Protein AF-0000000086521994 (afdb_homodimer)

Structure (mmCIF, N/CA/C/O backbone):
data_AF-0000000086521994-model_v1
#
loop_
_entity.id
_entity.type
_entity.pdbx_description
1 polymer '33 kDa chaperonin'
#
loop_
_atom_site.group_PDB
_atom_site.id
_atom_site.type_symbol
_atom_site.label_atom_id
_atom_site.label_alt_id
_atom_site.label_comp_id
_atom_site.label_asym_id
_atom_site.label_entity_id
_atom_site.label_seq_id
_atom_site.pdbx_PDB_ins_code
_atom_site.Cartn_x
_atom_site.Cartn_y
_atom_site.Cartn_z
_atom_site.occupancy
_atom_site.B_iso_or_equiv
_atom_site.auth_seq_id
_atom_site.auth_comp_id
_atom_site.auth_asym_id
_atom_site.auth_atom_id
_atom_site.pdbx_PDB_model_num
ATOM 1 N N . MET A 1 1 ? 14.836 -32.469 -9.844 1 55.31 1 MET A N 1
ATOM 2 C CA . MET A 1 1 ? 14.578 -31.062 -9.523 1 55.31 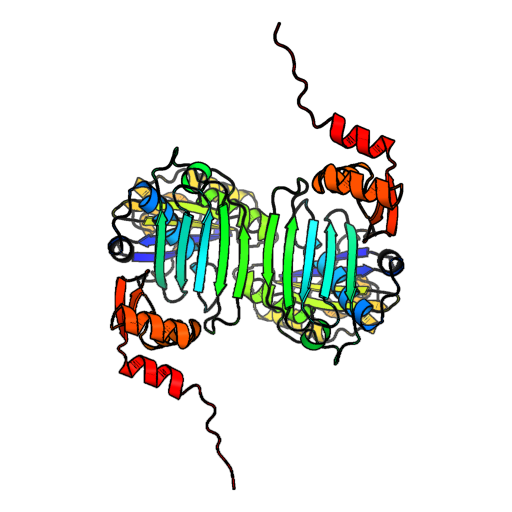1 MET A CA 1
ATOM 3 C C . MET A 1 1 ? 13.992 -30.922 -8.125 1 55.31 1 MET A C 1
ATOM 5 O O . MET A 1 1 ? 13.219 -31.766 -7.68 1 55.31 1 MET A O 1
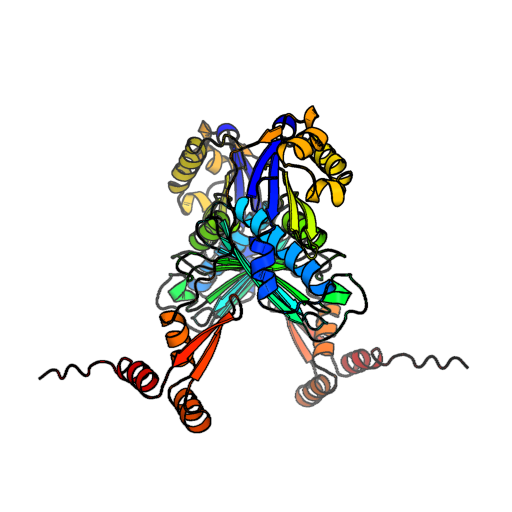ATOM 9 N N . ALA A 1 2 ? 14.734 -30.125 -7.227 1 64.5 2 ALA A N 1
ATOM 10 C CA . ALA A 1 2 ? 14.133 -29.969 -5.906 1 64.5 2 ALA A CA 1
ATOM 11 C C . ALA A 1 2 ? 12.672 -29.562 -6.012 1 64.5 2 ALA A C 1
ATOM 13 O O . ALA A 1 2 ? 12.328 -28.656 -6.789 1 64.5 2 ALA A O 1
ATOM 14 N N . VAL A 1 3 ? 11.805 -30.422 -5.426 1 82.31 3 VAL A N 1
ATOM 15 C CA . VAL A 1 3 ? 10.359 -30.234 -5.527 1 82.31 3 VAL A CA 1
ATOM 16 C C . VAL A 1 3 ? 9.898 -29.188 -4.512 1 82.31 3 VAL A C 1
ATOM 18 O O . VAL A 1 3 ? 10.328 -29.203 -3.359 1 82.31 3 VAL A O 1
ATOM 21 N N . ASP A 1 4 ? 9.133 -28.219 -4.938 1 96 4 ASP A N 1
ATOM 22 C CA . ASP A 1 4 ? 8.5 -27.172 -4.125 1 96 4 ASP A CA 1
ATOM 23 C C . ASP A 1 4 ? 9.539 -26.406 -3.32 1 96 4 ASP A C 1
ATOM 25 O O . ASP A 1 4 ? 9.586 -26.5 -2.094 1 96 4 ASP A O 1
ATOM 29 N N . THR A 1 5 ? 10.32 -25.625 -4.016 1 95.69 5 THR A N 1
ATOM 30 C CA . THR A 1 5 ? 11.484 -24.969 -3.434 1 95.69 5 THR A CA 1
ATOM 31 C C . THR A 1 5 ? 11.547 -23.5 -3.859 1 95.69 5 THR A C 1
ATOM 33 O O . THR A 1 5 ? 11.211 -23.172 -4.996 1 95.69 5 THR A O 1
ATOM 36 N N . LEU A 1 6 ? 11.945 -22.688 -2.955 1 96.81 6 LEU A N 1
ATOM 37 C CA . LEU A 1 6 ? 12.297 -21.281 -3.193 1 96.81 6 LEU A CA 1
ATOM 38 C C . LEU A 1 6 ? 13.805 -21.078 -3.08 1 96.81 6 LEU A C 1
ATOM 40 O O . LEU A 1 6 ? 14.438 -21.594 -2.162 1 96.81 6 LEU A O 1
ATOM 44 N N . ARG A 1 7 ? 14.406 -20.422 -4.051 1 94.88 7 ARG A N 1
ATOM 45 C CA . ARG A 1 7 ? 15.82 -20.062 -4.043 1 94.88 7 ARG A CA 1
ATOM 46 C C . ARG A 1 7 ? 16 -18.547 -4.156 1 94.88 7 ARG A C 1
ATOM 48 O O . ARG A 1 7 ? 15.594 -17.938 -5.148 1 94.88 7 ARG A O 1
ATOM 55 N N . ARG A 1 8 ? 16.609 -18.031 -3.15 1 94.19 8 ARG A N 1
ATOM 56 C CA . ARG A 1 8 ? 17.016 -16.625 -3.234 1 94.19 8 ARG A CA 1
ATOM 57 C C . ARG A 1 8 ? 18.375 -16.5 -3.885 1 94.19 8 ARG A C 1
ATOM 59 O O . ARG A 1 8 ? 19.219 -17.406 -3.795 1 94.19 8 ARG A O 1
ATOM 66 N N . PHE A 1 9 ? 18.594 -15.383 -4.574 1 93.38 9 PHE A N 1
ATOM 67 C CA . PHE A 1 9 ? 19.922 -15.172 -5.16 1 93.38 9 PHE A CA 1
ATOM 68 C C . PHE A 1 9 ? 20.203 -13.68 -5.301 1 93.38 9 PHE A C 1
ATOM 70 O O . PHE A 1 9 ? 19.312 -12.852 -5.125 1 93.38 9 PHE A O 1
ATOM 77 N N . MET A 1 10 ? 21.453 -13.367 -5.504 1 92.75 10 MET A N 1
ATOM 78 C CA . MET A 1 10 ? 21.938 -12 -5.691 1 92.75 10 MET A CA 1
ATOM 79 C C . MET A 1 10 ? 22.797 -11.898 -6.953 1 92.75 10 MET A C 1
ATOM 81 O O . MET A 1 10 ? 23.625 -12.766 -7.23 1 92.75 10 MET A O 1
ATOM 85 N N . LEU A 1 11 ? 22.422 -10.93 -7.762 1 91.75 11 LEU A N 1
ATOM 86 C CA . LEU A 1 11 ? 23.328 -10.547 -8.836 1 91.75 11 LEU A CA 1
ATOM 87 C C . LEU A 1 11 ? 24.281 -9.445 -8.367 1 91.75 11 LEU A C 1
ATOM 89 O O . LEU A 1 11 ? 23.922 -8.266 -8.406 1 91.75 11 LEU A O 1
ATOM 93 N N . GLU A 1 12 ? 25.375 -9.797 -8.008 1 84.62 12 GLU A N 1
ATOM 94 C CA . GLU A 1 12 ? 26.281 -8.93 -7.258 1 84.62 12 GLU A CA 1
ATOM 95 C C . GLU A 1 12 ? 26.703 -7.727 -8.094 1 84.62 12 GLU A C 1
ATOM 97 O O . GLU A 1 12 ? 26.703 -6.594 -7.609 1 84.62 12 GLU A O 1
ATOM 102 N N . ARG A 1 13 ? 27.062 -7.969 -9.266 1 82.38 13 ARG A N 1
ATOM 103 C CA . ARG A 1 13 ? 27.547 -6.891 -10.117 1 82.38 13 ARG A CA 1
ATOM 104 C C . ARG A 1 13 ? 26.422 -5.902 -10.438 1 82.38 13 ARG A C 1
ATOM 106 O O . ARG A 1 13 ? 26.656 -4.691 -10.477 1 82.38 13 ARG A O 1
ATOM 113 N N . ALA A 1 14 ? 25.25 -6.438 -10.57 1 83.06 14 ALA A N 1
ATOM 114 C CA . ALA A 1 14 ? 24.125 -5.605 -11 1 83.06 14 ALA A CA 1
ATOM 115 C C . ALA A 1 14 ? 23.422 -4.984 -9.805 1 83.06 14 ALA A C 1
ATOM 117 O O . ALA A 1 14 ? 22.562 -4.105 -9.961 1 83.06 14 ALA A O 1
ATOM 118 N N . GLN A 1 15 ? 23.719 -5.434 -8.656 1 84.88 15 GLN A N 1
ATOM 119 C CA . GLN A 1 15 ? 23.031 -4.992 -7.445 1 84.88 15 GLN A CA 1
ATOM 120 C C . GLN A 1 15 ? 21.531 -5.246 -7.551 1 84.88 15 GLN A C 1
ATOM 122 O O . GLN A 1 15 ? 20.719 -4.34 -7.336 1 84.88 15 GLN A O 1
ATOM 127 N N . VAL A 1 16 ? 21.266 -6.449 -7.867 1 88.88 16 VAL A N 1
ATOM 128 C CA . VAL A 1 16 ? 19.891 -6.926 -8.031 1 88.88 16 VAL A CA 1
ATOM 129 C C . VAL A 1 16 ? 19.672 -8.156 -7.156 1 88.88 16 VAL A C 1
ATOM 131 O O . VAL A 1 16 ? 20.5 -9.055 -7.109 1 88.88 16 VAL A O 1
ATOM 134 N N . ARG A 1 17 ? 18.578 -8.094 -6.41 1 91.25 17 ARG A N 1
ATOM 135 C CA . ARG A 1 17 ? 18.172 -9.312 -5.719 1 91.25 17 ARG A CA 1
ATOM 136 C C . ARG A 1 17 ? 17.141 -10.086 -6.539 1 91.25 17 ARG A C 1
ATOM 138 O O . ARG A 1 17 ? 16.406 -9.5 -7.34 1 91.25 17 ARG A O 1
ATOM 145 N N . GLY A 1 18 ? 17.156 -11.406 -6.312 1 93.44 18 GLY A N 1
ATOM 146 C CA . GLY A 1 18 ? 16.219 -12.242 -7.051 1 93.44 18 GLY A CA 1
ATOM 147 C C . GLY A 1 18 ? 15.734 -13.438 -6.254 1 93.44 18 GLY A C 1
ATOM 148 O O . GLY A 1 18 ? 16.344 -13.82 -5.254 1 93.44 18 GLY A O 1
ATOM 149 N N . GLU A 1 19 ? 14.57 -13.891 -6.688 1 95.75 19 GLU A N 1
ATOM 150 C CA . GLU A 1 19 ? 13.969 -15.109 -6.156 1 95.75 19 GLU A CA 1
ATOM 151 C C . GLU A 1 19 ? 13.461 -16.016 -7.277 1 95.75 19 GLU A C 1
ATOM 153 O O . GLU A 1 19 ? 12.914 -15.523 -8.273 1 95.75 19 GLU A O 1
ATOM 158 N N . TRP A 1 20 ? 13.75 -17.281 -7.098 1 95.31 20 TRP A N 1
ATOM 159 C CA . TRP A 1 20 ? 13.242 -18.328 -7.969 1 95.31 20 TRP A CA 1
ATOM 160 C C . TRP A 1 20 ? 12.398 -19.328 -7.184 1 95.31 20 TRP A C 1
ATOM 162 O O . TRP A 1 20 ? 12.75 -19.703 -6.066 1 95.31 20 TRP A O 1
ATOM 172 N N . VAL A 1 21 ? 11.227 -19.781 -7.82 1 97.19 21 VAL A N 1
ATOM 173 C CA . VAL A 1 21 ? 10.414 -20.75 -7.109 1 97.19 21 VAL A CA 1
ATOM 174 C C . VAL A 1 21 ? 9.836 -21.766 -8.102 1 97.19 21 VAL A C 1
ATOM 176 O O . VAL A 1 21 ? 9.516 -21.406 -9.242 1 97.19 21 VAL A O 1
ATOM 179 N N . HIS A 1 22 ? 9.766 -22.906 -7.629 1 96 22 HIS A N 1
ATOM 180 C CA . HIS A 1 22 ? 9.117 -24.016 -8.328 1 96 22 HIS A CA 1
ATOM 181 C C . HIS A 1 22 ? 8.219 -24.812 -7.383 1 96 22 HIS A C 1
ATOM 183 O O . HIS A 1 22 ? 8.672 -25.281 -6.336 1 96 22 HIS A O 1
ATOM 189 N N . LEU A 1 23 ? 6.945 -24.938 -7.801 1 96.56 23 LEU A N 1
ATOM 190 C CA . LEU A 1 23 ? 5.98 -25.656 -6.969 1 96.56 23 LEU A CA 1
ATOM 191 C C . LEU A 1 23 ? 5.297 -26.766 -7.762 1 96.56 23 LEU A C 1
ATOM 193 O O . LEU A 1 23 ? 4.691 -26.516 -8.805 1 96.56 23 LEU A O 1
ATOM 197 N N . ASP A 1 24 ? 5.375 -27.953 -7.215 1 95.62 24 ASP A N 1
ATOM 198 C CA . ASP A 1 24 ? 4.715 -29.109 -7.816 1 95.62 24 ASP A CA 1
ATOM 199 C C . ASP A 1 24 ? 3.711 -29.734 -6.848 1 95.62 24 ASP A C 1
ATOM 201 O O . ASP A 1 24 ? 2.5 -29.547 -7 1 95.62 24 ASP A O 1
ATOM 205 N N . THR A 1 25 ? 4.266 -30.391 -5.805 1 95 25 THR A N 1
ATOM 206 C CA . THR A 1 25 ? 3.43 -31.109 -4.852 1 95 25 THR A CA 1
ATOM 207 C C . THR A 1 25 ? 2.432 -30.172 -4.18 1 95 25 THR A C 1
ATOM 209 O O . THR A 1 25 ? 1.241 -30.484 -4.098 1 95 25 THR A O 1
ATOM 212 N N . SER A 1 26 ? 2.896 -29.078 -3.686 1 95.94 26 SER A N 1
ATOM 213 C CA . SER A 1 26 ? 2.014 -28.109 -3.043 1 95.94 26 SER A CA 1
ATOM 214 C C . SER A 1 26 ? 0.947 -27.609 -4.012 1 95.94 26 SER A C 1
ATOM 216 O O . SER A 1 26 ? -0.209 -27.422 -3.625 1 95.94 26 SER A O 1
ATOM 218 N N . TRP A 1 27 ? 1.333 -27.438 -5.223 1 96 27 TRP A N 1
ATOM 219 C CA . TRP A 1 27 ? 0.417 -26.984 -6.266 1 96 27 TRP A CA 1
ATOM 220 C C . TRP A 1 27 ? -0.645 -28.031 -6.555 1 96 27 TRP A C 1
ATOM 222 O O . TRP A 1 27 ? -1.837 -27.734 -6.613 1 96 27 TRP A O 1
ATOM 232 N N . GLN A 1 28 ? -0.241 -29.25 -6.645 1 94.44 28 GLN A N 1
ATOM 233 C CA . GLN A 1 28 ? -1.188 -30.328 -6.883 1 94.44 28 GLN A CA 1
ATOM 234 C C . GLN A 1 28 ? -2.17 -30.469 -5.723 1 94.44 28 GLN A C 1
ATOM 236 O O . GLN A 1 28 ? -3.357 -30.719 -5.938 1 94.44 28 GLN A O 1
ATOM 241 N N . GLU A 1 29 ? -1.624 -30.344 -4.551 1 92.25 29 GLU A N 1
ATOM 242 C CA . GLU A 1 29 ? -2.498 -30.406 -3.385 1 92.25 29 GLU A CA 1
ATOM 243 C C . GLU A 1 29 ? -3.553 -29.297 -3.428 1 92.25 29 GLU A C 1
ATOM 245 O O . GLU A 1 29 ? -4.723 -29.531 -3.127 1 92.25 29 GLU A O 1
ATOM 250 N N . MET A 1 30 ? -3.164 -28.141 -3.799 1 93.06 30 MET A N 1
ATOM 251 C CA . MET A 1 30 ? -4.09 -27.016 -3.891 1 93.06 30 MET A CA 1
ATOM 252 C C . MET A 1 30 ? -5.133 -27.266 -4.98 1 93.06 30 MET A C 1
ATOM 254 O O . MET A 1 30 ? -6.309 -26.953 -4.797 1 93.06 30 MET A O 1
ATOM 258 N N . LEU A 1 31 ? -4.695 -27.844 -6.047 1 93.56 31 LEU A N 1
ATOM 259 C CA . LEU A 1 31 ? -5.594 -28.094 -7.168 1 93.56 31 LEU A CA 1
ATOM 260 C C . LEU A 1 31 ? -6.602 -29.188 -6.82 1 93.56 31 LEU A C 1
ATOM 262 O O . LEU A 1 31 ? -7.66 -29.281 -7.445 1 93.56 31 LEU A O 1
ATOM 266 N N . GLY A 1 32 ? -6.23 -30.031 -5.898 1 89.25 32 GLY A N 1
ATOM 267 C CA . GLY A 1 32 ? -7.113 -31.125 -5.508 1 89.25 32 GLY A CA 1
ATOM 268 C C . GLY A 1 32 ? -8.391 -30.641 -4.848 1 89.25 32 GLY A C 1
ATOM 269 O O . GLY A 1 32 ? -9.352 -31.406 -4.711 1 89.25 32 GLY A O 1
ATOM 270 N N . ARG A 1 33 ? -8.492 -29.469 -4.547 1 83.94 33 ARG A N 1
ATOM 271 C CA . ARG A 1 33 ? -9.625 -28.906 -3.818 1 83.94 33 ARG A CA 1
ATOM 272 C C . ARG A 1 33 ? -10.844 -28.781 -4.723 1 83.94 33 ARG A C 1
ATOM 274 O O . ARG A 1 33 ? -11.984 -28.828 -4.25 1 83.94 33 ARG A O 1
ATOM 281 N N . ALA A 1 34 ? -10.547 -28.531 -5.941 1 87.31 34 ALA A N 1
ATOM 282 C CA . ALA A 1 34 ? -11.633 -28.328 -6.895 1 87.31 34 ALA A CA 1
ATOM 283 C C . ALA A 1 34 ? -11.211 -28.719 -8.305 1 87.31 34 ALA A C 1
ATOM 285 O O . ALA A 1 34 ? -10.023 -28.922 -8.57 1 87.31 34 ALA A O 1
ATOM 286 N N . ASP A 1 35 ? -12.227 -28.875 -9.141 1 92.19 35 ASP A N 1
ATOM 287 C CA . ASP A 1 35 ? -11.961 -29.141 -10.547 1 92.19 35 ASP A CA 1
ATOM 288 C C . ASP A 1 35 ? -11.773 -27.844 -11.328 1 92.19 35 ASP A C 1
ATOM 290 O O . ASP A 1 35 ? -12.625 -27.469 -12.148 1 92.19 35 ASP A O 1
ATOM 294 N N . TYR A 1 36 ? -10.703 -27.25 -11.094 1 95.12 36 TYR A N 1
ATOM 295 C CA . TYR A 1 36 ? -10.414 -25.969 -11.727 1 95.12 36 TYR A CA 1
ATOM 296 C C . TYR A 1 36 ? -10.234 -26.125 -13.227 1 95.12 36 TYR A C 1
ATOM 298 O O . TYR A 1 36 ? -9.461 -26.984 -13.68 1 95.12 36 TYR A O 1
ATOM 306 N N . PRO A 1 37 ? -10.977 -25.328 -13.992 1 95.5 37 PRO A N 1
ATOM 307 C CA . PRO A 1 37 ? -10.656 -25.328 -15.422 1 95.5 37 PRO A CA 1
ATOM 308 C C . PRO A 1 37 ? -9.266 -24.75 -15.711 1 95.5 37 PRO A C 1
ATOM 310 O O . PRO A 1 37 ? -8.656 -24.141 -14.836 1 95.5 37 PRO A O 1
ATOM 313 N N . LEU A 1 38 ? -8.789 -24.922 -16.922 1 94.44 38 LEU A N 1
ATOM 314 C CA . LEU A 1 38 ? -7.414 -24.594 -17.281 1 94.44 38 LEU A CA 1
ATOM 315 C C . LEU A 1 38 ? -7.133 -23.109 -17.078 1 94.44 38 LEU A C 1
ATOM 317 O O . LEU A 1 38 ? -6.078 -22.75 -16.562 1 94.44 38 LEU A O 1
ATOM 321 N N . PHE A 1 39 ? -8.109 -22.281 -17.484 1 94.69 39 PHE A N 1
ATOM 322 C CA . PHE A 1 39 ? -7.859 -20.844 -17.391 1 94.69 39 PHE A CA 1
ATOM 323 C C . PHE A 1 39 ? -7.746 -20.406 -15.938 1 94.69 39 PHE A C 1
ATOM 325 O O . PHE A 1 39 ? -7 -19.484 -15.617 1 94.69 39 PHE A O 1
ATOM 332 N N . VAL A 1 40 ? -8.398 -21.062 -15.016 1 96.44 40 VAL A N 1
ATOM 333 C CA . VAL A 1 40 ? -8.305 -20.75 -13.594 1 96.44 40 VAL A CA 1
ATOM 334 C C . VAL A 1 40 ? -6.973 -21.234 -13.039 1 96.44 40 VAL A C 1
ATOM 336 O O . VAL A 1 40 ? -6.305 -20.531 -12.289 1 96.44 40 VAL A O 1
ATOM 339 N N . LYS A 1 41 ? -6.586 -22.469 -13.445 1 96.5 41 LYS A N 1
ATOM 340 C CA . LYS A 1 41 ? -5.309 -23.016 -13 1 96.5 41 LYS A CA 1
ATOM 341 C C . LYS A 1 41 ? -4.156 -22.078 -13.359 1 96.5 41 LYS A C 1
ATOM 343 O O . LYS A 1 41 ? -3.248 -21.875 -12.555 1 96.5 41 LYS A O 1
ATOM 348 N N . GLN A 1 42 ? -4.25 -21.547 -14.492 1 95.62 42 GLN A N 1
ATOM 349 C CA . GLN A 1 42 ? -3.18 -20.688 -14.977 1 95.62 42 GLN A CA 1
ATOM 350 C C . GLN A 1 42 ? -3.02 -19.453 -14.078 1 95.62 42 GLN A C 1
ATOM 352 O O . GLN A 1 42 ? -1.938 -19.219 -13.531 1 95.62 42 GLN A O 1
ATOM 357 N N . VAL A 1 43 ? -4.094 -18.734 -13.875 1 96.75 43 VAL A N 1
ATOM 358 C CA . VAL A 1 43 ? -3.977 -17.469 -13.141 1 96.75 43 VAL A CA 1
ATOM 359 C C . VAL A 1 43 ? -3.805 -17.75 -11.656 1 96.75 43 VAL A C 1
ATOM 361 O O . VAL A 1 43 ? -3.092 -17.031 -10.953 1 96.75 43 VAL A O 1
ATOM 364 N N . LEU A 1 44 ? -4.43 -18.797 -11.156 1 97.31 44 LEU A N 1
ATOM 365 C CA . LEU A 1 44 ? -4.277 -19.188 -9.758 1 97.31 44 LEU A CA 1
ATOM 366 C C . LEU A 1 44 ? -2.832 -19.562 -9.453 1 97.31 44 LEU A C 1
ATOM 368 O O . LEU A 1 44 ? -2.275 -19.125 -8.445 1 97.31 44 LEU A O 1
ATOM 372 N N . GLY A 1 45 ? -2.268 -20.328 -10.297 1 97.94 45 GLY A N 1
ATOM 373 C CA . GLY A 1 45 ? -0.876 -20.719 -10.117 1 97.94 45 GLY A CA 1
ATOM 374 C C . GLY A 1 45 ? 0.083 -19.547 -10.203 1 97.94 45 GLY A C 1
ATOM 375 O O . GLY A 1 45 ? 1.042 -19.453 -9.438 1 97.94 45 GLY A O 1
ATOM 376 N N . GLU A 1 46 ? -0.152 -18.672 -11.18 1 97.56 46 GLU A N 1
ATOM 377 C CA . GLU A 1 46 ? 0.662 -17.469 -11.281 1 97.56 46 GLU A CA 1
ATOM 378 C C . GLU A 1 46 ? 0.572 -16.641 -10.016 1 97.56 46 GLU A C 1
ATOM 380 O O . GLU A 1 46 ? 1.586 -16.141 -9.516 1 97.56 46 GLU A O 1
ATOM 385 N N . ALA A 1 47 ? -0.604 -16.516 -9.523 1 98.31 47 ALA A N 1
ATOM 386 C CA . ALA A 1 47 ? -0.812 -15.727 -8.305 1 98.31 47 ALA A CA 1
ATOM 387 C C . ALA A 1 47 ? -0.113 -16.359 -7.113 1 98.31 47 ALA A C 1
ATOM 389 O O . ALA A 1 47 ? 0.51 -15.672 -6.305 1 98.31 47 ALA A O 1
ATOM 390 N N . LEU A 1 48 ? -0.262 -17.641 -7.004 1 97.94 48 LEU A N 1
ATOM 391 C CA . LEU A 1 48 ? 0.392 -18.359 -5.926 1 97.94 48 LEU A CA 1
ATOM 392 C C . LEU A 1 48 ? 1.902 -18.156 -5.965 1 97.94 48 LEU A C 1
ATOM 394 O O . LEU A 1 48 ? 2.521 -17.859 -4.941 1 97.94 48 LEU A O 1
ATOM 398 N N . THR A 1 49 ? 2.408 -18.328 -7.121 1 98 49 THR A N 1
ATOM 399 C CA . THR A 1 49 ? 3.842 -18.156 -7.336 1 98 49 THR A CA 1
ATOM 400 C C . THR A 1 49 ? 4.266 -16.734 -6.992 1 98 49 THR A C 1
ATOM 402 O O . THR A 1 49 ? 5.266 -16.516 -6.297 1 98 49 THR A O 1
ATOM 405 N N . ALA A 1 50 ? 3.529 -15.789 -7.461 1 98.06 50 ALA A N 1
ATOM 406 C CA . ALA A 1 50 ? 3.812 -14.391 -7.145 1 98.06 50 ALA A CA 1
ATOM 407 C C . ALA A 1 50 ? 3.814 -14.156 -5.637 1 98.06 50 ALA A C 1
ATOM 409 O O . ALA A 1 50 ? 4.695 -13.477 -5.109 1 98.06 50 ALA A O 1
ATOM 410 N N . ALA A 1 51 ? 2.852 -14.695 -4.945 1 97.44 51 ALA A N 1
ATOM 411 C CA . ALA A 1 51 ? 2.748 -14.523 -3.498 1 97.44 51 ALA A CA 1
ATOM 412 C C . ALA A 1 51 ? 3.99 -15.055 -2.791 1 97.44 51 ALA A C 1
ATOM 414 O O . ALA A 1 51 ? 4.508 -14.422 -1.867 1 97.44 51 ALA A O 1
ATOM 415 N N . VAL A 1 52 ? 4.426 -16.172 -3.229 1 97.19 52 VAL A N 1
ATOM 416 C CA . VAL A 1 52 ? 5.613 -16.781 -2.633 1 97.19 52 VAL A CA 1
ATOM 417 C C . VAL A 1 52 ? 6.828 -15.883 -2.877 1 97.19 52 VAL A C 1
ATOM 419 O O . VAL A 1 52 ? 7.582 -15.578 -1.948 1 97.19 52 VAL A O 1
ATOM 422 N N . LEU A 1 53 ? 7.008 -15.484 -4.129 1 96.88 53 LEU A N 1
ATOM 423 C CA . LEU A 1 53 ? 8.141 -14.641 -4.496 1 96.88 53 LEU A CA 1
ATOM 424 C C . LEU A 1 53 ? 8.133 -13.344 -3.705 1 96.88 53 LEU A C 1
ATOM 426 O O . LEU A 1 53 ? 9.156 -12.938 -3.15 1 96.88 53 LEU A O 1
ATOM 430 N N . LEU A 1 54 ? 7.023 -12.719 -3.637 1 94.81 54 LEU A N 1
ATOM 431 C CA . LEU A 1 54 ? 6.906 -11.438 -2.953 1 94.81 54 LEU A CA 1
ATOM 432 C C . LEU A 1 54 ? 7.102 -11.602 -1.449 1 94.81 54 LEU A C 1
ATOM 434 O O . LEU A 1 54 ? 7.766 -10.781 -0.811 1 94.81 54 LEU A O 1
ATOM 438 N N . SER A 1 55 ? 6.512 -12.633 -0.879 1 94.19 55 SER A N 1
ATOM 439 C CA . SER A 1 55 ? 6.672 -12.906 0.545 1 94.19 55 SER A CA 1
ATOM 440 C C . SER A 1 55 ? 8.141 -13.047 0.92 1 94.19 55 SER A C 1
ATOM 442 O O . SER A 1 55 ? 8.555 -12.625 2.004 1 94.19 55 SER A O 1
ATOM 444 N N . ALA A 1 56 ? 8.875 -13.562 0.046 1 92.06 56 ALA A N 1
ATOM 445 C CA . ALA A 1 56 ? 10.289 -13.812 0.306 1 92.06 56 ALA A CA 1
ATOM 446 C C . ALA A 1 56 ? 11.086 -12.508 0.306 1 92.06 56 ALA A C 1
ATOM 448 O O . ALA A 1 56 ? 12.195 -12.453 0.834 1 92.06 56 ALA A O 1
ATOM 449 N N . THR A 1 57 ? 10.602 -11.492 -0.352 1 88.12 57 THR A N 1
ATOM 450 C CA . THR A 1 57 ? 11.297 -10.211 -0.423 1 88.12 57 THR A CA 1
ATOM 451 C C . THR A 1 57 ? 11.062 -9.391 0.844 1 88.12 57 THR A C 1
ATOM 453 O O . THR A 1 57 ? 11.773 -8.414 1.099 1 88.12 57 THR A O 1
ATOM 456 N N . ILE A 1 58 ? 10.07 -9.742 1.586 1 84.69 58 ILE A N 1
ATOM 457 C CA . ILE A 1 58 ? 9.641 -8.93 2.719 1 84.69 58 ILE A CA 1
ATOM 458 C C . ILE A 1 58 ? 10.117 -9.562 4.02 1 84.69 58 ILE A C 1
ATOM 460 O O . ILE A 1 58 ? 9.961 -10.773 4.227 1 84.69 58 ILE A O 1
ATOM 464 N N . LYS A 1 59 ? 10.773 -8.766 4.812 1 79.94 59 LYS A N 1
ATOM 465 C CA . LYS A 1 59 ? 11.172 -9.234 6.137 1 79.94 59 LYS A CA 1
ATOM 466 C C . LYS A 1 59 ? 10.023 -9.109 7.133 1 79.94 59 LYS A C 1
ATOM 468 O O . LYS A 1 59 ? 9.906 -8.094 7.828 1 79.94 59 LYS A O 1
ATOM 473 N N . HIS A 1 60 ? 9.18 -9.984 7.125 1 77.62 60 HIS A N 1
ATOM 474 C CA . HIS A 1 60 ? 8.016 -9.961 8 1 77.62 60 HIS A CA 1
ATOM 475 C C . HIS A 1 60 ? 7.719 -11.344 8.57 1 77.62 60 HIS A C 1
ATOM 477 O O . HIS A 1 60 ? 8.211 -12.344 8.047 1 77.62 60 HIS A O 1
ATOM 483 N N . SER A 1 61 ? 6.98 -11.305 9.633 1 81.5 61 SER A N 1
ATOM 484 C CA . SER A 1 61 ? 6.652 -12.578 10.273 1 81.5 61 SER A CA 1
ATOM 485 C C . SER A 1 61 ? 5.219 -13 9.969 1 81.5 61 SER A C 1
ATOM 487 O O . SER A 1 61 ? 4.805 -14.109 10.305 1 81.5 61 SER A O 1
ATOM 489 N N . GLY A 1 62 ? 4.535 -12.211 9.297 1 86.81 62 GLY A N 1
ATOM 490 C CA . GLY A 1 62 ? 3.141 -12.484 9 1 86.81 62 GLY A CA 1
ATOM 491 C C . GLY A 1 62 ? 2.928 -13.055 7.605 1 86.81 62 GLY A C 1
ATOM 492 O O . GLY A 1 62 ? 3.855 -13.594 7.004 1 86.81 62 GLY A O 1
ATOM 493 N N . SER A 1 63 ? 1.646 -13.078 7.195 1 92.62 63 SER A N 1
ATOM 494 C CA . SER A 1 63 ? 1.281 -13.633 5.895 1 92.62 63 SER A CA 1
ATOM 495 C C . SER A 1 63 ? 1.147 -12.539 4.844 1 92.62 63 SER A C 1
ATOM 497 O O . SER A 1 63 ? 0.765 -11.406 5.16 1 92.62 63 SER A O 1
ATOM 499 N N . LEU A 1 64 ? 1.529 -12.906 3.666 1 95.62 64 LEU A N 1
ATOM 500 C CA . LEU A 1 64 ? 1.197 -12.102 2.496 1 95.62 64 LEU A CA 1
ATOM 501 C C . LEU A 1 64 ? 0.005 -12.695 1.751 1 95.62 64 LEU A C 1
ATOM 503 O O . LEU A 1 64 ? 0.002 -13.875 1.416 1 95.62 64 LEU A O 1
ATOM 507 N N . ILE A 1 65 ? -0.998 -11.891 1.548 1 96.12 65 ILE A N 1
ATOM 508 C CA . ILE A 1 65 ? -2.209 -12.328 0.863 1 96.12 65 ILE A CA 1
ATOM 509 C C . ILE A 1 65 ? -2.402 -11.516 -0.415 1 96.12 65 ILE A C 1
ATOM 511 O O . ILE A 1 65 ? -2.336 -10.281 -0.391 1 96.12 65 ILE A O 1
ATOM 515 N N . LEU A 1 66 ? -2.533 -12.18 -1.472 1 97.56 66 LEU A N 1
ATOM 516 C CA . LEU A 1 66 ? -2.924 -11.578 -2.74 1 97.56 66 LEU A CA 1
ATOM 517 C C . LEU A 1 66 ? -4.359 -11.953 -3.102 1 97.56 66 LEU A C 1
ATOM 519 O O . LEU A 1 66 ? -4.695 -13.133 -3.18 1 97.56 66 LEU A O 1
ATOM 523 N N . GLN A 1 67 ? -5.18 -10.938 -3.271 1 97.62 67 GLN A N 1
ATOM 524 C CA . GLN A 1 67 ? -6.594 -11.172 -3.553 1 97.62 67 GLN A CA 1
ATOM 525 C C . GLN A 1 67 ? -7.059 -10.359 -4.762 1 97.62 67 GLN A C 1
ATOM 527 O O . GLN A 1 67 ? -6.699 -9.195 -4.906 1 97.62 67 GLN A O 1
ATOM 532 N N . ILE A 1 68 ? -7.746 -11.039 -5.617 1 97.19 68 ILE A N 1
ATOM 533 C CA . ILE A 1 68 ? -8.383 -10.367 -6.742 1 97.19 68 ILE A CA 1
ATOM 534 C C . ILE A 1 68 ? -9.891 -10.609 -6.703 1 97.19 68 ILE A C 1
ATOM 536 O O . ILE A 1 68 ? -10.336 -11.758 -6.613 1 97.19 68 ILE A O 1
ATOM 540 N N . ARG A 1 69 ? -10.609 -9.57 -6.707 1 95.31 69 ARG A N 1
ATOM 541 C CA . ARG A 1 69 ? -12.062 -9.633 -6.816 1 95.31 69 ARG A CA 1
ATOM 542 C C . ARG A 1 69 ? -12.555 -8.906 -8.07 1 95.31 69 ARG A C 1
ATOM 544 O O . ARG A 1 69 ? -12.102 -7.797 -8.367 1 95.31 69 ARG A O 1
ATOM 551 N N . GLY A 1 70 ? -13.469 -9.547 -8.766 1 93.75 70 GLY A N 1
ATOM 552 C CA . GLY A 1 70 ? -13.992 -8.945 -9.984 1 93.75 70 GLY A CA 1
ATOM 553 C C . GLY A 1 70 ? -15.367 -9.461 -10.359 1 93.75 70 GLY A C 1
ATOM 554 O O . GLY A 1 70 ? -15.961 -10.25 -9.633 1 93.75 70 GLY A O 1
ATOM 555 N N . GLU A 1 71 ? -15.836 -8.969 -11.477 1 93.88 71 GLU A N 1
ATOM 556 C CA . GLU A 1 71 ? -17.172 -9.32 -11.945 1 93.88 71 GLU A CA 1
ATOM 557 C C . GLU A 1 71 ? -17.109 -10.242 -13.156 1 93.88 71 GLU A C 1
ATOM 559 O O . GLU A 1 71 ? -18.125 -10.492 -13.805 1 93.88 71 GLU A O 1
ATOM 564 N N . GLY A 1 72 ? -15.992 -10.664 -13.438 1 95.69 72 GLY A N 1
ATOM 565 C CA . GLY A 1 72 ? -15.797 -11.516 -14.602 1 95.69 72 GLY A CA 1
ATOM 566 C C . GLY A 1 72 ? -15.906 -12.992 -14.289 1 95.69 72 GLY A C 1
ATOM 567 O O . GLY A 1 72 ? -16.5 -13.375 -13.273 1 95.69 72 GLY A O 1
ATOM 568 N N . PRO A 1 73 ? -15.414 -13.828 -15.227 1 97.25 73 PRO A N 1
ATOM 569 C CA . PRO A 1 73 ? -15.461 -15.289 -15.086 1 97.25 73 PRO A CA 1
ATOM 570 C C . PRO A 1 73 ? -14.898 -15.773 -13.75 1 97.25 73 PRO A C 1
ATOM 572 O O . PRO A 1 73 ? -15.492 -16.641 -13.109 1 97.25 73 PRO A O 1
ATOM 575 N N . ILE A 1 74 ? -13.766 -15.266 -13.406 1 97.44 74 ILE A N 1
ATOM 576 C CA . ILE A 1 74 ? -13.281 -15.469 -12.055 1 97.44 74 ILE A CA 1
ATOM 577 C C . ILE A 1 74 ? -13.695 -14.297 -11.164 1 97.44 74 ILE A C 1
ATOM 579 O O . ILE A 1 74 ? -13.312 -13.156 -11.422 1 97.44 74 ILE A O 1
ATOM 583 N N . HIS A 1 75 ? -14.445 -14.547 -10.156 1 97.06 75 HIS A N 1
ATOM 584 C CA . HIS A 1 75 ? -14.93 -13.422 -9.367 1 97.06 75 HIS A CA 1
ATOM 585 C C . HIS A 1 75 ? -14.211 -13.336 -8.023 1 97.06 75 HIS A C 1
ATOM 587 O O . HIS A 1 75 ? -14.336 -12.344 -7.309 1 97.06 75 HIS A O 1
ATOM 593 N N . LEU A 1 76 ? -13.484 -14.414 -7.699 1 96.06 76 LEU A N 1
ATOM 594 C CA . LEU A 1 76 ? -12.633 -14.367 -6.516 1 96.06 76 LEU A CA 1
ATOM 595 C C . LEU A 1 76 ? -11.391 -15.227 -6.699 1 96.06 76 LEU A C 1
ATOM 597 O O . LEU A 1 76 ? -11.477 -16.359 -7.168 1 96.06 76 LEU A O 1
ATOM 601 N N . LEU A 1 77 ? -10.281 -14.711 -6.414 1 97.88 77 LEU A N 1
ATOM 602 C CA . LEU A 1 77 ? -9.008 -15.422 -6.301 1 97.88 77 LEU A CA 1
ATOM 603 C C . LEU A 1 77 ? -8.219 -14.93 -5.094 1 97.88 77 LEU A C 1
ATOM 605 O O . LEU A 1 77 ? -8.023 -13.727 -4.918 1 97.88 77 LEU A O 1
ATOM 609 N N . VAL A 1 78 ? -7.863 -15.875 -4.23 1 97.19 78 VAL A N 1
ATOM 610 C CA . VAL A 1 78 ? -7.074 -15.5 -3.062 1 97.19 78 VAL A CA 1
ATOM 611 C C . VAL A 1 78 ? -5.957 -16.516 -2.846 1 97.19 78 VAL A C 1
ATOM 613 O O . VAL A 1 78 ? -6.18 -17.719 -2.951 1 97.19 78 VAL A O 1
ATOM 616 N N . VAL A 1 79 ? -4.781 -16 -2.68 1 97.5 79 VAL A N 1
ATOM 617 C CA . VAL A 1 79 ? -3.643 -16.844 -2.326 1 97.5 79 VAL A CA 1
ATOM 618 C C . VAL A 1 79 ? -2.895 -16.25 -1.144 1 97.5 79 VAL A C 1
ATOM 620 O O . VAL A 1 79 ? -2.916 -15.023 -0.947 1 97.5 79 VAL A O 1
ATOM 623 N N . GLN A 1 80 ? -2.277 -17.109 -0.384 1 96.06 80 GLN A N 1
ATOM 624 C CA . GLN A 1 80 ? -1.535 -16.688 0.804 1 96.06 80 GLN A CA 1
ATOM 625 C C . GLN A 1 80 ? -0.206 -17.438 0.906 1 96.06 80 GLN A C 1
ATOM 627 O O . GLN A 1 80 ? -0.133 -18.625 0.615 1 96.06 80 GLN A O 1
ATOM 632 N N . ALA A 1 81 ? 0.813 -16.766 1.243 1 96.25 81 ALA A N 1
ATOM 633 C CA . ALA A 1 81 ? 2.133 -17.328 1.532 1 96.25 81 ALA A CA 1
ATOM 634 C C . ALA A 1 81 ? 2.678 -16.781 2.852 1 96.25 81 ALA A C 1
ATOM 636 O O . ALA A 1 81 ? 2.486 -15.609 3.176 1 96.25 81 ALA A O 1
ATOM 637 N N . THR A 1 82 ? 3.383 -17.625 3.58 1 93 82 THR A N 1
ATOM 638 C CA . THR A 1 82 ? 3.998 -17.203 4.836 1 93 82 THR A CA 1
ATOM 639 C C . THR A 1 82 ? 5.52 -17.266 4.738 1 93 82 THR A C 1
ATOM 641 O O . THR A 1 82 ? 6.066 -17.984 3.898 1 93 82 THR A O 1
ATOM 644 N N . PRO A 1 83 ? 6.211 -16.531 5.633 1 87.56 83 PRO A N 1
ATOM 645 C CA . PRO A 1 83 ? 7.672 -16.594 5.652 1 87.56 83 PRO A CA 1
ATOM 646 C C . PRO A 1 83 ? 8.203 -17.984 6.016 1 87.56 83 PRO A C 1
ATOM 648 O O . PRO A 1 83 ? 9.367 -18.297 5.746 1 87.56 83 PRO A O 1
ATOM 651 N N . GLN A 1 84 ? 7.367 -18.781 6.621 1 89.38 84 GLN A N 1
ATOM 652 C CA . GLN A 1 84 ? 7.758 -20.125 7 1 89.38 84 GLN A CA 1
ATOM 653 C C . GLN A 1 84 ? 7.633 -21.094 5.82 1 89.38 84 GLN A C 1
ATOM 655 O O . GLN A 1 84 ? 7.965 -22.266 5.934 1 89.38 84 GLN A O 1
ATOM 660 N N . GLY A 1 85 ? 7.133 -20.594 4.699 1 94.06 85 GLY A N 1
ATOM 661 C CA . GLY A 1 85 ? 7.102 -21.391 3.484 1 94.06 85 GLY A CA 1
ATOM 662 C C . GLY A 1 85 ? 5.793 -22.141 3.299 1 94.06 85 GLY A C 1
ATOM 663 O O . GLY A 1 85 ? 5.738 -23.141 2.576 1 94.06 85 GLY A O 1
ATOM 664 N N . THR A 1 86 ? 4.762 -21.688 3.965 1 94.5 86 THR A N 1
ATOM 665 C CA . THR A 1 86 ? 3.465 -22.312 3.762 1 94.5 86 THR A CA 1
ATOM 666 C C . THR A 1 86 ? 2.621 -21.516 2.77 1 94.5 86 THR A C 1
ATOM 668 O O . THR A 1 86 ? 2.664 -20.297 2.76 1 94.5 86 THR A O 1
ATOM 671 N N . VAL A 1 87 ? 1.838 -22.312 1.969 1 96.69 87 VAL A N 1
ATOM 672 C CA . VAL A 1 87 ? 1.016 -21.641 0.965 1 96.69 87 VAL A CA 1
ATOM 673 C C . VAL A 1 87 ? -0.379 -22.266 0.942 1 96.69 87 VAL A C 1
ATOM 675 O O . VAL A 1 87 ? -0.549 -23.438 1.291 1 96.69 87 VAL A O 1
ATOM 678 N N . ARG A 1 88 ? -1.373 -21.484 0.548 1 95.25 88 ARG A N 1
ATOM 679 C CA . ARG A 1 88 ? -2.736 -21.922 0.262 1 95.25 88 ARG A CA 1
ATOM 680 C C . ARG A 1 88 ? -3.441 -20.938 -0.667 1 95.25 88 ARG A C 1
ATOM 682 O O . ARG A 1 88 ? -2.98 -19.812 -0.855 1 95.25 88 ARG A O 1
ATOM 689 N N . GLY A 1 89 ? -4.496 -21.406 -1.311 1 96 89 GLY A N 1
ATOM 690 C CA . GLY A 1 89 ? -5.238 -20.516 -2.197 1 96 89 GLY A CA 1
ATOM 691 C C . GLY A 1 89 ? -6.477 -21.172 -2.787 1 96 89 GLY A C 1
ATOM 692 O O . GLY A 1 89 ? -6.633 -22.391 -2.711 1 96 89 GLY A O 1
ATOM 693 N N . LEU A 1 90 ? -7.301 -20.328 -3.287 1 95.25 90 LEU A N 1
ATOM 694 C CA . LEU A 1 90 ? -8.5 -20.797 -3.967 1 95.25 90 LEU A CA 1
ATOM 695 C C . LEU A 1 90 ? -8.984 -19.766 -4.98 1 95.25 90 LEU A C 1
ATOM 697 O O . LEU A 1 90 ? -8.555 -18.609 -4.953 1 95.25 90 LEU A O 1
ATOM 701 N N . ALA A 1 91 ? -9.797 -20.219 -5.891 1 96.62 91 ALA A N 1
ATOM 702 C CA . ALA A 1 91 ? -10.469 -19.359 -6.859 1 96.62 91 ALA A CA 1
ATOM 703 C C . ALA A 1 91 ? -11.93 -19.781 -7.043 1 96.62 91 ALA A C 1
ATOM 705 O O . ALA A 1 91 ? -12.266 -20.953 -6.914 1 96.62 91 ALA A O 1
ATOM 706 N N . GLN A 1 92 ? -12.727 -18.844 -7.219 1 95.25 92 GLN A N 1
ATOM 707 C CA . GLN A 1 92 ? -14.133 -19.062 -7.555 1 95.25 92 GLN A CA 1
ATOM 708 C C . GLN A 1 92 ? -14.461 -18.5 -8.938 1 95.25 92 GLN A C 1
ATOM 710 O O . GLN A 1 92 ? -14.047 -17.391 -9.273 1 95.25 92 GLN A O 1
ATOM 715 N N . TRP A 1 93 ? -15.164 -19.281 -9.742 1 95.88 93 TRP A N 1
ATOM 716 C CA . TRP A 1 93 ? -15.453 -18.906 -11.125 1 95.88 93 TRP A CA 1
ATOM 717 C C . TRP A 1 93 ? -16.875 -19.297 -11.5 1 95.88 93 TRP A C 1
ATOM 719 O O . TRP A 1 93 ? -17.516 -20.109 -10.812 1 95.88 93 TRP A O 1
ATOM 729 N N . SER A 1 94 ? -17.359 -18.656 -12.578 1 95.12 94 SER A N 1
ATOM 730 C CA . SER A 1 94 ? -18.75 -18.906 -12.922 1 95.12 94 SER A CA 1
ATOM 731 C C . SER A 1 94 ? -18.906 -19.281 -14.383 1 95.12 94 SER A C 1
ATOM 733 O O . SER A 1 94 ? -19.891 -19.938 -14.766 1 95.12 94 SER A O 1
ATOM 735 N N . ARG A 1 95 ? -17.984 -18.828 -15.266 1 95.12 95 ARG A N 1
ATOM 736 C CA . ARG A 1 95 ? -18.094 -19.062 -16.703 1 95.12 95 ARG A CA 1
ATOM 737 C C . ARG A 1 95 ? -16.719 -19.031 -17.375 1 95.12 95 ARG A C 1
ATOM 739 O O . ARG A 1 95 ? -15.727 -18.688 -16.734 1 95.12 95 ARG A O 1
ATOM 746 N N . GLU A 1 96 ? -16.766 -19.422 -18.594 1 94.81 96 GLU A N 1
ATOM 747 C CA . GLU A 1 96 ? -15.531 -19.328 -19.375 1 94.81 96 GLU A CA 1
ATOM 748 C C . GLU A 1 96 ? -15.25 -17.891 -19.797 1 94.81 96 GLU A C 1
ATOM 750 O O . GLU A 1 96 ? -16.172 -17.141 -20.109 1 94.81 96 GLU A O 1
ATOM 755 N N . PRO A 1 97 ? -14 -17.547 -19.812 1 95.88 97 PRO A N 1
ATOM 756 C CA . PRO A 1 97 ? -13.656 -16.188 -20.234 1 95.88 97 PRO A CA 1
ATOM 757 C C . PRO A 1 97 ? -13.695 -16.016 -21.75 1 95.88 97 PRO A C 1
ATOM 759 O O . PRO A 1 97 ? -13.609 -16.984 -22.484 1 95.88 97 PRO A O 1
ATOM 762 N N . SER A 1 98 ? -13.852 -14.703 -22.125 1 91.69 98 SER A N 1
ATOM 763 C CA . SER A 1 98 ? -13.812 -14.367 -23.531 1 91.69 98 SER A CA 1
ATOM 764 C C . SER A 1 98 ? -12.391 -14.438 -24.094 1 91.69 98 SER A C 1
ATOM 766 O O . SER A 1 98 ? -12.195 -14.734 -25.266 1 91.69 98 SER A O 1
ATOM 768 N N . ASP A 1 99 ? -11.453 -14.078 -23.25 1 91.12 99 ASP A N 1
ATOM 769 C CA . ASP A 1 99 ? -10.031 -14.203 -23.547 1 91.12 99 ASP A CA 1
ATOM 770 C C . ASP A 1 99 ? -9.211 -14.367 -22.266 1 91.12 99 ASP A C 1
ATOM 772 O O . ASP A 1 99 ? -9.766 -14.375 -21.172 1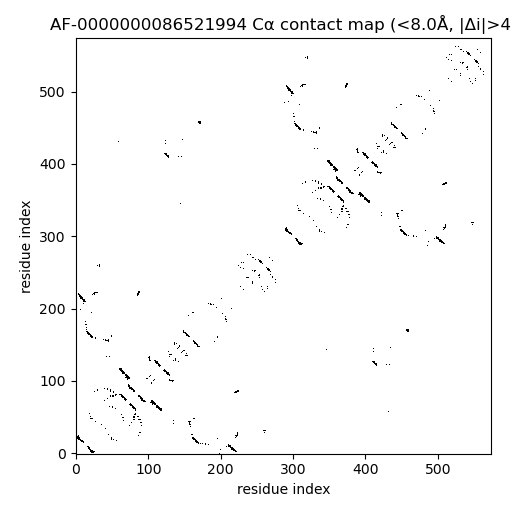 91.12 99 ASP A O 1
ATOM 776 N N . THR A 1 100 ? -7.914 -14.555 -22.562 1 88.69 100 THR A N 1
ATOM 777 C CA . THR A 1 100 ? -7.094 -14.953 -21.438 1 88.69 100 THR A CA 1
ATOM 778 C C . THR A 1 100 ? -6.402 -13.75 -20.797 1 88.69 100 THR A C 1
ATOM 780 O O . THR A 1 100 ? -5.516 -13.898 -19.969 1 88.69 100 THR A O 1
ATOM 783 N N . THR A 1 101 ? -6.773 -12.516 -21.219 1 91.88 101 THR A N 1
ATOM 784 C CA . THR A 1 101 ? -6.23 -11.32 -20.578 1 91.88 101 THR A CA 1
ATOM 785 C C . THR A 1 101 ? -6.812 -11.148 -19.172 1 91.88 101 THR A C 1
ATOM 787 O O . THR A 1 101 ? -7.832 -11.758 -18.844 1 91.88 101 THR A O 1
ATOM 790 N N . LEU A 1 102 ? -6.184 -10.352 -18.375 1 92.69 102 LEU A N 1
ATOM 791 C CA . LEU A 1 102 ? -6.691 -10.117 -17.016 1 92.69 102 LEU A CA 1
ATOM 792 C C . LEU A 1 102 ? -8.117 -9.586 -17.062 1 92.69 102 LEU A C 1
ATOM 794 O O . LEU A 1 102 ? -8.969 -10.023 -16.281 1 92.69 102 LEU A O 1
ATOM 798 N N . SER A 1 103 ? -8.328 -8.656 -18 1 91.56 103 SER A N 1
ATOM 799 C CA . SER A 1 103 ? -9.664 -8.086 -18.125 1 91.56 103 SER A CA 1
ATOM 800 C C . SER A 1 103 ? -10.672 -9.141 -18.578 1 91.56 103 SER A C 1
ATOM 802 O O . SER A 1 103 ? -11.836 -9.109 -18.172 1 91.56 103 SER A O 1
ATOM 804 N N . GLY A 1 104 ? -10.273 -10.016 -19.453 1 94.06 104 GLY A N 1
ATOM 805 C CA . GLY A 1 104 ? -11.141 -11.094 -19.906 1 94.06 104 GLY A CA 1
ATOM 806 C C . GLY A 1 104 ? -11.484 -12.07 -18.812 1 94.06 104 GLY A C 1
ATOM 807 O O . GLY A 1 104 ? -12.609 -12.578 -18.75 1 94.06 104 GLY A O 1
ATOM 808 N N . VAL A 1 105 ? -10.523 -12.25 -17.922 1 95.81 105 VAL A N 1
ATOM 809 C CA . VAL A 1 105 ? -10.672 -13.281 -16.906 1 95.81 105 VAL A CA 1
ATOM 810 C C . VAL A 1 105 ? -11.352 -12.703 -15.672 1 95.81 105 VAL A C 1
ATOM 812 O O . VAL A 1 105 ? -12.164 -13.375 -15.031 1 95.81 105 VAL A O 1
ATOM 815 N N . PHE A 1 106 ? -11.102 -11.422 -15.391 1 96.62 106 PHE A N 1
ATOM 816 C CA . PHE A 1 106 ? -11.578 -10.883 -14.117 1 96.62 106 PHE A CA 1
ATOM 817 C C . PHE A 1 106 ? -12.602 -9.781 -14.344 1 96.62 106 PHE A C 1
ATOM 819 O O . PHE A 1 106 ? -13.297 -9.367 -13.414 1 96.62 106 PHE A O 1
ATOM 826 N N . GLY A 1 107 ? -12.758 -9.266 -15.57 1 93.5 107 GLY A N 1
ATOM 827 C CA . GLY A 1 107 ? -13.609 -8.102 -15.773 1 93.5 107 GLY A CA 1
ATOM 828 C C . GLY A 1 107 ? -13.141 -6.879 -15.008 1 93.5 107 GLY A C 1
ATOM 829 O O . GLY A 1 107 ? -11.938 -6.629 -14.898 1 93.5 107 GLY A O 1
ATOM 830 N N . ASP A 1 108 ? -14.078 -6.039 -14.656 1 91.25 108 ASP A N 1
ATOM 831 C CA . ASP A 1 108 ? -13.758 -4.965 -13.719 1 91.25 108 ASP A CA 1
ATOM 832 C C . ASP A 1 108 ? -13.391 -5.527 -12.344 1 91.25 108 ASP A C 1
ATOM 834 O O . ASP A 1 108 ? -14.211 -6.16 -11.68 1 91.25 108 ASP A O 1
ATOM 838 N N . ALA A 1 109 ? -12.094 -5.344 -12.055 1 92.94 109 ALA A N 1
ATOM 839 C CA . ALA A 1 109 ? -11.594 -6.039 -10.875 1 92.94 109 ALA A CA 1
ATOM 840 C C . ALA A 1 109 ? -10.617 -5.16 -10.094 1 92.94 109 ALA A C 1
ATOM 842 O O . ALA A 1 109 ? -10.156 -4.133 -10.602 1 92.94 109 ALA A O 1
ATOM 843 N N . GLN A 1 110 ? -10.375 -5.562 -8.844 1 93.19 110 GLN A N 1
ATOM 844 C CA . GLN A 1 110 ? -9.383 -4.953 -7.969 1 93.19 110 GLN A CA 1
ATOM 845 C C . GLN A 1 110 ? -8.469 -6.012 -7.359 1 93.19 110 GLN A C 1
ATOM 847 O O . GLN A 1 110 ? -8.93 -7.086 -6.965 1 93.19 110 GLN A O 1
ATOM 852 N N . MET A 1 111 ? -7.266 -5.648 -7.352 1 96.25 111 MET A N 1
ATOM 853 C CA . MET A 1 111 ? -6.293 -6.512 -6.688 1 96.25 111 MET A CA 1
ATOM 854 C C . MET A 1 111 ? -5.812 -5.887 -5.383 1 96.25 111 MET A C 1
ATOM 856 O O . MET A 1 111 ? -5.574 -4.676 -5.32 1 96.25 111 MET A O 1
ATOM 860 N N . ALA A 1 112 ? -5.664 -6.727 -4.398 1 96.25 112 ALA A N 1
ATOM 861 C CA . ALA A 1 112 ? -5.148 -6.285 -3.107 1 96.25 112 ALA A CA 1
ATOM 862 C C . ALA A 1 112 ? -3.967 -7.141 -2.664 1 96.25 112 ALA A C 1
ATOM 864 O O . ALA A 1 112 ? -3.998 -8.367 -2.793 1 96.25 112 ALA A O 1
ATOM 865 N N . ILE A 1 113 ? -2.936 -6.5 -2.223 1 95.19 113 ILE A N 1
ATOM 866 C CA . ILE A 1 113 ? -1.877 -7.172 -1.476 1 95.19 113 ILE A CA 1
ATOM 867 C C . ILE A 1 113 ? -1.974 -6.801 0.003 1 95.19 113 ILE A C 1
ATOM 869 O O . ILE A 1 113 ? -1.939 -5.621 0.357 1 95.19 113 ILE A O 1
ATOM 873 N N . THR A 1 114 ? -2.135 -7.793 0.816 1 94.44 114 THR A N 1
ATOM 874 C CA . THR A 1 114 ? -2.277 -7.57 2.25 1 94.44 114 THR A CA 1
ATOM 875 C C . THR A 1 114 ? -1.138 -8.234 3.018 1 94.44 114 THR A C 1
ATOM 877 O O . THR A 1 114 ? -0.793 -9.391 2.754 1 94.44 114 THR A O 1
ATOM 880 N N . LEU A 1 115 ? -0.479 -7.449 3.816 1 92.56 115 LEU A N 1
ATOM 881 C CA . LEU A 1 115 ? 0.434 -7.992 4.816 1 92.56 115 LEU A CA 1
ATOM 882 C C . LEU A 1 115 ? -0.251 -8.109 6.172 1 92.56 115 LEU A C 1
ATOM 884 O O . LEU A 1 115 ? -0.656 -7.098 6.754 1 92.56 115 LEU A O 1
ATOM 888 N N . GLU A 1 116 ? -0.369 -9.312 6.613 1 90.88 116 GLU A N 1
ATOM 889 C CA . GLU A 1 116 ? -1.085 -9.578 7.859 1 90.88 116 GLU A CA 1
ATOM 890 C C . GLU A 1 116 ? -0.148 -10.141 8.93 1 90.88 116 GLU A C 1
ATOM 892 O O . GLU A 1 116 ? 0.522 -11.148 8.703 1 90.88 116 GLU A O 1
ATOM 897 N N . ALA A 1 117 ? -0.112 -9.406 10.062 1 83.38 117 ALA A N 1
ATOM 898 C CA . ALA A 1 117 ? 0.714 -9.867 11.18 1 83.38 117 ALA A CA 1
ATOM 899 C C . ALA A 1 117 ? 0.21 -11.195 11.719 1 83.38 117 ALA A C 1
ATOM 901 O O . ALA A 1 117 ? -0.938 -11.578 11.477 1 83.38 117 ALA A O 1
ATOM 902 N N . PRO A 1 118 ? 1.067 -11.797 12.477 1 77.12 118 PRO A N 1
ATOM 903 C CA . PRO A 1 118 ? 0.655 -13.094 13.023 1 77.12 118 PRO A CA 1
ATOM 904 C C . PRO A 1 118 ? -0.565 -12.984 13.938 1 77.12 118 PRO A C 1
ATOM 906 O O . PRO A 1 118 ? -1.396 -13.898 13.969 1 77.12 118 PRO A O 1
ATOM 909 N N . ASN A 1 119 ? -0.567 -11.836 14.609 1 72.81 119 ASN A N 1
ATOM 910 C CA . ASN A 1 119 ? -1.697 -11.648 15.508 1 72.81 119 ASN A CA 1
ATOM 911 C C . ASN A 1 119 ? -2.943 -11.188 14.766 1 72.81 119 ASN A C 1
ATOM 913 O O . ASN A 1 119 ? -4 -11 15.367 1 72.81 119 ASN A O 1
ATOM 917 N N . ARG A 1 120 ? -2.924 -11.047 13.562 1 67.69 120 ARG A N 1
ATOM 918 C CA . ARG A 1 120 ? -3.979 -10.75 12.602 1 67.69 120 ARG A CA 1
ATOM 919 C C . ARG A 1 120 ? -4.586 -9.375 12.867 1 67.69 120 ARG A C 1
ATOM 921 O O . ARG A 1 120 ? -5.531 -8.969 12.195 1 67.69 120 ARG A O 1
ATOM 928 N N . ARG A 1 121 ? -4.109 -8.734 13.891 1 67.5 121 ARG A N 1
ATOM 929 C CA . ARG A 1 121 ? -4.695 -7.438 14.211 1 67.5 121 ARG A CA 1
ATOM 930 C C . ARG A 1 121 ? -4.051 -6.324 13.391 1 67.5 121 ARG A C 1
ATOM 932 O O . ARG A 1 121 ? -4.719 -5.355 13.023 1 67.5 121 ARG A O 1
ATOM 939 N N . GLU A 1 122 ? -2.85 -6.52 13.117 1 78.88 122 GLU A N 1
ATOM 940 C CA . GLU A 1 122 ? -2.145 -5.512 12.336 1 78.88 122 GLU A CA 1
ATOM 941 C C . GLU A 1 122 ? -2.088 -5.895 10.859 1 78.88 122 GLU A C 1
ATOM 943 O O . GLU A 1 122 ? -1.438 -6.879 10.492 1 78.88 122 GLU A O 1
ATOM 948 N N . ARG A 1 123 ? -2.832 -5.105 10.102 1 86.88 123 ARG A N 1
ATOM 949 C CA . ARG A 1 123 ? -2.877 -5.402 8.672 1 86.88 123 ARG A CA 1
ATOM 950 C C . ARG A 1 123 ? -2.596 -4.152 7.844 1 86.88 123 ARG A C 1
ATOM 952 O O . ARG A 1 123 ? -3.115 -3.074 8.141 1 86.88 123 ARG A O 1
ATOM 959 N N . TYR A 1 124 ? -1.723 -4.328 6.914 1 89.38 124 TYR A N 1
ATOM 960 C CA . TYR A 1 124 ? -1.443 -3.33 5.887 1 89.38 124 TYR A CA 1
ATOM 961 C C . TYR A 1 124 ? -1.918 -3.807 4.52 1 89.38 124 TYR A C 1
ATOM 963 O O . TYR A 1 124 ? -1.638 -4.938 4.121 1 89.38 124 TYR A O 1
ATOM 971 N N . GLN A 1 125 ? -2.674 -2.955 3.826 1 91.56 125 GLN A N 1
ATOM 972 C CA . GLN A 1 125 ? -3.229 -3.416 2.557 1 91.56 125 GLN A CA 1
ATOM 973 C C . GLN A 1 125 ? -3.014 -2.381 1.456 1 91.56 125 GLN A C 1
ATOM 975 O O . GLN A 1 125 ? -3.234 -1.186 1.669 1 91.56 125 GLN A O 1
ATOM 980 N N . SER A 1 126 ? -2.549 -2.916 0.364 1 93.06 126 SER A N 1
ATOM 981 C CA . SER A 1 126 ? -2.4 -2.1 -0.837 1 93.06 126 SER A CA 1
ATOM 982 C C . SER A 1 126 ? -3.439 -2.473 -1.891 1 93.06 126 SER A C 1
ATOM 984 O O . SER A 1 126 ? -3.557 -3.641 -2.266 1 93.06 126 SER A O 1
ATOM 986 N N . LEU A 1 127 ? -4.168 -1.481 -2.318 1 92.75 127 LEU A N 1
ATOM 987 C CA . LEU A 1 127 ? -5.102 -1.673 -3.422 1 92.75 127 LEU A CA 1
ATOM 988 C C . LEU A 1 127 ? -4.461 -1.287 -4.75 1 92.75 127 LEU A C 1
ATOM 990 O O . LEU A 1 127 ? -3.938 -0.179 -4.895 1 92.75 127 LEU A O 1
ATOM 994 N N . ILE A 1 128 ? -4.547 -2.281 -5.699 1 89.06 128 ILE A N 1
ATOM 995 C CA . ILE A 1 128 ? -3.795 -2.184 -6.945 1 89.06 128 ILE A CA 1
ATOM 996 C C . ILE A 1 128 ? -4.75 -2.285 -8.133 1 89.06 128 ILE A C 1
ATOM 998 O O . ILE A 1 128 ? -5.547 -3.223 -8.219 1 89.06 128 ILE A O 1
ATOM 1002 N N . PRO A 1 129 ? -4.621 -1.277 -9.023 1 86.12 129 PRO A N 1
ATOM 1003 C CA . PRO A 1 129 ? -5.379 -1.46 -10.266 1 86.12 129 PRO A CA 1
ATOM 1004 C C . PRO A 1 129 ? -4.91 -2.672 -11.07 1 86.12 129 PRO A C 1
ATOM 1006 O O . PRO A 1 129 ? -3.713 -2.955 -11.133 1 86.12 129 PRO A O 1
ATOM 1009 N N . LEU A 1 130 ? -5.891 -3.412 -11.531 1 88.5 130 LEU A N 1
ATOM 1010 C CA . LEU A 1 130 ? -5.539 -4.52 -12.414 1 88.5 130 LEU A CA 1
ATOM 1011 C C . LEU A 1 130 ? -5.266 -4.02 -13.828 1 88.5 130 LEU A C 1
ATOM 1013 O O . LEU A 1 130 ? -6.133 -4.105 -14.703 1 88.5 130 LEU A O 1
ATOM 1017 N N . GLU A 1 131 ? -4.062 -3.502 -14 1 81.56 131 GLU A N 1
ATOM 1018 C CA . GLU A 1 131 ? -3.656 -2.955 -15.289 1 81.56 131 GLU A CA 1
ATOM 1019 C C . GLU A 1 131 ? -2.713 -3.906 -16.016 1 81.56 131 GLU A C 1
ATOM 1021 O O . GLU A 1 131 ? -1.916 -4.605 -15.391 1 81.56 131 GLU A O 1
ATOM 1026 N N . GLY A 1 132 ? -2.859 -3.875 -17.391 1 82.75 132 GLY A N 1
ATOM 1027 C CA . GLY A 1 132 ? -2.031 -4.746 -18.203 1 82.75 132 GLY A CA 1
ATOM 1028 C C . GLY A 1 132 ? -2.73 -6.031 -18.609 1 82.75 132 GLY A C 1
ATOM 1029 O O . GLY A 1 132 ? -3.893 -6.246 -18.266 1 82.75 132 GLY A O 1
ATOM 1030 N N . ASP A 1 133 ? -1.874 -6.859 -19.234 1 89.31 133 ASP A N 1
ATOM 1031 C CA . ASP A 1 133 ? -2.443 -8.086 -19.781 1 89.31 133 ASP A CA 1
ATOM 1032 C C . ASP A 1 133 ? -2.217 -9.266 -18.844 1 89.31 133 ASP A C 1
ATOM 1034 O O . ASP A 1 133 ? -2.951 -10.258 -18.875 1 89.31 133 ASP A O 1
ATOM 1038 N N . THR A 1 134 ? -1.187 -9.133 -18.031 1 92.62 134 THR A N 1
ATOM 1039 C CA . THR A 1 134 ? -0.837 -10.266 -17.188 1 92.62 134 THR A CA 1
ATOM 1040 C C . THR A 1 134 ? -0.684 -9.836 -15.742 1 92.62 134 THR A C 1
ATOM 1042 O O . THR A 1 134 ? -0.506 -8.648 -15.453 1 92.62 134 THR A O 1
ATOM 1045 N N . LEU A 1 135 ? -0.767 -10.82 -14.922 1 94.88 135 LEU A N 1
ATOM 1046 C CA . LEU A 1 135 ? -0.566 -10.57 -13.5 1 94.88 135 LEU A CA 1
ATOM 1047 C C . LEU A 1 135 ? 0.827 -10.008 -13.234 1 94.88 135 LEU A C 1
ATOM 1049 O O . LEU A 1 135 ? 0.989 -9.094 -12.414 1 94.88 135 LEU A O 1
ATOM 1053 N N . ALA A 1 136 ? 1.822 -10.531 -13.906 1 94.75 136 ALA A N 1
ATOM 1054 C CA . ALA A 1 136 ? 3.195 -10.047 -13.773 1 94.75 136 ALA A CA 1
ATOM 1055 C C . ALA A 1 136 ? 3.287 -8.562 -14.086 1 94.75 136 ALA A C 1
ATOM 1057 O O . ALA A 1 136 ? 3.883 -7.793 -13.32 1 94.75 136 ALA A O 1
ATOM 1058 N N . GLN A 1 137 ? 2.664 -8.164 -15.156 1 92.62 137 GLN A N 1
ATOM 1059 C CA . GLN A 1 137 ? 2.709 -6.762 -15.57 1 92.62 137 GLN A CA 1
ATOM 1060 C C . GLN A 1 137 ? 2.043 -5.863 -14.539 1 92.62 137 GLN A C 1
ATOM 1062 O O . GLN A 1 137 ? 2.543 -4.777 -14.234 1 92.62 137 GLN A O 1
ATOM 1067 N N . ALA A 1 138 ? 0.938 -6.293 -14.062 1 93.31 138 ALA A N 1
ATOM 1068 C CA . ALA A 1 138 ? 0.229 -5.508 -13.055 1 93.31 138 ALA A CA 1
ATOM 1069 C C . ALA A 1 138 ? 1.08 -5.332 -11.805 1 93.31 138 ALA A C 1
ATOM 1071 O O . ALA A 1 138 ? 1.182 -4.227 -11.266 1 93.31 138 ALA A O 1
ATOM 1072 N N . LEU A 1 139 ? 1.692 -6.391 -11.352 1 95.44 139 LEU A N 1
ATOM 1073 C CA . LEU A 1 139 ? 2.514 -6.352 -10.148 1 95.44 139 LEU A CA 1
ATOM 1074 C C . LEU A 1 139 ? 3.779 -5.535 -10.375 1 95.44 139 LEU A C 1
ATOM 1076 O O . LEU A 1 139 ? 4.207 -4.785 -9.492 1 95.44 139 LEU A O 1
ATOM 1080 N N . GLU A 1 140 ? 4.402 -5.676 -11.555 1 94.06 140 GLU A N 1
ATOM 1081 C CA . GLU A 1 140 ? 5.578 -4.875 -11.891 1 94.06 140 GLU A CA 1
ATOM 1082 C C . GLU A 1 140 ? 5.266 -3.383 -11.828 1 94.06 140 GLU A C 1
ATOM 1084 O O . GLU A 1 140 ? 6.047 -2.6 -11.281 1 94.06 140 GLU A O 1
ATOM 1089 N N . ALA A 1 141 ? 4.156 -3.041 -12.344 1 89.88 141 ALA A N 1
ATOM 1090 C CA . ALA A 1 141 ? 3.75 -1.637 -12.336 1 89.88 141 ALA A CA 1
ATOM 1091 C C . ALA A 1 141 ? 3.574 -1.124 -10.914 1 89.88 141 ALA A C 1
ATOM 1093 O O . ALA A 1 141 ? 4 -0.012 -10.586 1 89.88 141 ALA A O 1
ATOM 1094 N N . TYR A 1 142 ? 2.982 -1.91 -10.102 1 89.75 142 TYR A N 1
ATOM 1095 C CA . TYR A 1 142 ? 2.779 -1.545 -8.703 1 89.75 142 TYR A CA 1
ATOM 1096 C C . TYR A 1 142 ? 4.109 -1.278 -8.008 1 89.75 142 TYR A C 1
ATOM 1098 O O . TYR A 1 142 ? 4.301 -0.223 -7.402 1 89.75 142 TYR A O 1
ATOM 1106 N N . PHE A 1 143 ? 5.055 -2.156 -8.102 1 89.94 143 PHE A N 1
ATOM 1107 C CA . PHE A 1 143 ? 6.32 -2.021 -7.391 1 89.94 143 PHE A CA 1
ATOM 1108 C C . PHE A 1 143 ? 7.148 -0.878 -7.965 1 89.94 143 PHE A C 1
ATOM 1110 O O . PHE A 1 143 ? 7.836 -0.169 -7.23 1 89.94 143 PHE A O 1
ATOM 1117 N N . THR A 1 144 ? 7.031 -0.748 -9.219 1 85.62 144 THR A N 1
ATOM 1118 C CA . THR A 1 144 ? 7.773 0.34 -9.844 1 85.62 144 THR A CA 1
ATOM 1119 C C . THR A 1 144 ? 7.188 1.692 -9.453 1 85.62 144 THR A C 1
ATOM 1121 O O . THR A 1 144 ? 7.926 2.611 -9.086 1 85.62 144 THR A O 1
ATOM 1124 N N . ARG A 1 145 ? 5.93 1.819 -9.414 1 82.31 145 ARG A N 1
ATOM 1125 C CA . ARG A 1 145 ? 5.293 3.121 -9.242 1 82.31 145 ARG A CA 1
ATOM 1126 C C . ARG A 1 145 ? 4.996 3.393 -7.77 1 82.31 145 ARG A C 1
ATOM 1128 O O . ARG A 1 145 ? 5.27 4.484 -7.266 1 82.31 145 ARG A O 1
ATOM 1135 N N . SER A 1 146 ? 4.434 2.471 -7.098 1 81.56 146 SER A N 1
ATOM 1136 C CA . SER A 1 146 ? 3.959 2.68 -5.73 1 81.56 146 SER A CA 1
ATOM 1137 C C . SER A 1 146 ? 5.086 2.494 -4.719 1 81.56 146 SER A C 1
ATOM 1139 O O . SER A 1 146 ? 5.172 3.236 -3.74 1 81.56 146 SER A O 1
ATOM 1141 N N . GLU A 1 147 ? 5.953 1.544 -4.984 1 79.12 147 GLU A N 1
ATOM 1142 C CA . GLU A 1 147 ? 7.02 1.245 -4.031 1 79.12 147 GLU A CA 1
ATOM 1143 C C . GLU A 1 147 ? 8.352 1.836 -4.488 1 79.12 147 GLU A C 1
ATOM 1145 O O . GLU A 1 147 ? 9.328 1.826 -3.74 1 79.12 147 GLU A O 1
ATOM 1150 N N . GLN A 1 148 ? 8.406 2.371 -5.695 1 79.31 148 GLN A N 1
ATOM 1151 C CA . GLN A 1 148 ? 9.617 2.926 -6.293 1 79.31 148 GLN A CA 1
ATOM 1152 C C . GLN A 1 148 ? 10.75 1.901 -6.301 1 79.31 148 GLN A C 1
ATOM 1154 O O . GLN A 1 148 ? 11.898 2.238 -6.02 1 79.31 148 GLN A O 1
ATOM 1159 N N . LEU A 1 149 ? 10.383 0.719 -6.527 1 84.19 149 LEU A N 1
ATOM 1160 C CA . LEU A 1 149 ? 11.305 -0.406 -6.598 1 84.19 149 LEU A CA 1
ATOM 1161 C C . LEU A 1 149 ? 11.188 -1.124 -7.938 1 84.19 149 LEU A C 1
ATOM 1163 O O . LEU A 1 149 ? 10.352 -2.018 -8.094 1 84.19 149 LEU A O 1
ATOM 1167 N N . PRO A 1 150 ? 12.039 -0.77 -8.898 1 88.44 150 PRO A N 1
ATOM 1168 C CA . PRO A 1 150 ? 11.969 -1.51 -10.156 1 88.44 150 PRO A CA 1
ATOM 1169 C C . PRO A 1 150 ? 12 -3.023 -9.961 1 88.44 150 PRO A C 1
ATOM 1171 O O . PRO A 1 150 ? 12.914 -3.547 -9.312 1 88.44 150 PRO A O 1
ATOM 1174 N N . THR A 1 151 ? 10.984 -3.68 -10.477 1 92.12 151 THR A N 1
ATOM 1175 C CA . THR A 1 151 ? 10.773 -5.109 -10.266 1 92.12 151 THR A CA 1
ATOM 1176 C C . THR A 1 151 ? 10.336 -5.781 -11.562 1 92.12 151 THR A C 1
ATOM 1178 O O . THR A 1 151 ? 9.547 -5.223 -12.328 1 92.12 151 THR A O 1
ATOM 1181 N N . ARG A 1 152 ? 10.922 -6.914 -11.836 1 94.06 152 ARG A N 1
ATOM 1182 C CA . ARG A 1 152 ? 10.492 -7.777 -12.938 1 94.06 152 ARG A CA 1
ATOM 1183 C C . ARG A 1 152 ? 10.008 -9.125 -12.414 1 94.06 152 ARG A C 1
ATOM 1185 O O . ARG A 1 152 ? 10.602 -9.688 -11.492 1 94.06 152 ARG A O 1
ATOM 1192 N N . LEU A 1 153 ? 8.93 -9.57 -13.07 1 95.69 153 LEU A N 1
ATOM 1193 C CA . LEU A 1 153 ? 8.367 -10.859 -12.703 1 95.69 153 LEU A CA 1
ATOM 1194 C C . LEU A 1 153 ? 8.172 -11.742 -13.93 1 95.69 153 LEU A C 1
ATOM 1196 O O . LEU A 1 153 ? 7.75 -11.258 -14.984 1 95.69 153 LEU A O 1
ATOM 1200 N N . TRP A 1 154 ? 8.516 -12.938 -13.828 1 95.19 154 TRP A N 1
ATOM 1201 C CA . TRP A 1 154 ? 8.18 -14 -14.766 1 95.19 154 TRP A CA 1
ATOM 1202 C C . TRP A 1 154 ? 7.391 -15.109 -14.078 1 95.19 154 TRP A C 1
ATOM 1204 O O . TRP A 1 154 ? 7.902 -15.766 -13.164 1 95.19 154 TRP A O 1
ATOM 1214 N N . LEU A 1 155 ? 6.145 -15.281 -14.492 1 96.62 155 LEU A N 1
ATOM 1215 C CA . LEU A 1 155 ? 5.242 -16.219 -13.844 1 96.62 155 LEU A CA 1
ATOM 1216 C C . LEU A 1 155 ? 4.645 -17.188 -14.859 1 96.62 155 LEU A C 1
ATOM 1218 O O . LEU A 1 155 ? 4.301 -16.797 -15.969 1 96.62 155 LEU A O 1
ATOM 1222 N N . THR A 1 156 ? 4.527 -18.406 -14.422 1 94.81 156 THR A N 1
ATOM 1223 C CA . THR A 1 156 ? 3.867 -19.391 -15.266 1 94.81 156 THR A CA 1
ATOM 1224 C C . THR A 1 156 ? 3.213 -20.484 -14.422 1 94.81 156 THR A C 1
ATOM 1226 O O . THR A 1 156 ? 3.637 -20.734 -13.289 1 94.81 156 THR A O 1
ATOM 1229 N N . ALA A 1 157 ? 2.193 -21 -15 1 95.75 157 ALA A N 1
ATOM 1230 C CA . ALA A 1 157 ? 1.514 -22.109 -14.344 1 95.75 157 ALA A CA 1
ATOM 1231 C C . ALA A 1 157 ? 0.827 -23.016 -15.359 1 95.75 157 ALA A C 1
ATOM 1233 O O . ALA A 1 157 ? 0.309 -22.531 -16.375 1 95.75 157 ALA A O 1
ATOM 1234 N N . ASN A 1 158 ? 0.894 -24.281 -15.109 1 92.81 158 ASN A N 1
ATOM 1235 C CA . ASN A 1 158 ? 0.095 -25.281 -15.812 1 92.81 158 ASN A CA 1
ATOM 1236 C C . ASN A 1 158 ? -0.542 -26.266 -14.844 1 92.81 158 ASN A C 1
ATOM 1238 O O . ASN A 1 158 ? -0.63 -26 -13.641 1 92.81 158 ASN A O 1
ATOM 1242 N N . ALA A 1 159 ? -1.068 -27.344 -15.344 1 93.25 159 ALA A N 1
ATOM 1243 C CA . ALA A 1 159 ? -1.812 -28.297 -14.516 1 93.25 159 ALA A CA 1
ATOM 1244 C C . ALA A 1 159 ? -0.883 -29.031 -13.555 1 93.25 159 ALA A C 1
ATOM 1246 O O . ALA A 1 159 ? -1.333 -29.594 -12.555 1 93.25 159 ALA A O 1
ATOM 1247 N N . HIS A 1 160 ? 0.362 -28.984 -13.828 1 93 160 HIS A N 1
ATOM 1248 C CA . HIS A 1 160 ? 1.26 -29.828 -13.055 1 93 160 HIS A CA 1
ATOM 1249 C C . HIS A 1 160 ? 2.203 -29 -12.188 1 93 160 HIS A C 1
ATOM 1251 O O . HIS A 1 160 ? 2.568 -29.406 -11.086 1 93 160 HIS A O 1
ATOM 1257 N N . THR A 1 161 ? 2.594 -27.891 -12.766 1 94.19 161 THR A N 1
ATOM 1258 C CA . THR A 1 161 ? 3.648 -27.109 -12.125 1 94.19 161 THR A CA 1
ATOM 1259 C C . THR A 1 161 ? 3.357 -25.609 -12.227 1 94.19 161 THR A C 1
ATOM 1261 O O . THR A 1 161 ? 2.77 -25.156 -13.203 1 94.19 161 THR A O 1
ATOM 1264 N N . THR A 1 162 ? 3.689 -24.859 -11.195 1 96.12 162 THR A N 1
ATOM 1265 C CA . THR A 1 162 ? 3.799 -23.406 -11.289 1 96.12 162 THR A CA 1
ATOM 1266 C C . THR A 1 162 ? 5.191 -22.938 -10.859 1 96.12 162 THR A C 1
ATOM 1268 O O . THR A 1 162 ? 5.809 -23.531 -9.977 1 96.12 162 THR A O 1
ATOM 1271 N N . ALA A 1 163 ? 5.703 -21.953 -11.539 1 96.44 163 ALA A N 1
ATOM 1272 C CA . ALA A 1 163 ? 7.066 -21.469 -11.328 1 96.44 163 ALA A CA 1
ATOM 1273 C C . ALA A 1 163 ? 7.172 -19.969 -11.625 1 96.44 163 ALA A C 1
ATOM 1275 O O . ALA A 1 163 ? 6.324 -19.406 -12.328 1 96.44 163 ALA A O 1
ATOM 1276 N N . GLY A 1 164 ? 8.18 -19.375 -11.07 1 97.38 164 GLY A N 1
ATOM 1277 C CA . GLY A 1 164 ? 8.359 -17.953 -11.305 1 97.38 164 GLY A CA 1
ATOM 1278 C C . GLY A 1 164 ? 9.742 -17.453 -10.914 1 97.38 164 GLY A C 1
ATOM 1279 O O . GLY A 1 164 ? 10.508 -18.172 -10.266 1 97.38 164 GLY A O 1
ATOM 1280 N N . LEU A 1 165 ? 10.031 -16.281 -11.398 1 96.75 165 LEU A N 1
ATOM 1281 C CA . LEU A 1 165 ? 11.273 -15.57 -11.133 1 96.75 165 LEU A CA 1
ATOM 1282 C C . LEU A 1 165 ? 11.016 -14.086 -10.906 1 96.75 165 LEU A C 1
ATOM 1284 O O . LEU A 1 165 ? 10.227 -13.477 -11.633 1 96.75 165 LEU A O 1
ATOM 1288 N N . LEU A 1 166 ? 11.586 -13.562 -9.82 1 96.88 166 LEU A N 1
ATOM 1289 C CA . LEU A 1 166 ? 11.492 -12.141 -9.5 1 96.88 166 LEU A CA 1
ATOM 1290 C C . LEU A 1 166 ? 12.875 -11.5 -9.438 1 96.88 166 LEU A C 1
ATOM 1292 O O . LEU A 1 166 ? 13.812 -12.086 -8.883 1 96.88 166 LEU A O 1
ATOM 1296 N N . LEU A 1 167 ? 13.055 -10.383 -10.148 1 94.44 167 LEU A N 1
ATOM 1297 C CA . LEU A 1 167 ? 14.211 -9.508 -10.008 1 94.44 167 LEU A CA 1
ATOM 1298 C C . LEU A 1 167 ? 13.805 -8.156 -9.43 1 94.44 167 LEU A C 1
ATOM 1300 O O . LEU A 1 167 ? 12.789 -7.586 -9.828 1 94.44 167 LEU A O 1
ATOM 1304 N N . GLN A 1 168 ? 14.586 -7.711 -8.516 1 91.19 168 GLN A N 1
ATOM 1305 C CA . GLN A 1 168 ? 14.32 -6.402 -7.93 1 91.19 168 GLN A CA 1
ATOM 1306 C C . GLN A 1 168 ? 15.609 -5.625 -7.699 1 91.19 168 GLN A C 1
ATOM 1308 O O . GLN A 1 168 ? 16.562 -6.156 -7.133 1 91.19 168 GLN A O 1
ATOM 1313 N N . ARG A 1 169 ? 15.547 -4.441 -8.211 1 86.94 169 ARG A N 1
ATOM 1314 C CA . ARG A 1 169 ? 16.703 -3.568 -8.047 1 86.94 169 ARG A CA 1
ATOM 1315 C C . ARG A 1 169 ? 16.875 -3.146 -6.59 1 86.94 169 ARG A C 1
ATOM 1317 O O . ARG A 1 169 ? 15.906 -2.771 -5.934 1 86.94 169 ARG A O 1
ATOM 1324 N N . LEU A 1 170 ? 18.141 -3.293 -6.121 1 78.31 170 LEU A N 1
ATOM 1325 C CA . LEU A 1 170 ? 18.406 -2.812 -4.77 1 78.31 170 LEU A CA 1
ATOM 1326 C C . LEU A 1 170 ? 18.516 -1.291 -4.746 1 78.31 170 LEU A C 1
ATOM 1328 O O . LEU A 1 170 ? 19.016 -0.686 -5.695 1 78.31 170 LEU A O 1
ATOM 1332 N N . PRO A 1 171 ? 17.906 -0.699 -3.732 1 64.62 171 PRO A N 1
ATOM 1333 C CA . PRO A 1 171 ? 18.031 0.756 -3.631 1 64.62 171 PRO A CA 1
ATOM 1334 C C . PRO A 1 171 ? 19.484 1.207 -3.504 1 64.62 171 PRO A C 1
ATOM 1336 O O . PRO A 1 171 ? 20.25 0.649 -2.705 1 64.62 171 PRO A O 1
ATOM 1339 N N . HIS A 1 172 ? 20.109 1.7 -4.625 1 59.56 172 HIS A N 1
ATOM 1340 C CA . HIS A 1 172 ? 21.484 2.197 -4.516 1 59.56 172 HIS A CA 1
ATOM 1341 C C . HIS A 1 172 ? 21.609 3.605 -5.086 1 59.56 172 HIS A C 1
ATOM 1343 O O . HIS A 1 172 ? 20.875 3.971 -6.012 1 59.56 172 HIS A O 1
ATOM 1349 N N . GLU A 1 173 ? 22.188 4.5 -4.215 1 52.94 173 GLU A N 1
ATOM 1350 C CA . GLU A 1 173 ? 22.422 5.879 -4.633 1 52.94 173 GLU A CA 1
ATOM 1351 C C . GLU A 1 173 ? 22.875 5.941 -6.09 1 52.94 173 GLU A C 1
ATOM 1353 O O . GLU A 1 173 ? 22.469 6.832 -6.836 1 52.94 173 GLU A O 1
ATOM 1358 N N . ASN A 1 174 ? 23.891 5.203 -6.371 1 52.31 174 ASN A N 1
ATOM 1359 C CA . ASN A 1 174 ? 24.531 5.301 -7.68 1 52.31 174 ASN A CA 1
ATOM 1360 C C . ASN A 1 174 ? 24.062 4.191 -8.617 1 52.31 174 ASN A C 1
ATOM 1362 O O . ASN A 1 174 ? 24.844 3.684 -9.422 1 52.31 174 ASN A O 1
ATOM 1366 N N . ALA A 1 175 ? 22.812 3.916 -8.273 1 53.28 175 ALA A N 1
ATOM 1367 C CA . ALA A 1 175 ? 22.406 2.748 -9.055 1 53.28 175 ALA A CA 1
ATOM 1368 C C . ALA A 1 175 ? 22.547 3.014 -10.547 1 53.28 175 ALA A C 1
ATOM 1370 O O . ALA A 1 175 ? 22.078 4.039 -11.055 1 53.28 175 ALA A O 1
ATOM 1371 N N . ASP A 1 176 ? 23.5 2.391 -11.102 1 61.12 176 ASP A N 1
ATOM 1372 C CA . ASP A 1 176 ? 23.703 2.389 -12.555 1 61.12 176 ASP A CA 1
ATOM 1373 C C . ASP A 1 176 ? 22.516 1.742 -13.266 1 61.12 176 ASP A C 1
ATOM 1375 O O . ASP A 1 176 ? 22.328 0.527 -13.188 1 61.12 176 ASP A O 1
ATOM 1379 N N . ASP A 1 177 ? 21.703 2.475 -13.789 1 77.81 177 ASP A N 1
ATOM 1380 C CA . ASP A 1 177 ? 20.531 2.084 -14.562 1 77.81 177 ASP A CA 1
ATOM 1381 C C . ASP A 1 177 ? 20.891 1.063 -15.641 1 77.81 177 ASP A C 1
ATOM 1383 O O . ASP A 1 177 ? 20.078 0.227 -16.016 1 77.81 177 ASP A O 1
ATOM 1387 N N . GLU A 1 178 ? 22.156 0.999 -15.828 1 81.44 178 GLU A N 1
ATOM 1388 C CA . GLU A 1 178 ? 22.547 0.124 -16.922 1 81.44 178 GLU A CA 1
ATOM 1389 C C . GLU A 1 178 ? 22.547 -1.341 -16.5 1 81.44 178 GLU A C 1
ATOM 1391 O O . GLU A 1 178 ? 22.141 -2.215 -17.266 1 81.44 178 GLU A O 1
ATOM 1396 N N . ASN A 1 179 ? 23.016 -1.606 -15.305 1 83.81 179 ASN A N 1
ATOM 1397 C CA . ASN A 1 179 ? 23.047 -2.979 -14.812 1 83.81 179 ASN A CA 1
ATOM 1398 C C . ASN A 1 179 ? 21.641 -3.547 -14.641 1 83.81 179 ASN A C 1
ATOM 1400 O O . ASN A 1 179 ? 21.391 -4.703 -14.992 1 83.81 179 ASN A O 1
ATOM 1404 N N . TRP A 1 180 ? 20.766 -2.775 -14.188 1 87.94 180 TRP A N 1
ATOM 1405 C CA . TRP A 1 180 ? 19.375 -3.189 -14.055 1 87.94 180 TRP A CA 1
ATOM 1406 C C . TRP A 1 180 ? 18.75 -3.492 -15.414 1 87.94 180 TRP A C 1
ATOM 1408 O O . TRP A 1 180 ? 18.078 -4.512 -15.586 1 87.94 180 TRP A O 1
ATOM 1418 N N . GLN A 1 181 ? 19.047 -2.631 -16.328 1 89 181 GLN A N 1
ATOM 1419 C CA . GLN A 1 181 ? 18.5 -2.811 -17.672 1 89 181 GLN A CA 1
ATOM 1420 C C . GLN A 1 181 ? 19.016 -4.102 -18.297 1 89 181 GLN A C 1
ATOM 1422 O O . GLN A 1 181 ? 18.25 -4.832 -18.938 1 89 181 GLN A O 1
ATOM 1427 N N . ARG A 1 182 ? 20.25 -4.312 -18.109 1 90.56 182 ARG A N 1
ATOM 1428 C CA . ARG A 1 182 ? 20.828 -5.531 -18.656 1 90.56 182 ARG A CA 1
ATOM 1429 C C . ARG A 1 182 ? 20.188 -6.773 -18.047 1 90.56 182 ARG A C 1
ATOM 1431 O O . ARG A 1 182 ? 19.781 -7.688 -18.766 1 90.56 182 ARG A O 1
ATOM 1438 N N . ALA A 1 183 ? 20.109 -6.852 -16.734 1 92.06 183 ALA A N 1
ATOM 1439 C CA . ALA A 1 183 ? 19.469 -7.984 -16.062 1 92.06 183 ALA A CA 1
ATOM 1440 C C . ALA A 1 183 ? 18.031 -8.172 -16.547 1 92.06 183 ALA A C 1
ATOM 1442 O O . ALA A 1 183 ? 17.594 -9.305 -16.766 1 92.06 183 ALA A O 1
ATOM 1443 N N . SER A 1 184 ? 17.391 -7.035 -16.703 1 92.06 184 SER A N 1
ATOM 1444 C CA . SER A 1 184 ? 16 -7.07 -17.172 1 92.06 184 SER A CA 1
ATOM 1445 C C . SER A 1 184 ? 15.914 -7.633 -18.578 1 92.06 184 SER A C 1
ATOM 1447 O O . SER A 1 184 ? 15.023 -8.422 -18.891 1 92.06 184 SER A O 1
ATOM 1449 N N . LEU A 1 185 ? 16.828 -7.227 -19.438 1 91.19 185 LEU A N 1
ATOM 1450 C CA . LEU A 1 185 ? 16.844 -7.707 -20.812 1 91.19 185 LEU A CA 1
ATOM 1451 C C . LEU A 1 185 ? 17.125 -9.203 -20.859 1 91.19 185 LEU A C 1
ATOM 1453 O O . LEU A 1 185 ? 16.531 -9.93 -21.656 1 91.19 185 LEU A O 1
ATOM 1457 N N . LEU A 1 186 ? 18.062 -9.656 -20.062 1 92.25 186 LEU A N 1
ATOM 1458 C CA . LEU A 1 186 ? 18.359 -11.086 -20 1 92.25 186 LEU A CA 1
ATOM 1459 C C . LEU A 1 186 ? 17.125 -11.883 -19.562 1 92.25 186 LEU A C 1
ATOM 1461 O O . LEU A 1 186 ? 16.8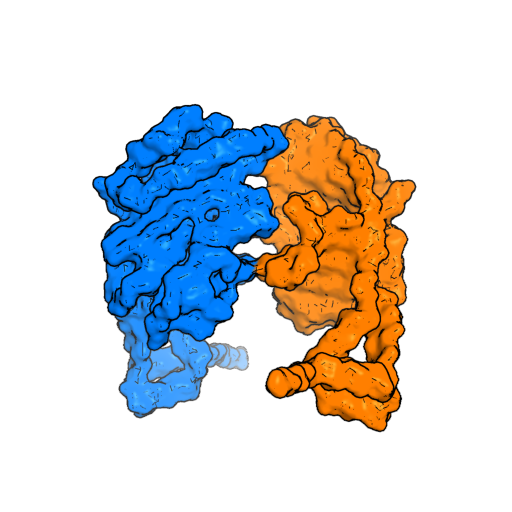59 -12.953 -20.109 1 92.25 186 LEU A O 1
ATOM 1465 N N . LEU A 1 187 ? 16.422 -11.367 -18.625 1 93.12 187 LEU A N 1
ATOM 1466 C CA . LEU A 1 187 ? 15.211 -12.047 -18.141 1 93.12 187 LEU A CA 1
ATOM 1467 C C . LEU A 1 187 ? 14.188 -12.188 -19.266 1 93.12 187 LEU A C 1
ATOM 1469 O O . LEU A 1 187 ? 13.453 -13.18 -19.312 1 93.12 187 LEU A O 1
ATOM 1473 N N . ASN A 1 188 ? 14.172 -11.219 -20.156 1 92.25 188 ASN A N 1
ATOM 1474 C CA . ASN A 1 188 ? 13.234 -11.25 -21.281 1 92.25 188 ASN A CA 1
ATOM 1475 C C . ASN A 1 188 ? 13.5 -12.438 -22.188 1 92.25 188 ASN A C 1
ATOM 1477 O O . ASN A 1 188 ? 12.648 -12.797 -23.016 1 92.25 188 ASN A O 1
ATOM 1481 N N . THR A 1 189 ? 14.641 -13.031 -22.078 1 92.81 189 THR A N 1
ATOM 1482 C CA . THR A 1 189 ? 14.984 -14.164 -22.938 1 92.81 189 THR A CA 1
ATOM 1483 C C . THR A 1 189 ? 14.516 -15.477 -22.312 1 92.81 189 THR A C 1
ATOM 1485 O O . THR A 1 189 ? 14.555 -16.516 -22.969 1 92.81 189 THR A O 1
ATOM 1488 N N . LEU A 1 190 ? 14.102 -15.43 -21.125 1 94.88 190 LEU A N 1
ATOM 1489 C CA . LEU A 1 190 ? 13.641 -16.625 -20.422 1 94.88 190 LEU A CA 1
ATOM 1490 C C . LEU A 1 190 ? 12.375 -17.188 -21.062 1 94.88 190 LEU A C 1
ATOM 1492 O O . LEU A 1 190 ? 11.453 -16.422 -21.391 1 94.88 190 LEU A O 1
ATOM 1496 N N . THR A 1 191 ? 12.398 -18.484 -21.25 1 92.94 191 THR A N 1
ATOM 1497 C CA . THR A 1 191 ? 11.203 -19.141 -21.781 1 92.94 191 THR A CA 1
ATOM 1498 C C . THR A 1 191 ? 10.461 -19.875 -20.672 1 92.94 191 THR A C 1
ATOM 1500 O O . THR A 1 191 ? 11.039 -20.203 -19.625 1 92.94 191 THR A O 1
ATOM 1503 N N . THR A 1 192 ? 9.25 -20.172 -21 1 93 192 THR A N 1
ATOM 1504 C CA . THR A 1 192 ? 8.422 -20.922 -20.062 1 93 192 THR A CA 1
ATOM 1505 C C . THR A 1 192 ? 9.023 -22.297 -19.781 1 93 192 THR A C 1
ATOM 1507 O O . THR A 1 192 ? 9.109 -22.719 -18.625 1 93 192 THR A O 1
ATOM 1510 N N . ASP A 1 193 ? 9.438 -22.938 -20.812 1 93 193 ASP A N 1
ATOM 1511 C CA . ASP A 1 193 ? 9.992 -24.281 -20.688 1 93 193 ASP A CA 1
ATOM 1512 C C . ASP A 1 193 ? 11.25 -24.266 -19.812 1 93 193 ASP A C 1
ATOM 1514 O O . ASP A 1 193 ? 11.445 -25.172 -18.984 1 93 193 ASP A O 1
ATOM 1518 N N . GLU A 1 194 ? 12.07 -23.312 -20.047 1 92.19 194 GLU A N 1
ATOM 1519 C CA . GLU A 1 194 ? 13.281 -23.203 -19.234 1 92.19 194 GLU A CA 1
ATOM 1520 C C . GLU A 1 194 ? 12.938 -23.016 -17.75 1 92.19 194 GLU A C 1
ATOM 1522 O O . GLU A 1 194 ? 13.555 -23.641 -16.891 1 92.19 194 GLU A O 1
ATOM 1527 N N . LEU A 1 195 ? 11.984 -22.172 -17.484 1 93.38 195 LEU A N 1
ATOM 1528 C CA . LEU A 1 195 ? 11.602 -21.875 -16.109 1 93.38 195 LEU A CA 1
ATOM 1529 C C . LEU A 1 195 ? 11.016 -23.109 -15.43 1 93.38 195 LEU A C 1
ATOM 1531 O O . LEU A 1 195 ? 11.266 -23.344 -14.25 1 93.38 195 LEU A O 1
ATOM 1535 N N . VAL A 1 196 ? 10.305 -23.922 -16.203 1 91.81 196 VAL A N 1
ATOM 1536 C CA . VAL A 1 196 ? 9.609 -25.078 -15.633 1 91.81 196 VAL A CA 1
ATOM 1537 C C . VAL A 1 196 ? 10.57 -26.25 -15.531 1 91.81 196 VAL A C 1
ATOM 1539 O O . VAL A 1 196 ? 10.539 -27 -14.555 1 91.81 196 VAL A O 1
ATOM 1542 N N . ASP A 1 197 ? 11.5 -26.359 -16.422 1 91.75 197 ASP A N 1
ATOM 1543 C CA . ASP A 1 197 ? 12.219 -27.625 -16.578 1 91.75 197 ASP A CA 1
ATOM 1544 C C . ASP A 1 197 ? 13.609 -27.531 -15.961 1 91.75 197 ASP A C 1
ATOM 1546 O O . ASP A 1 197 ? 14.18 -28.547 -15.555 1 91.75 197 ASP A O 1
ATOM 1550 N N . LEU A 1 198 ? 14.164 -26.359 -15.922 1 91.19 198 LEU A N 1
ATOM 1551 C CA . LEU A 1 198 ? 15.555 -26.25 -15.477 1 91.19 198 LEU A CA 1
ATOM 1552 C C . LEU A 1 198 ? 15.617 -26.047 -13.969 1 91.19 198 LEU A C 1
ATOM 1554 O O . LEU A 1 198 ? 14.742 -25.406 -13.383 1 91.19 198 LEU A O 1
ATOM 1558 N N . GLU A 1 199 ? 16.703 -26.547 -13.398 1 92.25 199 GLU A N 1
ATOM 1559 C CA . GLU A 1 199 ? 17 -26.25 -12 1 92.25 199 GLU A CA 1
ATOM 1560 C C . GLU A 1 199 ? 17.438 -24.797 -11.82 1 92.25 199 GLU A C 1
ATOM 1562 O O . GLU A 1 199 ? 17.969 -24.188 -12.758 1 92.25 199 GLU A O 1
ATOM 1567 N N . ALA A 1 200 ? 17.25 -24.359 -10.602 1 93 200 ALA A N 1
ATOM 1568 C CA . ALA A 1 200 ? 17.531 -22.953 -10.312 1 93 200 ALA A CA 1
ATOM 1569 C C . ALA A 1 200 ? 18.969 -22.594 -10.68 1 93 200 ALA A C 1
ATOM 1571 O O . ALA A 1 200 ? 19.219 -21.594 -11.359 1 93 200 ALA A O 1
ATOM 1572 N N . GLU A 1 201 ? 19.906 -23.375 -10.219 1 93 201 GLU A N 1
ATOM 1573 C CA . GLU A 1 201 ? 21.328 -23.094 -10.43 1 93 201 GLU A CA 1
ATOM 1574 C C . GLU A 1 201 ? 21.641 -23 -11.922 1 93 201 GLU A C 1
ATOM 1576 O O . GLU A 1 201 ? 22.312 -22.062 -12.359 1 93 201 GLU A O 1
ATOM 1581 N N . THR A 1 202 ? 21.188 -23.969 -12.656 1 94.19 202 THR A N 1
ATOM 1582 C CA . THR A 1 202 ? 21.422 -24.016 -14.094 1 94.19 202 THR A CA 1
ATOM 1583 C C . THR A 1 202 ? 20.781 -22.812 -14.789 1 94.19 202 THR A C 1
ATOM 1585 O O . THR A 1 202 ? 21.438 -22.141 -15.602 1 94.19 202 THR A O 1
ATOM 1588 N N . LEU A 1 203 ? 19.547 -22.531 -14.5 1 94.44 203 LEU A N 1
ATOM 1589 C CA . LEU A 1 203 ? 18.812 -21.453 -15.125 1 94.44 203 LEU A CA 1
ATOM 1590 C C . LEU A 1 203 ? 19.469 -20.109 -14.852 1 94.44 203 LEU A C 1
ATOM 1592 O O . LEU A 1 203 ? 19.688 -19.312 -15.773 1 94.44 203 LEU A O 1
ATOM 1596 N N . LEU A 1 204 ? 19.828 -19.844 -13.609 1 94.88 204 LEU A N 1
ATOM 1597 C CA . LEU A 1 204 ? 20.375 -18.562 -13.203 1 94.88 204 LEU A CA 1
ATOM 1598 C C . LEU A 1 204 ? 21.75 -18.328 -13.797 1 94.88 204 LEU A C 1
ATOM 1600 O O . LEU A 1 204 ? 22.094 -17.203 -14.172 1 94.88 204 LEU A O 1
ATOM 1604 N N . TYR A 1 205 ? 22.5 -19.391 -13.883 1 93.31 205 TYR A N 1
ATOM 1605 C CA . TYR A 1 205 ? 23.812 -19.281 -14.508 1 93.31 205 TYR A CA 1
ATOM 1606 C C . TYR A 1 205 ? 23.672 -18.969 -15.992 1 93.31 205 TYR A C 1
ATOM 1608 O O . TYR A 1 205 ? 24.406 -18.125 -16.531 1 93.31 205 TYR A O 1
ATOM 1616 N N . ARG A 1 206 ? 22.781 -19.641 -16.641 1 94.19 206 ARG A N 1
ATOM 1617 C CA . ARG A 1 206 ? 22.547 -19.422 -18.062 1 94.19 206 ARG A CA 1
ATOM 1618 C C . ARG A 1 206 ? 22.125 -17.984 -18.344 1 94.19 206 ARG A C 1
ATOM 1620 O O . ARG A 1 206 ? 22.594 -17.359 -19.297 1 94.19 206 ARG A O 1
ATOM 1627 N N . LEU A 1 207 ? 21.281 -17.453 -17.469 1 93.69 207 LEU A N 1
ATOM 1628 C CA . LEU A 1 207 ? 20.719 -16.125 -17.688 1 93.69 207 LEU A CA 1
ATOM 1629 C C . LEU A 1 207 ? 21.703 -15.031 -17.281 1 93.69 207 LEU A C 1
ATOM 1631 O O . LEU A 1 207 ? 21.797 -14 -17.938 1 93.69 207 LEU A O 1
ATOM 1635 N N . PHE A 1 208 ? 22.453 -15.336 -16.156 1 95.06 208 PHE A N 1
ATOM 1636 C CA . PHE A 1 208 ? 23.078 -14.195 -15.508 1 95.06 208 PHE A CA 1
ATOM 1637 C C . PHE A 1 208 ? 24.562 -14.469 -15.227 1 95.06 208 PHE A C 1
ATOM 1639 O O . PHE A 1 208 ? 25.125 -13.922 -14.281 1 95.06 208 PHE A O 1
ATOM 1646 N N . HIS A 1 209 ? 25.234 -15.297 -15.906 1 91.81 209 HIS A N 1
ATOM 1647 C CA . HIS A 1 209 ? 26.594 -15.695 -15.586 1 91.81 209 HIS A CA 1
ATOM 1648 C C . HIS A 1 209 ? 27.516 -14.484 -15.516 1 91.81 209 HIS A C 1
ATOM 1650 O O . HIS A 1 209 ? 28.406 -14.422 -14.656 1 91.81 209 HIS A O 1
ATOM 1656 N N . GLU A 1 210 ? 27.281 -13.469 -16.312 1 89.81 210 GLU A N 1
ATOM 1657 C CA . GLU A 1 210 ? 28.125 -12.281 -16.344 1 89.81 210 GLU A CA 1
ATOM 1658 C C . GLU A 1 210 ? 27.875 -11.383 -15.141 1 89.81 210 GLU A C 1
ATOM 1660 O O . GLU A 1 210 ? 28.672 -10.492 -14.844 1 89.81 210 GLU A O 1
ATOM 1665 N N . GLU A 1 211 ? 26.812 -11.664 -14.461 1 89.88 211 GLU A N 1
ATOM 1666 C CA . GLU A 1 211 ? 26.453 -10.812 -13.328 1 89.88 211 GLU A CA 1
ATOM 1667 C C . GLU A 1 211 ? 26.875 -11.445 -12.008 1 89.88 211 GLU A C 1
ATOM 1669 O O . GLU A 1 211 ? 26.547 -10.93 -10.938 1 89.88 211 GLU A O 1
ATOM 1674 N N . GLU A 1 212 ? 27.531 -12.594 -12.055 1 89.62 212 GLU A N 1
ATOM 1675 C CA . GLU A 1 212 ? 28.047 -13.289 -10.891 1 89.62 212 GLU A CA 1
ATOM 1676 C C . GLU A 1 212 ? 26.938 -13.625 -9.898 1 89.62 212 GLU A C 1
ATOM 1678 O O . GLU A 1 212 ? 26.953 -13.148 -8.758 1 89.62 212 GLU A O 1
ATOM 1683 N N . PRO A 1 213 ? 26.062 -14.477 -10.297 1 93.38 213 PRO A N 1
ATOM 1684 C CA . PRO A 1 213 ? 24.953 -14.844 -9.406 1 93.38 213 PRO A CA 1
ATOM 1685 C C . PRO A 1 213 ? 25.406 -15.648 -8.195 1 93.38 213 PRO A C 1
ATOM 1687 O O . PRO A 1 213 ? 26.219 -16.562 -8.328 1 93.38 213 PRO A O 1
ATOM 1690 N N . ARG A 1 214 ? 25.016 -15.172 -7.023 1 94.31 214 ARG A N 1
ATOM 1691 C CA . ARG A 1 214 ? 25.188 -15.914 -5.781 1 94.31 214 ARG A CA 1
ATOM 1692 C C . ARG A 1 214 ? 23.875 -16.531 -5.316 1 94.31 214 ARG A C 1
ATOM 1694 O O . ARG A 1 214 ? 22.938 -15.797 -4.965 1 94.31 214 ARG A O 1
ATOM 1701 N N . LEU A 1 215 ? 23.812 -17.812 -5.344 1 94.25 215 LEU A N 1
ATOM 1702 C CA . LEU A 1 215 ? 22.609 -18.547 -4.965 1 94.25 215 LEU A CA 1
ATOM 1703 C C . LEU A 1 215 ? 22.656 -18.953 -3.496 1 94.25 215 LEU A C 1
ATOM 1705 O O . LEU A 1 215 ? 23.688 -19.453 -3.021 1 94.25 215 LEU A O 1
ATOM 1709 N N . PHE A 1 216 ? 21.578 -18.703 -2.723 1 94 216 PHE A N 1
ATOM 1710 C CA . PHE A 1 216 ? 21.484 -19.062 -1.313 1 94 216 PHE A CA 1
ATOM 1711 C C . PHE A 1 216 ? 20.844 -20.438 -1.146 1 94 216 PHE A C 1
ATOM 1713 O O . PHE A 1 216 ? 20.453 -21.062 -2.131 1 94 216 PHE A O 1
ATOM 1720 N N . ASP A 1 217 ? 20.734 -20.844 0.119 1 92.94 217 ASP A N 1
ATOM 1721 C CA . ASP A 1 217 ? 20.188 -22.172 0.409 1 92.94 217 ASP A CA 1
ATOM 1722 C C . ASP A 1 217 ? 18.703 -22.25 0.059 1 92.94 217 ASP A C 1
ATOM 1724 O O . ASP A 1 217 ? 17.984 -21.25 0.175 1 92.94 217 ASP A O 1
ATOM 1728 N N . PRO A 1 218 ? 18.344 -23.422 -0.412 1 93.88 218 PRO A N 1
ATOM 1729 C CA . PRO A 1 218 ? 16.938 -23.609 -0.743 1 93.88 218 PRO A CA 1
ATOM 1730 C C . PRO A 1 218 ? 16.031 -23.531 0.484 1 93.88 218 PRO A C 1
ATOM 1732 O O . PRO A 1 218 ? 16.438 -23.953 1.576 1 93.88 218 PRO A O 1
ATOM 1735 N N . SER A 1 219 ? 14.852 -23.016 0.296 1 94.56 219 SER A N 1
ATOM 1736 C CA . SER A 1 219 ? 13.789 -23 1.297 1 94.56 219 SER A CA 1
ATOM 1737 C C . SER A 1 219 ? 12.586 -23.828 0.835 1 94.56 219 SER A C 1
ATOM 1739 O O . SER A 1 219 ? 12.016 -23.547 -0.222 1 94.56 219 SER A O 1
ATOM 1741 N N . PRO A 1 220 ? 12.203 -24.812 1.642 1 94.81 220 PRO A N 1
ATOM 1742 C CA . PRO A 1 220 ? 11.055 -25.609 1.231 1 94.81 220 PRO A CA 1
ATOM 1743 C C . PRO A 1 220 ? 9.742 -24.828 1.289 1 94.81 220 PRO A C 1
ATOM 1745 O O . PRO A 1 220 ? 9.562 -23.984 2.162 1 94.81 220 PRO A O 1
ATOM 1748 N N . ILE A 1 221 ? 8.898 -25.094 0.359 1 96.06 221 ILE A N 1
ATOM 1749 C CA . ILE A 1 221 ? 7.535 -24.562 0.311 1 96.06 221 ILE A CA 1
ATOM 1750 C C . ILE A 1 221 ? 6.539 -25.719 0.385 1 96.06 221 ILE A C 1
ATOM 1752 O O . ILE A 1 221 ? 6.727 -26.75 -0.263 1 96.06 221 ILE A O 1
ATOM 1756 N N . HIS A 1 222 ? 5.547 -25.562 1.177 1 94.88 222 HIS A N 1
ATOM 1757 C CA . HIS A 1 222 ? 4.555 -26.641 1.24 1 94.88 222 HIS A CA 1
ATOM 1758 C C . HIS A 1 222 ? 3.154 -26.078 1.464 1 94.88 222 HIS A C 1
ATOM 1760 O O . HIS A 1 222 ? 3 -24.984 2.035 1 94.88 222 HIS A O 1
ATOM 1766 N N . PHE A 1 223 ? 2.219 -26.812 1.038 1 93.62 223 PHE A N 1
ATOM 1767 C CA . PHE A 1 223 ? 0.824 -26.469 1.295 1 93.62 223 PHE A CA 1
ATOM 1768 C C . PHE A 1 223 ? 0.485 -26.656 2.77 1 93.62 223 PHE A C 1
ATOM 1770 O O . PHE A 1 223 ? 0.89 -27.641 3.387 1 93.62 223 PHE A O 1
ATOM 1777 N N . HIS A 1 224 ? -0.189 -25.609 3.318 1 91.75 224 HIS A N 1
ATOM 1778 C CA . HIS A 1 224 ? -0.651 -25.719 4.695 1 91.75 224 HIS A CA 1
ATOM 1779 C C . HIS A 1 224 ? -1.92 -24.906 4.926 1 91.75 224 HIS A C 1
ATOM 1781 O O . HIS A 1 224 ? -2.006 -23.75 4.5 1 91.75 224 HIS A O 1
ATOM 1787 N N . CYS A 1 225 ? -2.951 -25.531 5.492 1 89.31 225 CYS A N 1
ATOM 1788 C CA . CYS A 1 225 ? -4.164 -24.844 5.93 1 89.31 225 CYS A CA 1
ATOM 1789 C C . CYS A 1 225 ? -4.254 -24.812 7.449 1 89.31 225 CYS A C 1
ATOM 1791 O O . CYS A 1 225 ? -4.066 -25.844 8.109 1 89.31 225 CYS A O 1
ATOM 1793 N N . ASP A 1 226 ? -4.582 -23.656 8.023 1 84.94 226 ASP A N 1
ATOM 1794 C CA . ASP A 1 226 ? -4.625 -23.547 9.477 1 84.94 226 ASP A CA 1
ATOM 1795 C C . ASP A 1 226 ? -6.062 -23.609 9.992 1 84.94 226 ASP A C 1
ATOM 1797 O O . ASP A 1 226 ? -6.355 -23.125 11.086 1 84.94 226 ASP A O 1
ATOM 1801 N N . CYS A 1 227 ? -6.902 -24.172 9.234 1 87.06 227 CYS A N 1
ATOM 1802 C CA . CYS A 1 227 ? -8.273 -24.344 9.703 1 87.06 227 CYS A CA 1
ATOM 1803 C C . CYS A 1 227 ? -8.328 -25.281 10.906 1 87.06 227 CYS A C 1
ATOM 1805 O O . CYS A 1 227 ? -7.496 -26.172 11.039 1 87.06 227 CYS A O 1
ATOM 1807 N N . SER A 1 228 ? -9.234 -24.922 11.836 1 89.44 228 SER A N 1
ATOM 1808 C CA . SER A 1 228 ? -9.406 -25.719 13.039 1 89.44 228 SER A CA 1
ATOM 1809 C C . SER A 1 228 ? -10.852 -25.688 13.523 1 89.44 228 SER A C 1
ATOM 1811 O O . SER A 1 228 ? -11.633 -24.828 13.102 1 89.44 228 SER A O 1
ATOM 1813 N N . LEU A 1 229 ? -11.125 -26.672 14.383 1 89.94 229 LEU A N 1
ATOM 1814 C CA . LEU A 1 229 ? -12.453 -26.672 14.984 1 89.94 229 LEU A CA 1
ATOM 1815 C C . LEU A 1 229 ? -12.711 -25.375 15.75 1 89.94 229 LEU A C 1
ATOM 1817 O O . LEU A 1 229 ? -13.805 -24.828 15.688 1 89.94 229 LEU A O 1
ATOM 1821 N N . GLU A 1 230 ? -11.68 -24.891 16.375 1 88.38 230 GLU A N 1
ATOM 1822 C CA . GLU A 1 230 ? -11.797 -23.641 17.141 1 88.38 230 GLU A CA 1
ATOM 1823 C C . GLU A 1 230 ? -12.195 -22.484 16.234 1 88.38 230 GLU A C 1
ATOM 1825 O O . GLU A 1 230 ? -13.062 -21.672 16.594 1 88.38 230 GLU A O 1
ATOM 1830 N N . ARG A 1 231 ? -11.539 -22.422 15.07 1 86.69 231 ARG A N 1
ATOM 1831 C CA . ARG A 1 231 ? -11.836 -21.359 14.133 1 86.69 231 ARG A CA 1
ATOM 1832 C C . ARG A 1 231 ? -13.25 -21.484 13.57 1 86.69 231 ARG A C 1
ATOM 1834 O O . ARG A 1 231 ? -13.945 -20.484 13.375 1 86.69 231 ARG A O 1
ATOM 1841 N N . VAL A 1 232 ? -13.648 -22.656 13.352 1 86.31 232 VAL A N 1
ATOM 1842 C CA . VAL A 1 232 ? -14.992 -22.938 12.852 1 86.31 232 VAL A CA 1
ATOM 1843 C C . VAL A 1 232 ? -16.031 -22.531 13.906 1 86.31 232 VAL A C 1
ATOM 1845 O O . VAL A 1 232 ? -17.062 -21.938 13.586 1 86.31 232 VAL A O 1
ATOM 1848 N N . GLU A 1 233 ? -15.734 -22.844 15.125 1 89.81 233 GLU A N 1
ATOM 1849 C CA . GLU A 1 233 ? -16.625 -22.484 16.219 1 89.81 233 GLU A CA 1
ATOM 1850 C C . GLU A 1 233 ? -16.797 -20.969 16.312 1 89.81 233 GLU A C 1
ATOM 1852 O O . GLU A 1 233 ? -17.906 -20.469 16.5 1 89.81 233 GLU A O 1
ATOM 1857 N N . LYS A 1 234 ? -15.75 -20.297 16.141 1 88.5 234 LYS A N 1
ATOM 1858 C CA . LYS A 1 234 ? -15.812 -18.844 16.172 1 88.5 234 LYS A CA 1
ATOM 1859 C C . LYS A 1 234 ? -16.656 -18.297 15.039 1 88.5 234 LYS A C 1
ATOM 1861 O O . LYS A 1 234 ? -17.406 -17.328 15.219 1 88.5 234 LYS A O 1
ATOM 1866 N N . LEU A 1 235 ? -16.516 -18.922 13.953 1 86.81 235 LEU A N 1
ATOM 1867 C CA . LEU A 1 235 ? -17.328 -18.547 12.805 1 86.81 235 LEU A CA 1
ATOM 1868 C C . LEU A 1 235 ? -18.812 -18.75 13.094 1 86.81 235 LEU A C 1
ATOM 1870 O O . LEU A 1 235 ? -19.625 -17.875 12.836 1 86.81 235 LEU A O 1
ATOM 1874 N N . VAL A 1 236 ? -19.156 -19.844 13.672 1 89.19 236 VAL A N 1
ATOM 1875 C CA . VAL A 1 236 ? -20.547 -20.156 13.992 1 89.19 236 VAL A CA 1
ATOM 1876 C C . VAL A 1 236 ? -21.078 -19.188 15.047 1 89.19 236 VAL A C 1
ATOM 1878 O O . VAL A 1 236 ? -22.219 -18.734 14.969 1 89.19 236 VAL A O 1
ATOM 1881 N N . GLN A 1 237 ? -20.203 -18.797 15.93 1 90.69 237 GLN A N 1
ATOM 1882 C CA . GLN A 1 237 ? -20.578 -17.812 16.938 1 90.69 237 GLN A CA 1
ATOM 1883 C C . GLN A 1 237 ? -20.906 -16.469 16.312 1 90.69 237 GLN A C 1
ATOM 1885 O O . GLN A 1 237 ? -21.859 -15.789 16.734 1 90.69 237 GLN A O 1
ATOM 1890 N N . SER A 1 238 ? -20.141 -16.219 15.32 1 88.06 238 SER A N 1
ATOM 1891 C CA . SER A 1 238 ? -20.344 -14.93 14.68 1 88.06 238 SER A CA 1
ATOM 1892 C C . SER A 1 238 ? -21.672 -14.875 13.938 1 88.06 238 SER A C 1
ATOM 1894 O O . SER A 1 238 ? -22.219 -13.797 13.703 1 88.06 238 SER A O 1
ATOM 1896 N N . LEU A 1 239 ? -22.25 -15.93 13.609 1 87 239 LEU A N 1
ATOM 1897 C CA . LEU A 1 239 ? -23.547 -15.992 12.938 1 87 239 LEU A CA 1
ATOM 1898 C C . LEU A 1 239 ? -24.672 -15.617 13.883 1 87 239 LEU A C 1
ATOM 1900 O O . LEU A 1 239 ? -25.734 -15.164 13.445 1 87 239 LEU A O 1
ATOM 1904 N N . GLY A 1 240 ? -24.422 -15.781 15.117 1 89.88 240 GLY A N 1
ATOM 1905 C CA . GLY A 1 240 ? -25.469 -15.586 16.109 1 89.88 240 GLY A CA 1
ATOM 1906 C C . GLY A 1 240 ? -26.203 -16.859 16.469 1 89.88 240 GLY A C 1
ATOM 1907 O O . GLY A 1 240 ? -26.328 -17.766 15.633 1 89.88 240 GLY A O 1
ATOM 1908 N N . GLN A 1 241 ? -26.734 -16.859 17.672 1 90.5 241 GLN A N 1
ATOM 1909 C CA . GLN A 1 241 ? -27.375 -18.062 18.203 1 90.5 241 GLN A CA 1
ATOM 1910 C C . GLN A 1 241 ? -28.641 -18.406 17.422 1 90.5 241 GLN A C 1
ATOM 1912 O O . GLN A 1 241 ? -28.891 -19.578 17.125 1 90.5 241 GLN A O 1
ATOM 1917 N N . ASP A 1 242 ? -29.359 -17.438 17.078 1 92.88 242 ASP A N 1
ATOM 1918 C CA . ASP A 1 242 ? -30.609 -17.656 16.375 1 92.88 242 ASP A CA 1
ATOM 1919 C C . ASP A 1 242 ? -30.359 -18.312 15.016 1 92.88 242 ASP A C 1
ATOM 1921 O O . ASP A 1 242 ? -31.047 -19.281 14.656 1 92.88 242 ASP A O 1
ATOM 1925 N N . GLU A 1 243 ? -29.422 -17.781 14.383 1 91.94 243 GLU A N 1
ATOM 1926 C CA . GLU A 1 243 ? -29.094 -18.312 13.062 1 91.94 243 GLU A CA 1
ATOM 1927 C C . GLU A 1 243 ? -28.562 -19.75 13.164 1 91.94 243 GLU A C 1
ATOM 1929 O O . GLU A 1 243 ? -28.969 -20.625 12.391 1 91.94 243 GLU A O 1
ATOM 1934 N N . ALA A 1 244 ? -27.828 -20 14.125 1 92.31 244 ALA A N 1
ATOM 1935 C CA . ALA A 1 244 ? -27.25 -21.328 14.32 1 92.31 244 ALA A CA 1
ATOM 1936 C C . ALA A 1 244 ? -28.328 -22.359 14.656 1 92.31 244 ALA A C 1
ATOM 1938 O O . ALA A 1 244 ? -28.328 -23.469 14.117 1 92.31 244 ALA A O 1
ATOM 1939 N N . THR A 1 245 ? -29.219 -21.922 15.484 1 91.06 245 THR A N 1
ATOM 1940 C CA . THR A 1 245 ? -30.312 -22.812 15.891 1 91.06 245 THR A CA 1
ATOM 1941 C C . THR A 1 245 ? -31.219 -23.125 14.711 1 91.06 245 THR A C 1
ATOM 1943 O O . THR A 1 245 ? -31.672 -24.266 14.562 1 91.06 245 THR A O 1
ATOM 1946 N N . THR A 1 246 ? -31.422 -22.125 13.953 1 93.44 246 THR A N 1
ATOM 1947 C CA . THR A 1 246 ? -32.25 -22.312 12.766 1 93.44 246 THR A CA 1
ATOM 1948 C C . THR A 1 246 ? -31.609 -23.359 11.836 1 93.44 246 THR A C 1
ATOM 1950 O O . THR A 1 246 ? -32.312 -24.25 11.336 1 93.44 246 THR A O 1
ATOM 1953 N N . ILE A 1 247 ? -30.328 -23.281 11.641 1 90.81 247 ILE A N 1
ATOM 1954 C CA . ILE A 1 247 ? -29.625 -24.219 10.789 1 90.81 247 ILE A CA 1
ATOM 1955 C C . ILE A 1 247 ? -29.734 -25.625 11.375 1 90.81 247 ILE A C 1
ATOM 1957 O O . ILE A 1 247 ? -29.969 -26.594 10.648 1 90.81 247 ILE A O 1
ATOM 1961 N N . LEU A 1 248 ? -29.703 -25.734 12.648 1 91.94 248 LEU A N 1
ATOM 1962 C CA . LEU A 1 248 ? -29.766 -27.016 13.336 1 91.94 248 LEU A CA 1
ATOM 1963 C C . LEU A 1 248 ? -31.156 -27.641 13.203 1 91.94 248 LEU A C 1
ATOM 1965 O O . LEU A 1 248 ? -31.281 -28.844 13.023 1 91.94 248 LEU A O 1
ATOM 1969 N N . GLU A 1 249 ? -32.094 -26.812 13.367 1 92.56 249 GLU A N 1
ATOM 1970 C CA . GLU A 1 249 ? -33.469 -27.297 13.258 1 92.56 249 GLU A CA 1
ATOM 1971 C C . GLU A 1 249 ? -33.75 -27.812 11.852 1 92.56 249 GLU A C 1
ATOM 1973 O O . GLU A 1 249 ? -34.438 -28.828 11.688 1 92.56 249 GLU A O 1
ATOM 1978 N N . GLU A 1 250 ? -33.188 -27.141 10.945 1 92.56 250 GLU A N 1
ATOM 1979 C CA . GLU A 1 250 ? -33.5 -27.453 9.547 1 92.56 250 GLU A CA 1
ATOM 1980 C C . GLU A 1 250 ? -32.625 -28.609 9.047 1 92.56 250 GLU A C 1
ATOM 1982 O O . GLU A 1 250 ? -33.094 -29.453 8.289 1 92.56 250 GLU A O 1
ATOM 1987 N N . GLN A 1 251 ? -31.422 -28.688 9.5 1 92.06 251 GLN A N 1
ATOM 1988 C CA . GLN A 1 251 ? -30.469 -29.609 8.875 1 92.06 251 GLN A CA 1
ATOM 1989 C C . GLN A 1 251 ? -29.953 -30.625 9.883 1 92.06 251 GLN A C 1
ATOM 1991 O O . GLN A 1 251 ? -29.281 -31.594 9.508 1 92.06 251 GLN A O 1
ATOM 1996 N N . GLY A 1 252 ? -30.297 -30.375 11.164 1 92.19 252 GLY A N 1
ATOM 1997 C CA . GLY A 1 252 ? -29.891 -31.297 12.203 1 92.19 252 GLY A CA 1
ATOM 1998 C C . GLY A 1 252 ? -28.453 -31.094 12.672 1 92.19 252 GLY A C 1
ATOM 1999 O O . GLY A 1 252 ? -28.078 -31.578 13.742 1 92.19 252 GLY A O 1
ATOM 2000 N N . LYS A 1 253 ? -27.625 -30.547 11.742 1 92.94 253 LYS A N 1
ATOM 2001 C CA . LYS A 1 253 ? -26.219 -30.266 12.047 1 92.94 253 LYS A CA 1
ATOM 2002 C C . LYS A 1 253 ? -25.719 -29.062 11.25 1 92.94 253 LYS A C 1
ATOM 2004 O O . LYS A 1 253 ? -26.359 -28.625 10.289 1 92.94 253 LYS A O 1
ATOM 2009 N N . ILE A 1 254 ? -24.672 -28.484 11.805 1 91.94 254 ILE A N 1
ATOM 2010 C CA . ILE A 1 254 ? -23.969 -27.469 11.047 1 91.94 254 ILE A CA 1
ATOM 2011 C C . ILE A 1 254 ? -22.703 -28.062 10.438 1 91.94 254 ILE A C 1
ATOM 2013 O O . ILE A 1 254 ? -21.812 -28.531 11.164 1 91.94 254 ILE A O 1
ATOM 2017 N N . GLN A 1 255 ? -22.641 -28.125 9.18 1 92 255 GLN A N 1
ATOM 2018 C CA . GLN A 1 255 ? -21.469 -28.641 8.484 1 92 255 GLN A CA 1
ATOM 2019 C C . GLN A 1 255 ? -20.766 -27.516 7.711 1 92 255 GLN A C 1
ATOM 2021 O O . GLN A 1 255 ? -21.391 -26.812 6.922 1 92 255 GLN A O 1
ATOM 2026 N N . ILE A 1 256 ? -19.516 -27.391 8.023 1 89.12 256 ILE A N 1
ATOM 2027 C CA . ILE A 1 256 ? -18.719 -26.359 7.367 1 89.12 256 ILE A CA 1
ATOM 2028 C C . ILE A 1 256 ? -17.516 -27.016 6.684 1 89.12 256 ILE A C 1
ATOM 2030 O O . ILE A 1 256 ? -16.781 -27.797 7.301 1 89.12 256 ILE A O 1
ATOM 2034 N N . THR A 1 257 ? -17.281 -26.812 5.418 1 89.44 257 THR A N 1
ATOM 2035 C CA . THR A 1 257 ? -16.156 -27.312 4.656 1 89.44 257 THR A CA 1
ATOM 2036 C C . THR A 1 257 ? -15.172 -26.188 4.336 1 89.44 257 THR A C 1
ATOM 2038 O O . THR A 1 257 ? -15.57 -25.156 3.793 1 89.44 257 THR A O 1
ATOM 2041 N N . CYS A 1 258 ? -13.953 -26.375 4.707 1 88.31 258 CYS A N 1
ATOM 2042 C CA . CYS A 1 258 ? -12.938 -25.375 4.438 1 88.31 258 CYS A CA 1
ATOM 2043 C C . CYS A 1 258 ? -12.719 -25.203 2.939 1 88.31 258 CYS A C 1
ATOM 2045 O O . CYS A 1 258 ? -12.453 -26.172 2.234 1 88.31 258 CYS A O 1
ATOM 2047 N N . GLU A 1 259 ? -12.703 -24.031 2.514 1 82.44 259 GLU A N 1
ATOM 2048 C CA . GLU A 1 259 ? -12.594 -23.781 1.08 1 82.44 259 GLU A CA 1
ATOM 2049 C C . GLU A 1 259 ? -11.148 -23.891 0.611 1 82.44 259 GLU A C 1
ATOM 2051 O O . GLU A 1 259 ? -10.883 -23.969 -0.59 1 82.44 259 GLU A O 1
ATOM 2056 N N . PHE A 1 260 ? -10.242 -24 1.56 1 83.69 260 PHE A N 1
ATOM 2057 C CA . PHE A 1 260 ? -8.836 -24.078 1.19 1 83.69 260 PHE A CA 1
ATOM 2058 C C . PHE A 1 260 ? -8.383 -25.531 1.088 1 83.69 260 PHE A C 1
ATOM 2060 O O . PHE A 1 260 ? -7.648 -25.891 0.168 1 83.69 260 PHE A O 1
ATOM 2067 N N . CYS A 1 261 ? -8.82 -26.344 2.109 1 87.69 261 CYS A N 1
ATOM 2068 C CA . CYS A 1 261 ? -8.242 -27.672 2.184 1 87.69 261 CYS A CA 1
ATOM 2069 C C . CYS A 1 261 ? -9.328 -28.734 2.078 1 87.69 261 CYS A C 1
ATOM 2071 O O . CYS A 1 261 ? -9.031 -29.938 2.039 1 87.69 261 CYS A O 1
ATOM 2073 N N . ASN A 1 262 ? -10.523 -28.359 2.102 1 86.94 262 ASN A N 1
ATOM 2074 C CA . ASN A 1 262 ? -11.688 -29.219 1.935 1 86.94 262 ASN A CA 1
ATOM 2075 C C . ASN A 1 262 ? -11.945 -30.062 3.176 1 86.94 262 ASN A C 1
ATOM 2077 O O . ASN A 1 262 ? -12.742 -31 3.141 1 86.94 262 ASN A O 1
ATOM 2081 N N . ALA A 1 263 ? -11.25 -29.719 4.277 1 85.38 263 ALA A N 1
ATOM 2082 C CA . ALA A 1 263 ? -11.602 -30.375 5.535 1 85.38 263 ALA A CA 1
ATOM 2083 C C . ALA A 1 263 ? -13.031 -30.047 5.945 1 85.38 263 ALA A C 1
ATOM 2085 O O . ALA A 1 263 ? -13.477 -28.906 5.777 1 85.38 263 ALA A O 1
ATOM 2086 N N . SER A 1 264 ? -13.773 -31.016 6.449 1 91.88 264 SER A N 1
ATOM 2087 C CA . SER A 1 264 ? -15.148 -30.812 6.883 1 91.88 264 SER A CA 1
ATOM 2088 C C . SER A 1 264 ? -15.273 -30.891 8.398 1 91.88 264 SER A C 1
ATOM 2090 O O . SER A 1 264 ? -14.711 -31.781 9.031 1 91.88 264 SER A O 1
ATOM 2092 N N . TYR A 1 265 ? -15.922 -29.891 8.906 1 90.19 265 TYR A N 1
ATOM 2093 C CA . TYR A 1 265 ? -16.203 -29.812 10.336 1 90.19 265 TYR A CA 1
ATOM 2094 C C . TYR A 1 265 ? -17.703 -29.891 10.594 1 90.19 265 TYR A C 1
ATOM 2096 O O . TYR A 1 265 ? -18.5 -29.281 9.867 1 90.19 265 TYR A O 1
ATOM 2104 N N . THR A 1 266 ? -18.047 -30.672 11.578 1 93.94 266 THR A N 1
ATOM 2105 C CA . THR A 1 266 ? -19.453 -30.828 11.914 1 93.94 266 THR A CA 1
ATOM 2106 C C . THR A 1 266 ? -19.703 -30.469 13.375 1 93.94 266 THR A C 1
ATOM 2108 O O . THR A 1 266 ? -18.953 -30.875 14.266 1 93.94 266 THR A O 1
ATOM 2111 N N . LEU A 1 267 ? -20.75 -29.656 13.562 1 91.81 267 LEU A N 1
ATOM 2112 C CA . LEU A 1 267 ? -21.234 -29.328 14.898 1 91.81 267 LEU A CA 1
ATOM 2113 C C . LEU A 1 267 ? -22.672 -29.781 15.078 1 91.81 267 LEU A C 1
ATOM 2115 O O . LEU A 1 267 ? -23.547 -29.438 14.281 1 91.81 267 LEU A O 1
ATOM 2119 N N . ASP A 1 268 ? -22.797 -30.516 16.188 1 92.94 268 ASP A N 1
ATOM 2120 C CA . ASP A 1 268 ? -24.156 -30.953 16.484 1 92.94 268 ASP A CA 1
ATOM 2121 C C . ASP A 1 268 ? -24.828 -30.016 17.484 1 92.94 268 ASP A C 1
ATOM 2123 O O . ASP A 1 268 ? -24.281 -28.969 17.828 1 92.94 268 ASP A O 1
ATOM 2127 N N . ALA A 1 269 ? -26.094 -30.406 17.781 1 91.44 269 ALA A N 1
ATOM 2128 C CA . ALA A 1 269 ? -26.891 -29.562 18.656 1 91.44 269 ALA A CA 1
ATOM 2129 C C . ALA A 1 269 ? -26.172 -29.328 19.984 1 91.44 269 ALA A C 1
ATOM 2131 O O . ALA A 1 269 ? -26.234 -28.219 20.547 1 91.44 269 ALA A O 1
ATOM 2132 N N . ILE A 1 270 ? -25.516 -30.281 20.453 1 91.62 270 ILE A N 1
ATOM 2133 C CA . ILE A 1 270 ? -24.828 -30.188 21.734 1 91.62 270 ILE A CA 1
ATOM 2134 C C . ILE A 1 270 ? -23.656 -29.219 21.609 1 91.62 270 ILE A C 1
ATOM 2136 O O . ILE A 1 270 ? -23.453 -28.375 22.484 1 91.62 270 ILE A O 1
ATOM 2140 N N . ASP A 1 271 ? -22.922 -29.344 20.578 1 91.94 271 ASP A N 1
ATOM 2141 C CA . ASP A 1 271 ? -21.781 -28.469 20.328 1 91.94 271 ASP A CA 1
ATOM 2142 C C . ASP A 1 271 ? -22.219 -27 20.297 1 91.94 271 ASP A C 1
ATOM 2144 O O . ASP A 1 271 ? -21.578 -26.141 20.922 1 91.94 271 ASP A O 1
ATOM 2148 N N . VAL A 1 272 ? -23.297 -26.781 19.625 1 91.56 272 VAL A N 1
ATOM 2149 C CA . VAL A 1 272 ? -23.781 -25.422 19.406 1 91.56 272 VAL A CA 1
ATOM 2150 C C . VAL A 1 272 ? -24.297 -24.844 20.734 1 91.56 272 VAL A C 1
ATOM 2152 O O . VAL A 1 272 ? -24.062 -23.672 21.031 1 91.56 272 VAL A O 1
ATOM 2155 N N . GLU A 1 273 ? -24.969 -25.625 21.422 1 88.44 273 GLU A N 1
ATOM 2156 C CA . GLU A 1 273 ? -25.438 -25.172 22.734 1 88.44 273 GLU A CA 1
ATOM 2157 C C . GLU A 1 273 ? -24.266 -24.766 23.625 1 88.44 273 GLU A C 1
ATOM 2159 O O . GLU A 1 273 ? -24.344 -23.75 24.328 1 88.44 273 GLU A O 1
ATOM 2164 N N . GLN A 1 274 ? -23.25 -25.484 23.578 1 90.5 274 GLN A N 1
ATOM 2165 C CA . GLN A 1 274 ? -22.078 -25.219 24.406 1 90.5 274 GLN A CA 1
ATOM 2166 C C . GLN A 1 274 ? -21.406 -23.906 23.969 1 90.5 274 GLN A C 1
ATOM 2168 O O . GLN A 1 274 ? -20.875 -23.172 24.812 1 90.5 274 GLN A O 1
ATOM 2173 N N . LEU A 1 275 ? -21.375 -23.641 22.672 1 89.56 275 LEU A N 1
ATOM 2174 C CA . LEU A 1 275 ? -20.75 -22.453 22.125 1 89.56 275 LEU A CA 1
ATOM 2175 C C . LEU A 1 275 ? -21.391 -21.188 22.672 1 89.56 275 LEU A C 1
ATOM 2177 O O . LEU A 1 275 ? -20.703 -20.203 22.922 1 89.56 275 LEU A O 1
ATOM 2181 N N . TYR A 1 276 ? -22.688 -21.266 22.828 1 86.25 276 TYR A N 1
ATOM 2182 C CA . TYR A 1 276 ? -23.391 -20.047 23.219 1 86.25 276 TYR A CA 1
ATOM 2183 C C . TYR A 1 276 ? -23.641 -20.016 24.734 1 86.25 276 TYR A C 1
ATOM 2185 O O . TYR A 1 276 ? -24.031 -18.984 25.281 1 86.25 276 TYR A O 1
ATOM 2193 N N . ARG A 1 277 ? -23.531 -20.984 25.469 1 77.94 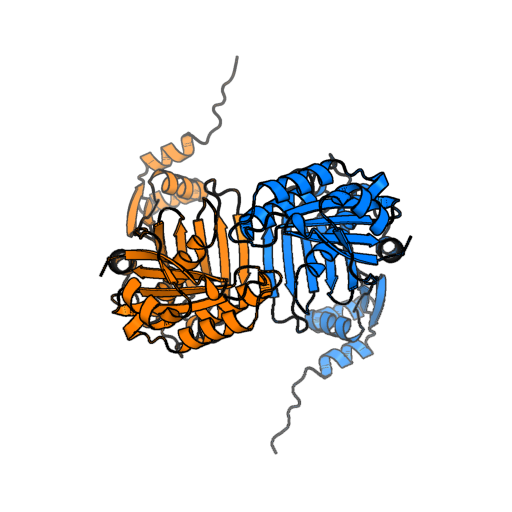277 ARG A N 1
ATOM 2194 C CA . ARG A 1 277 ? -23.578 -20.953 26.938 1 77.94 277 ARG A CA 1
ATOM 2195 C C . ARG A 1 277 ? -22.344 -20.25 27.5 1 77.94 277 ARG A C 1
ATOM 2197 O O . ARG A 1 277 ? -22.453 -19.516 28.5 1 77.94 277 ARG A O 1
ATOM 2204 N N . GLU A 1 278 ? -21.234 -20.484 26.969 1 62.62 278 GLU A N 1
ATOM 2205 C CA . GLU A 1 278 ? -19.969 -19.922 27.453 1 62.62 278 GLU A CA 1
ATOM 2206 C C . GLU A 1 278 ? -19.891 -18.422 27.188 1 62.62 278 GLU A C 1
ATOM 2208 O O . GLU A 1 278 ? -19.141 -17.719 27.859 1 62.62 278 GLU A O 1
ATOM 2213 N N . THR A 1 279 ? -20.578 -17.938 26.266 1 55.91 279 THR A N 1
ATOM 2214 C CA . THR A 1 279 ? -20.516 -16.5 26 1 55.91 279 THR A CA 1
ATOM 2215 C C . THR A 1 279 ? -21.328 -15.727 27.047 1 55.91 279 THR A C 1
ATOM 2217 O O . THR A 1 279 ? -21.375 -14.492 27 1 55.91 279 THR A O 1
ATOM 2220 N N . VAL A 1 280 ? -22.266 -16.281 28 1 45.69 280 VAL A N 1
ATOM 2221 C CA . VAL A 1 280 ? -22.938 -15.523 29.047 1 45.69 280 VAL A CA 1
ATOM 2222 C C . VAL A 1 280 ? -21.922 -15.125 30.125 1 45.69 280 VAL A C 1
ATOM 2224 O O . VAL A 1 280 ? -21.203 -15.977 30.656 1 45.69 280 VAL A O 1
ATOM 2227 N N . PRO A 1 281 ? -21.547 -13.852 30.312 1 45.16 281 PRO A N 1
ATOM 2228 C CA . PRO A 1 281 ? -20.734 -13.422 31.453 1 45.16 281 PRO A CA 1
ATOM 2229 C C . PRO A 1 281 ? -21.172 -14.094 32.75 1 45.16 281 PRO A C 1
ATOM 2231 O O . PRO A 1 281 ? -22.359 -14.336 32.969 1 45.16 281 PRO A O 1
ATOM 2234 N N . GLY A 1 282 ? -20.406 -15.016 33.312 1 38.56 282 GLY A N 1
ATOM 2235 C CA . GLY A 1 282 ? -20.672 -15.453 34.656 1 38.56 282 GLY A CA 1
ATOM 2236 C C . GLY A 1 282 ? -21.156 -14.328 35.562 1 38.56 282 GLY A C 1
ATOM 2237 O O . GLY A 1 282 ? -20.547 -13.266 35.625 1 38.56 282 GLY A O 1
ATOM 2238 N N . SER A 1 283 ? -22.484 -14.188 35.719 1 36.59 283 SER A N 1
ATOM 2239 C CA . SER A 1 283 ? -23.078 -13.438 36.844 1 36.59 283 SER A CA 1
ATOM 2240 C C . SER A 1 283 ? -22.375 -13.758 38.156 1 36.59 283 SER A C 1
ATOM 2242 O O . SER A 1 283 ? -22.547 -14.852 38.688 1 36.59 283 SER A O 1
ATOM 2244 N N . ASP A 1 284 ? -21.062 -13.609 38.281 1 34.78 284 ASP A N 1
ATOM 2245 C CA . ASP A 1 284 ? -20.625 -13.562 39.688 1 34.78 284 ASP A CA 1
ATOM 2246 C C . ASP A 1 284 ? -21.516 -12.641 40.5 1 34.78 284 ASP A C 1
ATOM 2248 O O . ASP A 1 284 ? -21.609 -11.445 40.219 1 34.78 284 ASP A O 1
ATOM 2252 N N . SER A 1 285 ? -22.609 -13.188 41.062 1 29.27 285 SER A N 1
ATOM 2253 C CA . SER A 1 285 ? -23.375 -12.711 42.188 1 29.27 285 SER A CA 1
ATOM 2254 C C . SER A 1 285 ? -22.484 -12.25 43.344 1 29.27 285 SER A C 1
ATOM 2256 O O . SER A 1 285 ? -21.703 -13.039 43.875 1 29.27 285 SER A O 1
ATOM 2258 N N . VAL A 1 286 ? -21.984 -11.07 43.25 1 31.09 286 VAL A N 1
ATOM 2259 C CA . VAL A 1 286 ? -21.609 -10.406 44.5 1 31.09 286 VAL A CA 1
ATOM 2260 C C . VAL A 1 286 ? -22.734 -10.57 45.531 1 31.09 286 VAL A C 1
ATOM 2262 O O . VAL A 1 286 ? -23.859 -10.094 45.312 1 31.09 286 VAL A O 1
ATOM 2265 N N . HIS A 1 287 ? -22.781 -11.766 46.219 1 23.56 287 HIS A N 1
ATOM 2266 C CA . HIS A 1 287 ? -23.188 -11.672 47.594 1 23.56 287 HIS A CA 1
ATOM 2267 C C . HIS A 1 287 ? -22.203 -10.828 48.406 1 23.56 287 HIS A C 1
ATOM 2269 O O . HIS A 1 287 ? -21 -10.844 48.125 1 23.56 287 HIS A O 1
ATOM 2275 N N . MET B 1 1 ? 14.07 33.219 7.488 1 55.34 1 MET B N 1
ATOM 2276 C CA . MET B 1 1 ? 13.852 31.781 7.227 1 55.34 1 MET B CA 1
ATOM 2277 C C . MET B 1 1 ? 13.07 31.578 5.934 1 55.34 1 MET B C 1
ATOM 2279 O O . MET B 1 1 ? 12.188 32.375 5.605 1 55.34 1 MET B O 1
ATOM 2283 N N . ALA B 1 2 ? 13.711 30.828 4.949 1 65.19 2 ALA B N 1
ATOM 2284 C CA . ALA B 1 2 ? 12.938 30.609 3.73 1 65.19 2 ALA B CA 1
ATOM 2285 C C . ALA B 1 2 ? 11.531 30.094 4.059 1 65.19 2 ALA B C 1
ATOM 2287 O O . ALA B 1 2 ? 11.375 29.188 4.875 1 65.19 2 ALA B O 1
ATOM 2288 N N . VAL B 1 3 ? 10.547 30.906 3.607 1 82.38 3 VAL B N 1
ATOM 2289 C CA . VAL B 1 3 ? 9.148 30.625 3.926 1 82.38 3 VAL B CA 1
ATOM 2290 C C . VAL B 1 3 ? 8.602 29.562 2.98 1 82.38 3 VAL B C 1
ATOM 2292 O O . VAL B 1 3 ? 8.836 29.609 1.771 1 82.38 3 VAL B O 1
ATOM 2295 N N . ASP B 1 4 ? 7.973 28.531 3.508 1 95.94 4 ASP B N 1
ATOM 2296 C CA . ASP B 1 4 ? 7.289 27.469 2.779 1 95.94 4 ASP B CA 1
ATOM 2297 C C . ASP B 1 4 ? 8.242 26.766 1.825 1 95.94 4 ASP B C 1
ATOM 2299 O O . ASP B 1 4 ? 8.094 26.859 0.604 1 95.94 4 ASP B O 1
ATOM 2303 N N . THR B 1 5 ? 9.172 26.047 2.4 1 95.75 5 THR B N 1
ATOM 2304 C CA . THR B 1 5 ? 10.273 25.469 1.645 1 95.75 5 THR B CA 1
ATOM 2305 C C . THR B 1 5 ? 10.5 24.016 2.049 1 95.75 5 THR B C 1
ATOM 2307 O O . THR B 1 5 ? 10.367 23.656 3.223 1 95.75 5 THR B O 1
ATOM 2310 N N . LEU B 1 6 ? 10.805 23.219 1.099 1 96.81 6 LEU B N 1
ATOM 2311 C CA . LEU B 1 6 ? 11.273 21.844 1.273 1 96.81 6 LEU B CA 1
ATOM 2312 C C . LEU B 1 6 ? 12.758 21.734 0.93 1 96.81 6 LEU B C 1
ATOM 2314 O O . LEU B 1 6 ? 13.211 22.297 -0.071 1 96.81 6 LEU B O 1
ATOM 2318 N N . ARG B 1 7 ? 13.547 21.109 1.8 1 94.88 7 ARG B N 1
ATOM 2319 C CA . ARG B 1 7 ? 14.961 20.844 1.573 1 94.88 7 ARG B CA 1
ATOM 2320 C C . ARG B 1 7 ? 15.258 19.359 1.647 1 94.88 7 ARG B C 1
ATOM 2322 O O . ARG B 1 7 ? 15.039 18.719 2.684 1 94.88 7 ARG B O 1
ATOM 2329 N N . ARG B 1 8 ? 15.734 18.875 0.565 1 94.38 8 ARG B N 1
ATOM 2330 C CA . ARG B 1 8 ? 16.234 17.5 0.578 1 94.38 8 ARG B CA 1
ATOM 2331 C C . ARG B 1 8 ? 17.703 17.453 1.01 1 94.38 8 ARG B C 1
ATOM 2333 O O . ARG B 1 8 ? 18.438 18.422 0.808 1 94.38 8 ARG B O 1
ATOM 2340 N N . PHE B 1 9 ? 18.078 16.375 1.655 1 93.5 9 PHE B N 1
ATOM 2341 C CA . PHE B 1 9 ? 19.484 16.25 2.031 1 93.5 9 PHE B CA 1
ATOM 2342 C C . PHE B 1 9 ? 19.891 14.781 2.113 1 93.5 9 PHE B C 1
ATOM 2344 O O . PHE B 1 9 ? 19.031 13.891 2.07 1 93.5 9 PHE B O 1
ATOM 2351 N N . MET B 1 10 ? 21.172 14.555 2.123 1 92.81 10 MET B N 1
ATOM 2352 C CA . MET B 1 10 ? 21.766 13.227 2.221 1 92.81 10 MET B CA 1
ATOM 2353 C C . MET B 1 10 ? 22.797 13.172 3.34 1 92.81 10 MET B C 1
ATOM 2355 O O . MET B 1 10 ? 23.609 14.094 3.488 1 92.81 10 MET B O 1
ATOM 2359 N N . LEU B 1 11 ? 22.625 12.188 4.188 1 91.81 11 LEU B N 1
ATOM 2360 C CA . LEU B 1 11 ? 23.703 11.859 5.105 1 91.81 11 LEU B CA 1
ATOM 2361 C C . LEU B 1 11 ? 24.641 10.82 4.496 1 91.81 11 LEU B C 1
ATOM 2363 O O . LEU B 1 11 ? 24.391 9.625 4.582 1 91.81 11 LEU B O 1
ATOM 2367 N N . GLU B 1 12 ? 25.656 11.25 3.973 1 84.5 12 GLU B N 1
ATOM 2368 C CA . GLU B 1 12 ? 26.484 10.445 3.092 1 84.5 12 GLU B CA 1
ATOM 2369 C C . GLU B 1 12 ? 27.125 9.281 3.848 1 84.5 12 GLU B C 1
ATOM 2371 O O . GLU B 1 12 ? 27.109 8.148 3.365 1 84.5 12 GLU B O 1
ATOM 2376 N N . ARG B 1 13 ? 27.609 9.547 4.945 1 82.5 13 ARG B N 1
ATOM 2377 C CA . ARG B 1 13 ? 28.297 8.508 5.711 1 82.5 13 ARG B CA 1
ATOM 2378 C C . ARG B 1 13 ? 27.312 7.445 6.195 1 82.5 13 ARG B C 1
ATOM 2380 O O . ARG B 1 13 ? 27.625 6.254 6.199 1 82.5 13 ARG B O 1
ATOM 2387 N N . ALA B 1 14 ? 26.141 7.895 6.516 1 83.12 14 ALA B N 1
ATOM 2388 C CA . ALA B 1 14 ? 25.156 6.996 7.105 1 83.12 14 ALA B CA 1
ATOM 2389 C C . ALA B 1 14 ? 24.312 6.324 6.027 1 83.12 14 ALA B C 1
ATOM 2391 O O . ALA B 1 14 ? 23.547 5.395 6.312 1 83.12 14 ALA B O 1
ATOM 2392 N N . GLN B 1 15 ? 24.406 6.773 4.844 1 84.62 15 GLN B N 1
ATOM 2393 C CA . GLN B 1 15 ? 23.562 6.277 3.76 1 84.62 15 GLN B CA 1
ATOM 2394 C C . GLN B 1 15 ? 22.078 6.438 4.09 1 84.62 15 GLN B C 1
ATOM 2396 O O . GLN B 1 15 ? 21.312 5.477 4.012 1 84.62 15 GLN B O 1
ATOM 2401 N N . VAL B 1 16 ? 21.797 7.625 4.445 1 88.88 16 VAL B N 1
ATOM 2402 C CA . VAL B 1 16 ? 20.438 8.016 4.824 1 88.88 16 VAL B CA 1
ATOM 2403 C C . VAL B 1 16 ? 20 9.227 3.998 1 88.88 16 VAL B C 1
ATOM 2405 O O . VAL B 1 16 ? 20.766 10.172 3.818 1 88.88 16 VAL B O 1
ATOM 2408 N N . ARG B 1 17 ? 18.812 9.102 3.434 1 91.12 17 ARG B N 1
ATOM 2409 C CA . ARG B 1 17 ? 18.234 10.281 2.82 1 91.12 17 ARG B CA 1
ATOM 2410 C C . ARG B 1 17 ? 17.297 11 3.791 1 91.12 17 ARG B C 1
ATOM 2412 O O . ARG B 1 17 ? 16.734 10.367 4.695 1 91.12 17 ARG B O 1
ATOM 2419 N N . GLY B 1 18 ? 17.188 12.312 3.574 1 93.44 18 GLY B N 1
ATOM 2420 C CA . GLY B 1 18 ? 16.312 13.086 4.449 1 93.44 18 GLY B CA 1
ATOM 2421 C C . GLY B 1 18 ? 15.641 14.25 3.742 1 93.44 18 GLY B C 1
ATOM 2422 O O . GLY B 1 18 ? 16.078 14.656 2.662 1 93.44 18 GLY B O 1
ATOM 2423 N N . GLU B 1 19 ? 14.539 14.625 4.355 1 95.75 19 GLU B N 1
ATOM 2424 C CA . GLU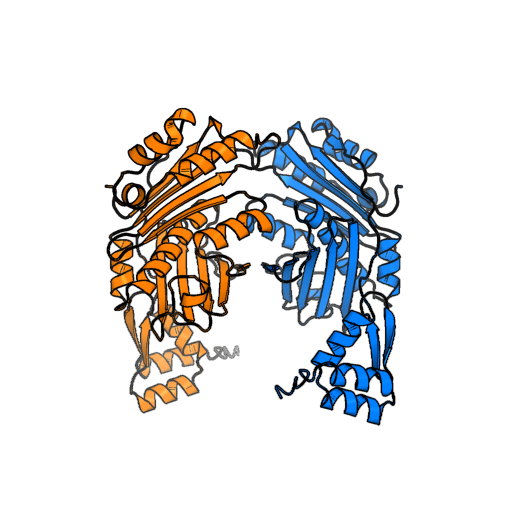 B 1 19 ? 13.781 15.805 3.924 1 95.75 19 GLU B CA 1
ATOM 2425 C C . GLU B 1 19 ? 13.398 16.672 5.113 1 95.75 19 GLU B C 1
ATOM 2427 O O . GLU B 1 19 ? 13.047 16.156 6.18 1 95.75 19 GLU B O 1
ATOM 2432 N N . TRP B 1 20 ? 13.562 17.953 4.891 1 95.5 20 TRP B N 1
ATOM 2433 C CA . TRP B 1 20 ? 13.133 18.984 5.836 1 95.5 20 TRP B CA 1
ATOM 2434 C C . TRP B 1 20 ? 12.109 19.922 5.191 1 95.5 20 TRP B C 1
ATOM 2436 O O . TRP B 1 20 ? 12.266 20.312 4.031 1 95.5 20 TRP B O 1
ATOM 2446 N N . VAL B 1 21 ? 11.023 20.281 6 1 97.19 21 VAL B N 1
ATOM 2447 C CA . VAL B 1 21 ? 10.047 21.203 5.426 1 97.19 21 VAL B CA 1
ATOM 2448 C C . VAL B 1 21 ? 9.562 22.188 6.5 1 97.19 21 VAL B C 1
ATOM 2450 O O . VAL B 1 21 ? 9.453 21.812 7.672 1 97.19 21 VAL B O 1
ATOM 2453 N N . HIS B 1 22 ? 9.344 23.328 6.039 1 96.06 22 HIS B N 1
ATOM 2454 C CA . HIS B 1 22 ? 8.742 24.391 6.832 1 96.06 22 HIS B CA 1
ATOM 2455 C C . HIS B 1 22 ? 7.66 25.125 6.043 1 96.06 22 HIS B C 1
ATOM 2457 O O . HIS B 1 22 ? 7.914 25.609 4.938 1 96.06 22 HIS B O 1
ATOM 2463 N N . LEU B 1 23 ? 6.457 25.172 6.648 1 96.62 23 LEU B N 1
ATOM 2464 C CA . LEU B 1 23 ? 5.336 25.828 5.977 1 96.62 23 LEU B CA 1
ATOM 2465 C C . LEU B 1 23 ? 4.711 26.891 6.867 1 96.62 23 LEU B C 1
ATOM 2467 O O . LEU B 1 23 ? 4.285 26.594 7.988 1 96.62 23 LEU B O 1
ATOM 2471 N N . ASP B 1 24 ? 4.629 28.078 6.332 1 95.62 24 ASP B N 1
ATOM 2472 C CA . ASP B 1 24 ? 3.994 29.188 7.035 1 95.62 24 ASP B CA 1
ATOM 2473 C C . ASP B 1 24 ? 2.818 29.75 6.234 1 95.62 24 ASP B C 1
ATOM 2475 O O . ASP B 1 24 ? 1.658 29.484 6.57 1 95.62 24 ASP B O 1
ATOM 2479 N N . THR B 1 25 ? 3.16 30.422 5.109 1 95 25 THR B N 1
ATOM 2480 C CA . THR B 1 25 ? 2.146 31.094 4.301 1 95 25 THR B CA 1
ATOM 2481 C C . THR B 1 25 ? 1.119 30.078 3.785 1 95 25 THR B C 1
ATOM 2483 O O . THR B 1 25 ? -0.088 30.312 3.885 1 95 25 THR B O 1
ATOM 2486 N N . SER B 1 26 ? 1.58 29 3.219 1 95.88 26 SER B N 1
ATOM 2487 C CA . SER B 1 26 ? 0.674 27.984 2.715 1 95.88 26 SER B CA 1
ATOM 2488 C C . SER B 1 26 ? -0.196 27.422 3.83 1 95.88 26 SER B C 1
ATOM 2490 O O . SER B 1 26 ? -1.382 27.141 3.625 1 95.88 26 SER B O 1
ATOM 2492 N N . TRP B 1 27 ? 0.378 27.281 4.961 1 96 27 TRP B N 1
ATOM 2493 C CA . TRP B 1 27 ? -0.335 26.766 6.129 1 96 27 TRP B CA 1
ATOM 2494 C C . TRP B 1 27 ? -1.404 27.766 6.586 1 96 27 TRP B C 1
ATOM 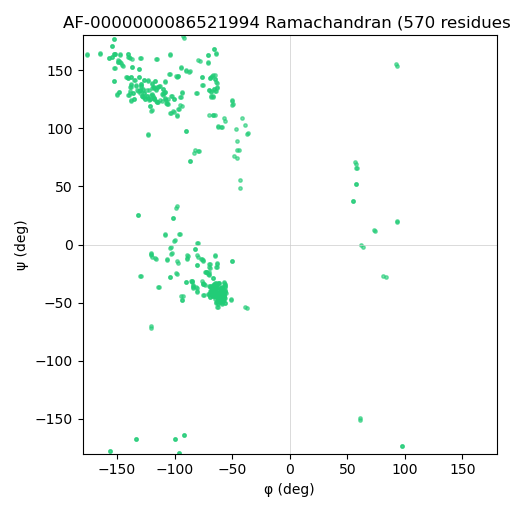2496 O O . TRP B 1 27 ? -2.553 27.375 6.824 1 96 27 TRP B O 1
ATOM 2506 N N . GLN B 1 28 ? -1.071 29 6.629 1 94.44 28 GLN B N 1
ATOM 2507 C CA . GLN B 1 28 ? -2.037 30.031 7.016 1 94.44 28 GLN B CA 1
ATOM 2508 C C . GLN B 1 28 ? -3.191 30.094 6.02 1 94.44 28 GLN B C 1
ATOM 2510 O O . GLN B 1 28 ? -4.348 30.281 6.414 1 94.44 28 GLN B O 1
ATOM 2515 N N . GLU B 1 29 ? -2.822 30 4.773 1 92.25 29 GLU B N 1
ATOM 2516 C CA . GLU B 1 29 ? -3.867 30 3.752 1 92.25 29 GLU B CA 1
ATOM 2517 C C . GLU B 1 29 ? -4.828 28.828 3.949 1 92.25 29 GLU B C 1
ATOM 2519 O O . GLU B 1 29 ? -6.047 29 3.832 1 92.25 29 GLU B O 1
ATOM 2524 N N . MET B 1 30 ? -4.312 27.703 4.254 1 93 30 MET B N 1
ATOM 2525 C CA . MET B 1 30 ? -5.141 26.516 4.477 1 93 30 MET B CA 1
ATOM 2526 C C . MET B 1 30 ? -6.016 26.703 5.715 1 93 30 MET B C 1
ATOM 2528 O O . MET B 1 30 ? -7.184 26.312 5.719 1 93 30 MET B O 1
ATOM 2532 N N . LEU B 1 31 ? -5.461 27.312 6.719 1 93.56 31 LEU B N 1
ATOM 2533 C CA . LEU B 1 31 ? -6.191 27.516 7.969 1 93.56 31 LEU B CA 1
ATOM 2534 C C . LEU B 1 31 ? -7.305 28.531 7.785 1 93.56 31 LEU B C 1
ATOM 2536 O O . LEU B 1 31 ? -8.266 28.562 8.562 1 93.56 31 LEU B O 1
ATOM 2540 N N . GLY B 1 32 ? -7.129 29.406 6.82 1 89.25 32 GLY B N 1
ATOM 2541 C CA . GLY B 1 32 ? -8.125 30.438 6.582 1 89.25 32 GLY B CA 1
ATOM 2542 C C . GLY B 1 32 ? -9.461 29.891 6.121 1 89.25 32 GLY B C 1
ATOM 2543 O O . GLY B 1 32 ? -10.469 30.594 6.133 1 89.25 32 GLY B O 1
ATOM 2544 N N . ARG B 1 33 ? -9.531 28.703 5.828 1 83.81 33 ARG B N 1
ATOM 2545 C CA . ARG B 1 33 ? -10.727 28.078 5.27 1 83.81 33 ARG B CA 1
ATOM 2546 C C . ARG B 1 33 ? -11.789 27.859 6.344 1 83.81 33 ARG B C 1
ATOM 2548 O O . ARG B 1 33 ? -12.984 27.828 6.043 1 83.81 33 ARG B O 1
ATOM 2555 N N . ALA B 1 34 ? -11.289 27.641 7.496 1 87.19 34 ALA B N 1
ATOM 2556 C CA . ALA B 1 34 ? -12.203 27.375 8.602 1 87.19 34 ALA B CA 1
ATOM 2557 C C . ALA B 1 34 ? -11.602 27.797 9.938 1 87.19 34 ALA B C 1
ATOM 2559 O O . ALA B 1 34 ? -10.398 28.094 10.016 1 87.19 34 ALA B O 1
ATOM 2560 N N . ASP B 1 35 ? -12.5 27.891 10.914 1 92.19 35 ASP B N 1
ATOM 2561 C CA . ASP B 1 35 ? -12.039 28.188 12.273 1 92.19 35 ASP B CA 1
ATOM 2562 C C . ASP B 1 35 ? -11.656 26.906 13.008 1 92.19 35 ASP B C 1
ATOM 2564 O O . ASP B 1 35 ? -12.336 26.484 13.945 1 92.19 35 ASP B O 1
ATOM 2568 N N . TYR B 1 36 ? -10.594 26.375 12.602 1 95.19 36 TYR B N 1
ATOM 2569 C CA . TYR B 1 36 ? -10.125 25.125 13.18 1 95.19 36 TYR B CA 1
ATOM 2570 C C . TYR B 1 36 ? -9.727 25.312 14.641 1 95.19 36 TYR B C 1
ATOM 2572 O O . TYR B 1 36 ? -8.953 26.203 14.969 1 95.19 36 TYR B O 1
ATOM 2580 N N . PRO B 1 37 ? -10.297 24.453 15.5 1 95.5 37 PRO B N 1
ATOM 2581 C CA . PRO B 1 37 ? -9.758 24.469 16.859 1 95.5 37 PRO B CA 1
ATOM 2582 C C . PRO B 1 37 ? -8.305 24 16.938 1 95.5 37 PRO B C 1
ATOM 2584 O O . PRO B 1 37 ? -7.793 23.422 15.969 1 95.5 37 PRO B O 1
ATOM 2587 N N . LEU B 1 38 ? -7.664 24.203 18.062 1 94.38 38 LEU B N 1
ATOM 2588 C CA . LEU B 1 38 ? -6.23 23.969 18.203 1 94.38 38 LEU B CA 1
ATOM 2589 C C . LEU B 1 38 ? -5.891 22.5 17.953 1 94.38 38 LEU B C 1
ATOM 2591 O O . LEU B 1 38 ? -4.902 22.203 17.281 1 94.38 38 LEU B O 1
ATOM 2595 N N . PHE B 1 39 ? -6.734 21.609 18.5 1 94.75 39 PHE B N 1
ATOM 2596 C CA . PHE B 1 39 ? -6.414 20.188 18.375 1 94.75 39 PHE B CA 1
ATOM 2597 C C . PHE B 1 39 ? -6.5 19.75 16.906 1 94.75 39 PHE B C 1
ATOM 2599 O O . PHE B 1 39 ? -5.754 18.875 16.484 1 94.75 39 PHE B O 1
ATOM 2606 N N . VAL B 1 40 ? -7.312 20.359 16.094 1 96.44 40 VAL B N 1
ATOM 2607 C CA . VAL B 1 40 ? -7.422 20.047 14.68 1 96.44 40 VAL B CA 1
ATOM 2608 C C . VAL B 1 40 ? -6.219 20.625 13.93 1 96.44 40 VAL B C 1
ATOM 2610 O O . VAL B 1 40 ? -5.629 19.953 13.086 1 96.44 40 VAL B O 1
ATOM 2613 N N . LYS B 1 41 ? -5.863 21.875 14.281 1 96.5 41 LYS B N 1
ATOM 2614 C CA . LYS B 1 41 ? -4.707 22.5 13.648 1 96.5 41 LYS B CA 1
ATOM 2615 C C . LYS B 1 41 ? -3.453 21.641 13.828 1 96.5 41 LYS B C 1
ATOM 2617 O O . LYS B 1 41 ? -2.668 21.484 12.891 1 96.5 41 LYS B O 1
ATOM 2622 N N . GLN B 1 42 ? -3.342 21.094 14.961 1 95.5 42 GLN B N 1
ATOM 2623 C CA . GLN B 1 42 ? -2.156 20.312 15.266 1 95.5 42 GLN B CA 1
ATOM 2624 C C . GLN B 1 42 ? -2.057 19.094 14.352 1 95.5 42 GLN B C 1
ATOM 2626 O O . GLN B 1 42 ? -1.055 18.906 13.656 1 95.5 42 GLN B O 1
ATOM 2631 N N . VAL B 1 43 ? -3.1 18.297 14.305 1 96.75 43 VAL B N 1
ATOM 2632 C CA . VAL B 1 43 ? -3.018 17.047 13.562 1 96.75 43 VAL B CA 1
ATOM 2633 C C . VAL B 1 43 ? -3.092 17.328 12.062 1 96.75 43 VAL B C 1
ATOM 2635 O O . VAL B 1 43 ? -2.449 16.641 11.258 1 96.75 43 VAL B O 1
ATOM 2638 N N . LEU B 1 44 ? -3.848 18.328 11.672 1 97.25 44 LEU B N 1
ATOM 2639 C CA . LEU B 1 44 ? -3.934 18.734 10.273 1 97.25 44 LEU B CA 1
ATOM 2640 C C . LEU B 1 44 ? -2.576 19.188 9.75 1 97.25 44 LEU B C 1
ATOM 2642 O O . LEU B 1 44 ? -2.152 18.781 8.664 1 97.25 44 LEU B O 1
ATOM 2646 N N . GLY B 1 45 ? -1.944 20 10.508 1 97.88 45 GLY B N 1
ATOM 2647 C CA . GLY B 1 45 ? -0.623 20.469 10.117 1 97.88 45 GLY B CA 1
ATOM 2648 C C . GLY B 1 45 ? 0.41 19.359 10.055 1 97.88 45 GLY B C 1
ATOM 2649 O O . GLY B 1 45 ? 1.242 19.328 9.148 1 97.88 45 GLY B O 1
ATOM 2650 N N . GLU B 1 46 ? 0.384 18.484 11.047 1 97.56 46 GLU B N 1
ATOM 2651 C CA . GLU B 1 46 ? 1.28 17.328 11.023 1 97.56 46 GLU B CA 1
ATOM 2652 C C . GLU B 1 46 ? 1.05 16.484 9.773 1 97.56 46 GLU B C 1
ATOM 2654 O O . GLU B 1 46 ? 2.006 16.047 9.133 1 97.56 46 GLU B O 1
ATOM 2659 N N . ALA B 1 47 ? -0.174 16.281 9.469 1 98.31 47 ALA B N 1
ATOM 2660 C CA . ALA B 1 47 ? -0.515 15.477 8.297 1 98.31 47 ALA B CA 1
ATOM 2661 C C . ALA B 1 47 ? -0.047 16.156 7.016 1 98.31 47 ALA B C 1
ATOM 2663 O O . ALA B 1 47 ? 0.49 15.5 6.121 1 98.31 47 ALA B O 1
ATOM 2664 N N . LEU B 1 48 ? -0.295 17.406 6.93 1 97.88 48 LEU B N 1
ATOM 2665 C CA . LEU B 1 48 ? 0.139 18.172 5.766 1 97.88 48 LEU B CA 1
ATOM 2666 C C . LEU B 1 48 ? 1.648 18.062 5.574 1 97.88 48 LEU B C 1
ATOM 2668 O O . LEU B 1 48 ? 2.123 17.797 4.469 1 97.88 48 LEU B O 1
ATOM 2672 N N . THR B 1 49 ? 2.311 18.266 6.652 1 98 49 THR B N 1
ATOM 2673 C CA . THR B 1 49 ? 3.768 18.188 6.645 1 98 49 THR B CA 1
ATOM 2674 C C . THR B 1 49 ? 4.223 16.781 6.23 1 98 49 THR B C 1
ATOM 2676 O O . THR B 1 49 ? 5.117 16.641 5.391 1 98 49 THR B O 1
ATOM 2679 N N . ALA B 1 50 ? 3.627 15.805 6.797 1 98.06 50 ALA B N 1
ATOM 2680 C CA . ALA B 1 50 ? 3.947 14.43 6.434 1 98.06 50 ALA B CA 1
ATOM 2681 C C . ALA B 1 50 ? 3.734 14.188 4.941 1 98.06 50 ALA B C 1
ATOM 2683 O O . ALA B 1 50 ? 4.566 13.562 4.281 1 98.06 50 ALA B O 1
ATOM 2684 N N . ALA B 1 51 ? 2.645 14.664 4.406 1 97.44 51 ALA B N 1
ATOM 2685 C CA . ALA B 1 51 ? 2.334 14.477 2.992 1 97.44 51 ALA B CA 1
ATOM 2686 C C . ALA B 1 51 ? 3.414 15.086 2.105 1 97.44 51 ALA B C 1
ATOM 2688 O O . ALA B 1 51 ? 3.828 14.484 1.112 1 97.44 51 ALA B O 1
ATOM 2689 N N . VAL B 1 52 ? 3.838 16.234 2.475 1 97.19 52 VAL B N 1
ATOM 2690 C CA . VAL B 1 52 ? 4.879 16.906 1.708 1 97.19 52 VAL B CA 1
ATOM 2691 C C . VAL B 1 52 ? 6.172 16.094 1.759 1 97.19 52 VAL B C 1
ATOM 2693 O O . VAL B 1 52 ? 6.793 15.836 0.725 1 97.19 52 VAL B O 1
ATOM 2696 N N . LEU B 1 53 ? 6.562 15.711 2.971 1 96.88 53 LEU B N 1
ATOM 2697 C CA . LEU B 1 53 ? 7.793 14.953 3.156 1 96.88 53 LEU B CA 1
ATOM 2698 C C . LEU B 1 53 ? 7.75 13.641 2.371 1 96.88 53 LEU B C 1
ATOM 2700 O O . LEU B 1 53 ? 8.703 13.312 1.663 1 96.88 53 LEU B O 1
ATOM 2704 N N . LEU B 1 54 ? 6.695 12.945 2.469 1 94.75 54 LEU B N 1
ATOM 2705 C CA . LEU B 1 54 ? 6.559 11.656 1.808 1 94.75 54 LEU B CA 1
ATOM 2706 C C . LEU B 1 54 ? 6.508 11.82 0.292 1 94.75 54 LEU B C 1
ATOM 2708 O O . LEU B 1 54 ? 7.117 11.039 -0.443 1 94.75 54 LEU B O 1
ATOM 2712 N N . SER B 1 55 ? 5.773 12.82 -0.173 1 94.19 55 SER B N 1
ATOM 2713 C CA . SER B 1 55 ? 5.695 13.094 -1.604 1 94.19 55 SER B CA 1
ATOM 2714 C C . SER B 1 55 ? 7.078 13.32 -2.199 1 94.19 55 SER B C 1
ATOM 2716 O O . SER B 1 55 ? 7.344 12.93 -3.336 1 94.19 55 SER B O 1
ATOM 2718 N N . ALA B 1 56 ? 7.902 13.891 -1.452 1 92 56 ALA B N 1
ATOM 2719 C CA . ALA B 1 56 ? 9.242 14.234 -1.924 1 92 56 ALA B CA 1
ATOM 2720 C C . ALA B 1 56 ? 10.109 12.984 -2.051 1 92 56 ALA B C 1
ATOM 2722 O O . ALA B 1 56 ? 11.141 13 -2.736 1 92 56 ALA B O 1
ATOM 2723 N N . THR B 1 57 ? 9.797 11.938 -1.336 1 88.06 57 THR B N 1
ATOM 2724 C CA . THR B 1 57 ? 10.578 10.703 -1.379 1 88.06 57 THR B CA 1
ATOM 2725 C C . THR B 1 57 ? 10.203 9.867 -2.6 1 88.06 57 THR B C 1
ATOM 2727 O O . THR B 1 57 ? 10.93 8.938 -2.965 1 88.06 57 THR B O 1
ATOM 2730 N N . ILE B 1 58 ? 9.086 10.148 -3.176 1 84.62 58 ILE B N 1
ATOM 2731 C CA . ILE B 1 58 ? 8.539 9.305 -4.23 1 84.62 58 ILE B CA 1
ATOM 2732 C C . ILE B 1 58 ? 8.781 9.953 -5.59 1 84.62 58 ILE B C 1
ATOM 2734 O O . ILE B 1 58 ? 8.523 11.148 -5.77 1 84.62 58 ILE B O 1
ATOM 2738 N N . LYS B 1 59 ? 9.352 9.188 -6.473 1 79.75 59 LYS B N 1
ATOM 2739 C CA . LYS B 1 59 ? 9.523 9.672 -7.84 1 79.75 59 LYS B CA 1
ATOM 2740 C C . LYS B 1 59 ? 8.258 9.469 -8.664 1 79.75 59 LYS B C 1
ATOM 2742 O O . LYS B 1 59 ? 8.109 8.461 -9.352 1 79.75 59 LYS B O 1
ATOM 2747 N N . HIS B 1 60 ? 7.352 10.273 -8.5 1 77.62 60 HIS B N 1
ATOM 2748 C CA . HIS B 1 60 ? 6.07 10.172 -9.188 1 77.62 60 HIS B CA 1
ATOM 2749 C C . HIS B 1 60 ? 5.602 11.531 -9.68 1 77.62 60 HIS B C 1
ATOM 2751 O O . HIS B 1 60 ? 6.086 12.57 -9.211 1 77.62 60 HIS B O 1
ATOM 2757 N N . SER B 1 61 ? 4.715 11.453 -10.633 1 81.31 61 SER B N 1
ATOM 2758 C CA . SER B 1 61 ? 4.219 12.703 -11.203 1 81.31 61 SER B CA 1
ATOM 2759 C C . SER B 1 61 ? 2.822 13.031 -10.68 1 81.31 61 SER B C 1
ATOM 2761 O O . SER B 1 61 ? 2.295 14.109 -10.945 1 81.31 61 SER B O 1
ATOM 2763 N N . GLY B 1 62 ? 2.307 12.203 -9.914 1 87.06 62 GLY B N 1
ATOM 2764 C CA . GLY B 1 62 ? 0.956 12.398 -9.406 1 87.06 62 GLY B CA 1
ATOM 2765 C C . GLY B 1 62 ? 0.918 12.961 -8 1 87.06 62 GLY B C 1
ATOM 2766 O O . GLY B 1 62 ? 1.885 13.578 -7.547 1 87.06 62 GLY B O 1
ATOM 2767 N N . SER B 1 63 ? -0.284 12.898 -7.406 1 92.62 63 SER B N 1
ATOM 2768 C CA . SER B 1 63 ? -0.482 13.438 -6.062 1 92.62 63 SER B CA 1
ATOM 2769 C C . SER B 1 63 ? -0.383 12.344 -5.008 1 92.62 63 SER B C 1
ATOM 2771 O O . SER B 1 63 ? -0.728 11.188 -5.266 1 92.62 63 SER B O 1
ATOM 2773 N N . LEU B 1 64 ? 0.145 12.742 -3.908 1 95.62 64 LEU B N 1
ATOM 2774 C CA . LEU B 1 64 ? 0.047 11.922 -2.703 1 95.62 64 LEU B CA 1
ATOM 2775 C C . LEU B 1 64 ? -1.052 12.445 -1.781 1 95.62 64 LEU B C 1
ATOM 2777 O O . LEU B 1 64 ? -1.074 13.633 -1.442 1 95.62 64 LEU B O 1
ATOM 2781 N N . ILE B 1 65 ? -1.965 11.586 -1.433 1 96.19 65 ILE B N 1
ATOM 2782 C CA . ILE B 1 65 ? -3.082 11.953 -0.568 1 96.19 65 ILE B CA 1
ATOM 2783 C C . ILE B 1 65 ? -3.027 11.141 0.721 1 96.19 65 ILE B C 1
ATOM 2785 O O . ILE B 1 65 ? -2.889 9.914 0.682 1 96.19 65 ILE B O 1
ATOM 2789 N N . LEU B 1 66 ? -3.029 11.789 1.784 1 97.56 66 LEU B N 1
ATOM 2790 C CA . LEU B 1 66 ? -3.184 11.172 3.096 1 97.56 66 LEU B CA 1
ATOM 2791 C C . LEU B 1 66 ? -4.566 11.461 3.672 1 97.56 66 LEU B C 1
ATOM 2793 O O . LEU B 1 66 ? -4.961 12.617 3.805 1 97.56 66 LEU B O 1
ATOM 2797 N N . GLN B 1 67 ? -5.297 10.391 3.965 1 97.62 67 GLN B N 1
ATOM 2798 C CA . GLN B 1 67 ? -6.66 10.539 4.457 1 97.62 67 GLN B CA 1
ATOM 2799 C C . GLN B 1 67 ? -6.883 9.711 5.719 1 97.62 67 GLN B C 1
ATOM 2801 O O . GLN B 1 67 ? -6.43 8.57 5.805 1 97.62 67 GLN B O 1
ATOM 2806 N N . ILE B 1 68 ? -7.469 10.352 6.672 1 97.19 68 ILE B N 1
ATOM 2807 C CA . ILE B 1 68 ? -7.887 9.641 7.879 1 97.19 68 ILE B CA 1
ATOM 2808 C C . ILE B 1 68 ? -9.398 9.789 8.07 1 97.19 68 ILE B C 1
ATOM 2810 O O . ILE B 1 68 ? -9.922 10.906 8.047 1 97.19 68 ILE B O 1
ATOM 2814 N N . ARG B 1 69 ? -10.047 8.703 8.188 1 95.31 69 ARG B N 1
ATOM 2815 C CA . ARG B 1 69 ? -11.469 8.672 8.516 1 95.31 69 ARG B CA 1
ATOM 2816 C C . ARG B 1 69 ? -11.711 7.926 9.828 1 95.31 69 ARG B C 1
ATOM 2818 O O . ARG B 1 69 ? -11.148 6.852 10.047 1 95.31 69 ARG B O 1
ATOM 2825 N N . GLY B 1 70 ? -12.539 8.523 10.648 1 93.81 70 GLY B N 1
ATOM 2826 C CA . GLY B 1 70 ? -12.828 7.895 11.93 1 93.81 70 GLY B CA 1
ATOM 2827 C C . GLY B 1 70 ? -14.164 8.328 12.523 1 93.81 70 GLY B C 1
ATOM 2828 O O . GLY B 1 70 ? -14.914 9.078 11.891 1 93.81 70 GLY B O 1
ATOM 2829 N N . GLU B 1 71 ? -14.43 7.824 13.695 1 93.88 71 GLU B N 1
ATOM 2830 C CA . GLU B 1 71 ? -15.695 8.094 14.367 1 93.88 71 GLU B CA 1
ATOM 2831 C C . GLU B 1 71 ? -15.508 9.023 15.562 1 93.88 71 GLU B C 1
ATOM 2833 O O . GLU B 1 71 ? -16.422 9.219 16.359 1 93.88 71 GLU B O 1
ATOM 2838 N N . GLY B 1 72 ? -14.398 9.516 15.664 1 95.62 72 GLY B N 1
ATOM 2839 C CA . GLY B 1 72 ? -14.086 10.383 16.797 1 95.62 72 GLY B CA 1
ATOM 2840 C C . GLY B 1 72 ? -14.336 11.852 16.5 1 95.62 72 GLY B C 1
ATOM 2841 O O . GLY B 1 72 ? -15.094 12.188 15.594 1 95.62 72 GLY B O 1
ATOM 2842 N N . PRO B 1 73 ? -13.758 12.727 17.359 1 97.25 73 PRO B N 1
ATOM 2843 C CA . PRO B 1 73 ? -13.914 14.172 17.234 1 97.25 73 PRO B CA 1
ATOM 2844 C C . PRO B 1 73 ? -13.602 14.688 15.828 1 97.25 73 PRO B C 1
ATOM 2846 O O . PRO B 1 73 ? -14.336 15.516 15.289 1 97.25 73 PRO B O 1
ATOM 2849 N N . ILE B 1 74 ? -12.508 14.219 15.312 1 97.44 74 ILE B N 1
ATOM 2850 C CA . ILE B 1 74 ? -12.242 14.453 13.891 1 97.44 74 ILE B CA 1
ATOM 2851 C C . ILE B 1 74 ? -12.711 13.258 13.078 1 97.44 74 ILE B C 1
ATOM 2853 O O . ILE B 1 74 ? -12.219 12.141 13.258 1 97.44 74 ILE B O 1
ATOM 2857 N N . HIS B 1 75 ? -13.609 13.461 12.188 1 97.06 75 HIS B N 1
ATOM 2858 C CA . HIS B 1 75 ? -14.141 12.305 11.477 1 97.06 75 HIS B CA 1
ATOM 2859 C C . HIS B 1 75 ? -13.617 12.258 10.039 1 97.06 75 HIS B C 1
ATOM 2861 O O . HIS B 1 75 ? -13.789 11.25 9.344 1 97.06 75 HIS B O 1
ATOM 2867 N N . LEU B 1 76 ? -13.023 13.375 9.625 1 96.06 76 LEU B N 1
ATOM 2868 C CA . LEU B 1 76 ? -12.359 13.367 8.32 1 96.06 76 LEU B CA 1
ATOM 2869 C C . LEU B 1 76 ? -11.156 14.312 8.32 1 96.06 76 LEU B C 1
ATOM 2871 O O . LEU B 1 76 ? -11.25 15.438 8.805 1 96.06 76 LEU B O 1
ATOM 2875 N N . LEU B 1 77 ? -10.078 13.859 7.867 1 97.88 77 LEU B N 1
ATOM 2876 C CA . LEU B 1 77 ? -8.883 14.648 7.566 1 97.88 77 LEU B CA 1
ATOM 2877 C C . LEU B 1 77 ? -8.258 14.203 6.25 1 97.88 77 LEU B C 1
ATOM 2879 O O . LEU B 1 77 ? -8.016 13.008 6.043 1 97.88 77 LEU B O 1
ATOM 2883 N N . VAL B 1 78 ? -8.109 15.156 5.348 1 97.25 78 VAL B N 1
ATOM 2884 C CA . VAL B 1 78 ? -7.48 14.828 4.07 1 97.25 78 VAL B CA 1
ATOM 2885 C C . VAL B 1 78 ? -6.473 15.914 3.691 1 97.25 78 VAL B C 1
ATOM 2887 O O . VAL B 1 78 ? -6.754 17.109 3.834 1 97.25 78 VAL B O 1
ATOM 2890 N N . VAL B 1 79 ? -5.305 15.477 3.34 1 97.56 79 VAL B N 1
ATOM 2891 C CA . VAL B 1 79 ? -4.293 16.391 2.822 1 97.56 79 VAL B CA 1
ATOM 2892 C C . VAL B 1 79 ? -3.695 15.828 1.536 1 97.56 79 VAL B C 1
ATOM 2894 O O . VAL B 1 79 ? -3.67 14.609 1.339 1 97.56 79 VAL B O 1
ATOM 2897 N N . GLN B 1 80 ? -3.258 16.719 0.698 1 96 80 GLN B N 1
ATOM 2898 C CA . GLN B 1 80 ? -2.682 16.344 -0.589 1 96 80 GLN B CA 1
ATOM 2899 C C . GLN B 1 80 ? -1.436 17.172 -0.893 1 96 80 GLN B C 1
ATOM 2901 O O . GLN B 1 80 ? -1.397 18.375 -0.616 1 96 80 GLN B O 1
ATOM 2906 N N . ALA B 1 81 ? -0.437 16.562 -1.387 1 96.25 81 ALA B N 1
ATOM 2907 C CA . ALA B 1 81 ? 0.783 17.203 -1.874 1 96.25 81 ALA B CA 1
ATOM 2908 C C . ALA B 1 81 ? 1.155 16.688 -3.262 1 96.25 81 ALA B C 1
ATOM 2910 O O . ALA B 1 81 ? 0.983 15.5 -3.559 1 96.25 81 ALA B O 1
ATOM 2911 N N . THR B 1 82 ? 1.691 17.578 -4.086 1 93 82 THR B N 1
ATOM 2912 C CA . THR B 1 82 ? 2.135 17.188 -5.422 1 93 82 THR B CA 1
ATOM 2913 C C . THR B 1 82 ? 3.645 17.359 -5.559 1 93 82 THR B C 1
ATOM 2915 O O . THR B 1 82 ? 4.262 18.109 -4.812 1 93 82 THR B O 1
ATOM 2918 N N . PRO B 1 83 ? 4.242 16.656 -6.555 1 87.5 83 PRO B N 1
ATOM 2919 C CA . PRO B 1 83 ? 5.676 16.812 -6.801 1 87.5 83 PRO B CA 1
ATOM 2920 C C . PRO B 1 83 ? 6.047 18.234 -7.238 1 87.5 83 PRO B C 1
ATOM 2922 O O . PRO B 1 83 ? 7.215 18.625 -7.145 1 87.5 83 PRO B O 1
ATOM 2925 N N . GLN B 1 84 ? 5.074 18.969 -7.703 1 89.31 84 GLN B N 1
ATOM 2926 C CA . GLN B 1 84 ? 5.309 20.344 -8.133 1 89.31 84 GLN B CA 1
ATOM 2927 C C . GLN B 1 84 ? 5.305 21.297 -6.941 1 89.31 84 GLN B C 1
ATOM 2929 O O . GLN B 1 84 ? 5.535 22.5 -7.102 1 89.31 84 GLN B O 1
ATOM 2934 N N . GLY B 1 85 ? 5.023 20.766 -5.762 1 94 85 GLY B N 1
ATOM 2935 C CA . GLY B 1 85 ? 5.125 21.578 -4.559 1 94 85 GLY B CA 1
ATOM 2936 C C . GLY B 1 85 ? 3.814 22.234 -4.168 1 94 85 GLY B C 1
ATOM 2937 O O . GLY B 1 85 ? 3.805 23.219 -3.432 1 94 85 GLY B O 1
ATOM 2938 N N . THR B 1 86 ? 2.723 21.703 -4.668 1 94.44 86 THR B N 1
ATOM 2939 C CA . THR B 1 86 ? 1.433 22.266 -4.266 1 94.44 86 THR B CA 1
ATOM 2940 C C . THR B 1 86 ? 0.809 21.422 -3.156 1 94.44 86 THR B C 1
ATOM 2942 O O . THR B 1 86 ? 0.935 20.188 -3.154 1 94.44 86 THR B O 1
ATOM 2945 N N . VAL B 1 87 ? 0.11 22.156 -2.242 1 96.69 87 VAL B N 1
ATOM 2946 C CA . VAL B 1 87 ? -0.504 21.438 -1.126 1 96.69 87 VAL B CA 1
ATOM 2947 C C . VAL B 1 87 ? -1.915 21.969 -0.888 1 96.69 87 VAL B C 1
ATOM 2949 O O . VAL B 1 87 ? -2.211 23.125 -1.203 1 96.69 87 VAL B O 1
ATOM 2952 N N . ARG B 1 88 ? -2.783 21.125 -0.348 1 95.25 88 ARG B N 1
ATOM 2953 C CA . ARG B 1 88 ? -4.109 21.484 0.143 1 95.25 88 ARG B CA 1
ATOM 2954 C C . ARG B 1 88 ? -4.602 20.469 1.169 1 95.25 88 ARG B C 1
ATOM 2956 O O . ARG B 1 88 ? -4.047 19.375 1.282 1 95.25 88 ARG B O 1
ATOM 2963 N N . GLY B 1 89 ? -5.574 20.859 1.975 1 96.06 89 GLY B N 1
ATOM 2964 C CA . GLY B 1 89 ? -6.113 19.953 2.967 1 96.06 89 GLY B CA 1
ATOM 2965 C C . GLY B 1 89 ? -7.289 20.531 3.732 1 96.06 89 GLY B C 1
ATOM 2966 O O . GLY B 1 89 ? -7.543 21.734 3.68 1 96.06 89 GLY B O 1
ATOM 2967 N N . LEU B 1 90 ? -7.969 19.641 4.348 1 95.25 90 LEU B N 1
ATOM 2968 C CA . LEU B 1 90 ? -9.086 20.031 5.203 1 95.25 90 LEU B CA 1
ATOM 2969 C C . LEU B 1 90 ? -9.344 18.984 6.273 1 95.25 90 LEU B C 1
ATOM 2971 O O . LEU B 1 90 ? -8.852 17.859 6.176 1 95.25 90 LEU B O 1
ATOM 2975 N N . ALA B 1 91 ? -10.039 19.391 7.301 1 96.62 91 ALA B N 1
ATOM 2976 C CA . ALA B 1 91 ? -10.5 18.484 8.359 1 96.62 91 ALA B CA 1
ATOM 2977 C C . ALA B 1 91 ? -11.938 18.812 8.766 1 96.62 91 ALA B C 1
ATOM 2979 O O . ALA B 1 91 ? -12.359 19.969 8.688 1 96.62 91 ALA B O 1
ATOM 2980 N N . GLN B 1 92 ? -12.641 17.844 9.055 1 95.25 92 GLN B N 1
ATOM 2981 C CA . GLN B 1 92 ? -13.992 17.969 9.602 1 95.25 92 GLN B CA 1
ATOM 2982 C C . GLN B 1 92 ? -14.07 17.391 11.008 1 95.25 92 GLN B C 1
ATOM 2984 O O . GLN B 1 92 ? -13.547 16.312 11.273 1 95.25 92 GLN B O 1
ATOM 2989 N N . TRP B 1 93 ? -14.688 18.141 11.922 1 95.88 93 TRP B N 1
ATOM 2990 C CA . TRP B 1 93 ? -14.742 17.766 13.328 1 95.88 93 TRP B CA 1
ATOM 2991 C C . TRP B 1 93 ? -16.109 18.062 13.922 1 95.88 93 TRP B C 1
ATOM 2993 O O . TRP B 1 93 ? -16.891 18.828 13.344 1 95.88 93 TRP B O 1
ATOM 3003 N N . SER B 1 94 ? -16.375 17.406 15.062 1 95.12 94 SER B N 1
ATOM 3004 C CA . SER B 1 94 ? -17.719 17.562 15.609 1 95.12 94 SER B CA 1
ATOM 3005 C C . SER B 1 94 ? -17.672 17.938 17.078 1 95.12 94 SER B C 1
ATOM 3007 O O . SER B 1 94 ? -18.625 18.531 17.609 1 95.12 94 SER B O 1
ATOM 3009 N N . ARG B 1 95 ? -16.594 17.547 17.797 1 95.12 95 ARG B N 1
ATOM 3010 C CA . ARG B 1 95 ? -16.5 17.781 19.234 1 95.12 95 ARG B CA 1
ATOM 3011 C C . ARG B 1 95 ? -15.039 17.844 19.688 1 95.12 95 ARG B C 1
ATOM 3013 O O . ARG B 1 95 ? -14.133 17.562 18.906 1 95.12 95 ARG B O 1
ATOM 3020 N N . GLU B 1 96 ? -14.914 18.234 20.906 1 94.75 96 GLU B N 1
ATOM 3021 C CA . GLU B 1 96 ? -13.578 18.234 21.5 1 94.75 96 GLU B CA 1
ATOM 3022 C C . GLU B 1 96 ? -13.148 16.812 21.859 1 94.75 96 GLU B C 1
ATOM 3024 O O . GLU B 1 96 ? -13.961 16 22.312 1 94.75 96 GLU B O 1
ATOM 3029 N N . PRO B 1 97 ? -11.891 16.547 21.703 1 95.81 97 PRO B N 1
ATOM 3030 C CA . PRO B 1 97 ? -11.414 15.211 22.047 1 95.81 97 PRO B CA 1
ATOM 3031 C C . PRO B 1 97 ? -11.211 15.031 23.562 1 95.81 97 PRO B C 1
ATOM 3033 O O . PRO B 1 97 ? -11.078 16.016 24.281 1 95.81 97 PRO B O 1
ATOM 3036 N N . SER B 1 98 ? -11.219 13.703 23.922 1 91.56 98 SER B N 1
ATOM 3037 C CA . SER B 1 98 ? -10.945 13.375 25.328 1 91.56 98 SER B CA 1
ATOM 3038 C C . SER B 1 98 ? -9.469 13.539 25.656 1 91.56 98 SER B C 1
ATOM 3040 O O . SER B 1 98 ? -9.109 13.852 26.797 1 91.56 98 SER B O 1
ATOM 3042 N N . ASP B 1 99 ? -8.641 13.242 24.672 1 91 99 ASP B N 1
ATOM 3043 C CA . ASP B 1 99 ? -7.195 13.453 24.766 1 91 99 ASP B CA 1
ATOM 3044 C C . ASP B 1 99 ? -6.594 13.672 23.375 1 91 99 ASP B C 1
ATOM 3046 O O . ASP B 1 99 ? -7.309 13.633 22.359 1 91 99 ASP B O 1
ATOM 3050 N N . THR B 1 100 ? -5.281 13.93 23.469 1 88.31 100 THR B N 1
ATOM 3051 C CA . THR B 1 100 ? -4.668 14.383 22.234 1 88.31 100 THR B CA 1
ATOM 3052 C C . THR B 1 100 ? -4.004 13.211 21.5 1 88.31 100 THR B C 1
ATOM 3054 O O . THR B 1 100 ? -3.262 13.422 20.531 1 88.31 100 THR B O 1
ATOM 3057 N N . THR B 1 101 ? -4.234 11.969 21.969 1 91.69 101 THR B N 1
ATOM 3058 C CA . THR B 1 101 ? -3.725 10.805 21.25 1 91.69 101 THR B CA 1
ATOM 3059 C C . THR B 1 101 ? -4.496 10.594 19.953 1 91.69 101 THR B C 1
ATOM 3061 O O . THR B 1 101 ? -5.59 11.141 19.766 1 91.69 101 THR B O 1
ATOM 3064 N N . LEU B 1 102 ? -3.953 9.828 19.047 1 92.62 102 LEU B N 1
ATOM 3065 C CA . LEU B 1 102 ? -4.645 9.562 17.797 1 92.62 102 LEU B CA 1
ATOM 3066 C C . LEU B 1 102 ? -6.016 8.945 18.047 1 92.62 102 LEU B C 1
ATOM 3068 O O . LEU B 1 102 ? -6.996 9.32 17.406 1 92.62 102 LEU B O 1
ATOM 3072 N N . SER B 1 103 ? -6.016 8.008 19 1 91.5 103 SER B N 1
ATOM 3073 C CA . SER B 1 103 ? -7.285 7.363 19.328 1 91.5 103 SER B CA 1
ATOM 3074 C C . SER B 1 103 ? -8.273 8.359 19.922 1 91.5 103 SER B C 1
ATOM 3076 O O . SER B 1 103 ? -9.477 8.25 19.703 1 91.5 103 SER B O 1
ATOM 3078 N N . GLY B 1 104 ? -7.793 9.258 20.75 1 93.94 104 GLY B N 1
ATOM 3079 C CA . GLY B 1 104 ? -8.648 10.289 21.328 1 93.94 104 GLY B CA 1
ATOM 3080 C C . GLY B 1 104 ? -9.219 11.242 20.281 1 93.94 104 GLY B C 1
ATOM 3081 O O . GLY B 1 104 ? -10.367 11.672 20.406 1 93.94 104 GLY B O 1
ATOM 3082 N N . VAL B 1 105 ? -8.414 11.461 19.266 1 95.75 105 VAL B N 1
ATOM 3083 C CA . VAL B 1 105 ? -8.773 12.484 18.297 1 95.75 105 VAL B CA 1
ATOM 3084 C C . VAL B 1 105 ? -9.602 11.852 17.172 1 95.75 105 VAL B C 1
ATOM 3086 O O . VAL B 1 105 ? -10.547 12.469 16.672 1 95.75 105 VAL B O 1
ATOM 3089 N N . PHE B 1 106 ? -9.312 10.586 16.859 1 96.62 106 PHE B N 1
ATOM 3090 C CA . PHE B 1 106 ? -9.945 10.023 15.672 1 96.62 106 PHE B CA 1
ATOM 3091 C C . PHE B 1 106 ? -10.852 8.852 16.047 1 96.62 106 PHE B C 1
ATOM 3093 O O . PHE B 1 106 ? -11.656 8.398 15.234 1 96.62 106 PHE B O 1
ATOM 3100 N N . GLY B 1 107 ? -10.789 8.344 17.266 1 93.44 107 GLY B N 1
ATOM 3101 C CA . GLY B 1 107 ? -11.523 7.129 17.609 1 93.44 107 GLY B CA 1
ATOM 3102 C C . GLY B 1 107 ? -11.102 5.93 16.781 1 93.44 107 GLY B C 1
ATOM 3103 O O . GLY B 1 107 ? -9.914 5.754 16.5 1 93.44 107 GLY B O 1
ATOM 3104 N N . ASP B 1 108 ? -12.023 5.035 16.547 1 91.25 108 ASP B N 1
ATOM 3105 C CA . ASP B 1 108 ? -11.781 3.977 15.578 1 91.25 108 ASP B CA 1
ATOM 3106 C C . ASP B 1 108 ? -11.664 4.547 14.164 1 91.25 108 ASP B C 1
ATOM 3108 O O . ASP B 1 108 ? -12.617 5.117 13.641 1 91.25 108 ASP B O 1
ATOM 3112 N N . ALA B 1 109 ? -10.422 4.441 13.688 1 92.94 109 ALA B N 1
ATOM 3113 C CA . ALA B 1 109 ? -10.148 5.16 12.445 1 92.94 109 ALA B CA 1
ATOM 3114 C C . ALA B 1 109 ? -9.25 4.34 11.523 1 92.94 109 ALA B C 1
ATOM 3116 O O . ALA B 1 109 ? -8.648 3.35 11.953 1 92.94 109 ALA B O 1
ATOM 3117 N N . GLN B 1 110 ? -9.219 4.746 10.25 1 93.19 110 GLN B N 1
ATOM 3118 C CA . GLN B 1 110 ? -8.336 4.195 9.227 1 93.19 110 GLN B CA 1
ATOM 3119 C C . GLN B 1 110 ? -7.594 5.305 8.492 1 93.19 110 GLN B C 1
ATOM 3121 O O . GLN B 1 110 ? -8.172 6.348 8.18 1 93.19 110 GLN B O 1
ATOM 3126 N N . MET B 1 111 ? -6.395 5.023 8.289 1 96.12 111 MET B N 1
ATOM 3127 C CA . MET B 1 111 ? -5.594 5.941 7.488 1 96.12 111 MET B CA 1
ATOM 3128 C C . MET B 1 111 ? -5.277 5.34 6.121 1 96.12 111 MET B C 1
ATOM 3130 O O . MET B 1 111 ? -4.977 4.148 6.02 1 96.12 111 MET B O 1
ATOM 3134 N N . ALA B 1 112 ? -5.328 6.172 5.137 1 96.19 112 ALA B N 1
ATOM 3135 C CA . ALA B 1 112 ? -4.992 5.754 3.777 1 96.19 112 ALA B CA 1
ATOM 3136 C C . ALA B 1 112 ? -3.945 6.68 3.162 1 96.19 112 ALA B C 1
ATOM 3138 O O . ALA B 1 112 ? -4.031 7.902 3.299 1 96.19 112 ALA B O 1
ATOM 3139 N N . ILE B 1 113 ? -2.957 6.102 2.566 1 95.19 113 ILE B N 1
ATOM 3140 C CA . ILE B 1 113 ? -2.066 6.828 1.67 1 95.19 113 ILE B CA 1
ATOM 3141 C C . ILE B 1 113 ? -2.361 6.445 0.222 1 95.19 113 ILE B C 1
ATOM 3143 O O . ILE B 1 113 ? -2.307 5.27 -0.138 1 95.19 113 ILE B O 1
ATOM 3147 N N . THR B 1 114 ? -2.709 7.426 -0.547 1 94.5 114 THR B N 1
ATOM 3148 C CA . THR B 1 114 ? -3.055 7.184 -1.943 1 94.5 114 THR B CA 1
ATOM 3149 C C . THR B 1 114 ? -2.086 7.914 -2.871 1 94.5 114 THR B C 1
ATOM 3151 O O . THR B 1 114 ? -1.777 9.086 -2.658 1 94.5 114 THR B O 1
ATOM 3154 N N . LEU B 1 115 ? -1.511 7.172 -3.771 1 92.5 115 LEU B N 1
ATOM 3155 C CA . LEU B 1 115 ? -0.795 7.766 -4.895 1 92.5 115 LEU B CA 1
ATOM 3156 C C . LEU B 1 115 ? -1.684 7.828 -6.133 1 92.5 115 LEU B C 1
ATOM 3158 O O . LEU B 1 115 ? -2.104 6.789 -6.652 1 92.5 115 LEU B O 1
ATOM 3162 N N . GLU B 1 116 ? -1.939 9.031 -6.539 1 90.75 116 GLU B N 1
ATOM 3163 C CA . GLU B 1 116 ? -2.85 9.242 -7.66 1 90.75 116 GLU B CA 1
ATOM 3164 C C . GLU B 1 116 ? -2.121 9.844 -8.859 1 90.75 116 GLU B C 1
ATOM 3166 O O . GLU B 1 116 ? -1.488 10.898 -8.734 1 90.75 116 GLU B O 1
ATOM 3171 N N . ALA B 1 117 ? -2.217 9.094 -9.992 1 83.56 117 ALA B N 1
ATOM 3172 C CA . ALA B 1 117 ? -1.601 9.594 -11.219 1 83.56 117 ALA B CA 1
ATOM 3173 C C . ALA B 1 117 ? -2.262 10.891 -11.672 1 83.56 117 ALA B C 1
ATOM 3175 O O . ALA B 1 117 ? -3.383 11.203 -11.266 1 83.56 117 ALA B O 1
ATOM 3176 N N . PRO B 1 118 ? -1.561 11.531 -12.539 1 76.75 118 PRO B N 1
ATOM 3177 C CA . PRO B 1 118 ? -2.129 12.797 -13.016 1 76.75 118 PRO B CA 1
ATOM 3178 C C . PRO B 1 118 ? -3.461 12.609 -13.734 1 76.75 118 PRO B C 1
ATOM 3180 O O . PRO B 1 118 ? -4.34 13.469 -13.656 1 76.75 118 PRO B O 1
ATOM 3183 N N . ASN B 1 119 ? -3.5 11.453 -14.398 1 72.12 119 ASN B N 1
ATOM 3184 C CA . ASN B 1 119 ? -4.738 11.188 -15.117 1 72.12 119 ASN B CA 1
ATOM 3185 C C . ASN B 1 119 ? -5.836 10.68 -14.188 1 72.12 119 ASN B C 1
ATOM 3187 O O . ASN B 1 119 ? -6.965 10.438 -14.625 1 72.12 119 ASN B O 1
ATOM 3191 N N . ARG B 1 120 ? -5.621 10.57 -12.992 1 67.94 120 ARG B N 1
ATOM 3192 C CA . ARG B 1 120 ? -6.504 10.227 -11.883 1 67.94 120 ARG B CA 1
ATOM 3193 C C . ARG B 1 120 ? -7.078 8.828 -12.055 1 67.94 120 ARG B C 1
ATOM 3195 O O . ARG B 1 120 ? -7.918 8.391 -11.266 1 67.94 120 ARG B O 1
ATOM 3202 N N . ARG B 1 121 ? -6.727 8.188 -13.117 1 68.25 121 ARG B N 1
ATOM 3203 C CA . ARG B 1 121 ? -7.285 6.859 -13.352 1 68.25 121 ARG B CA 1
ATOM 3204 C C . ARG B 1 121 ? -6.457 5.785 -12.648 1 68.25 121 ARG B C 1
ATOM 3206 O O . ARG B 1 121 ? -7 4.789 -12.172 1 68.25 121 ARG B O 1
ATOM 3213 N N . GLU B 1 122 ? -5.238 6.07 -12.57 1 79.56 122 GLU B N 1
ATOM 3214 C CA . GLU B 1 122 ? -4.363 5.102 -11.914 1 79.56 122 GLU B CA 1
ATOM 3215 C C . GLU B 1 122 ? -4.105 5.492 -10.461 1 79.56 122 GLU B C 1
ATOM 3217 O O . GLU B 1 122 ? -3.482 6.52 -10.188 1 79.56 122 GLU B O 1
ATOM 3222 N N . ARG B 1 123 ? -4.648 4.684 -9.594 1 87 123 ARG B N 1
ATOM 3223 C CA . ARG B 1 123 ? -4.496 4.977 -8.172 1 87 123 ARG B CA 1
ATOM 3224 C C . ARG B 1 123 ? -4.004 3.752 -7.406 1 87 123 ARG B C 1
ATOM 3226 O O . ARG B 1 123 ? -4.477 2.639 -7.637 1 87 123 ARG B O 1
ATOM 3233 N N . TYR B 1 124 ? -3.008 3.975 -6.637 1 89.56 124 TYR B N 1
ATOM 3234 C CA . TYR B 1 124 ? -2.512 3.002 -5.668 1 89.56 124 TYR B CA 1
ATOM 3235 C C . TYR B 1 124 ? -2.799 3.453 -4.242 1 89.56 124 TYR B C 1
ATOM 3237 O O . TYR B 1 124 ? -2.525 4.602 -3.881 1 89.56 124 TYR B O 1
ATOM 3245 N N . GLN B 1 125 ? -3.408 2.551 -3.447 1 91.56 125 GLN B N 1
ATOM 3246 C CA . GLN B 1 125 ? -3.791 2.98 -2.105 1 91.56 125 GLN B CA 1
ATOM 3247 C C . GLN B 1 125 ? -3.35 1.965 -1.056 1 91.56 125 GLN B C 1
ATOM 3249 O O . GLN B 1 125 ? -3.527 0.759 -1.238 1 91.56 125 GLN B O 1
ATOM 3254 N N . SER B 1 126 ? -2.752 2.541 -0.065 1 93.19 126 SER B N 1
ATOM 3255 C CA . SER B 1 126 ? -2.373 1.74 1.094 1 93.19 126 SER B CA 1
ATOM 3256 C C . SER B 1 126 ? -3.258 2.053 2.297 1 93.19 126 SER B C 1
ATOM 3258 O O . SER B 1 126 ? -3.393 3.215 2.688 1 93.19 126 SER B O 1
ATOM 3260 N N . LEU B 1 127 ? -3.846 1.014 2.836 1 92.75 127 LEU B N 1
ATOM 3261 C CA . LEU B 1 127 ? -4.609 1.154 4.07 1 92.75 127 LEU B CA 1
ATOM 3262 C C . LEU B 1 127 ? -3.748 0.814 5.285 1 92.75 127 LEU B C 1
ATOM 3264 O O . LEU B 1 127 ? -3.141 -0.257 5.34 1 92.75 127 LEU B O 1
ATOM 3268 N N . ILE B 1 128 ? -3.75 1.807 6.238 1 89.19 128 ILE B N 1
ATOM 3269 C CA . ILE B 1 128 ? -2.814 1.76 7.355 1 89.19 128 ILE B CA 1
ATOM 3270 C C . ILE B 1 128 ? -3.582 1.811 8.672 1 89.19 128 ILE B C 1
ATOM 3272 O O . ILE B 1 128 ? -4.41 2.701 8.883 1 89.19 128 ILE B O 1
ATOM 3276 N N . PRO B 1 129 ? -3.264 0.823 9.539 1 86.25 129 PRO B N 1
ATOM 3277 C CA . PRO B 1 129 ? -3.834 0.967 10.883 1 86.25 129 PRO B CA 1
ATOM 3278 C C . PRO B 1 129 ? -3.326 2.211 11.609 1 86.25 129 PRO B C 1
ATOM 3280 O O . PRO B 1 129 ? -2.15 2.562 11.484 1 86.25 129 PRO B O 1
ATOM 3283 N N . LEU B 1 130 ? -4.266 2.889 12.211 1 88.56 130 LEU B N 1
ATOM 3284 C CA . LEU B 1 130 ? -3.852 4.023 13.031 1 88.56 130 LEU B CA 1
ATOM 3285 C C . LEU B 1 130 ? -3.344 3.555 14.391 1 88.56 130 LEU B C 1
ATOM 3287 O O . LEU B 1 130 ? -4.082 3.578 15.375 1 88.56 130 LEU B O 1
ATOM 3291 N N . GLU B 1 131 ? -2.102 3.123 14.375 1 81.5 131 GLU B N 1
ATOM 3292 C CA . GLU B 1 131 ? -1.479 2.609 15.586 1 81.5 131 GLU B CA 1
ATOM 3293 C C . GLU B 1 131 ? -0.49 3.617 16.172 1 81.5 131 GLU B C 1
ATOM 3295 O O . GLU B 1 131 ? 0.163 4.352 15.43 1 81.5 131 GLU B O 1
ATOM 3300 N N . GLY B 1 132 ? -0.426 3.59 17.531 1 82.31 132 GLY B N 1
ATOM 3301 C CA . GLY B 1 132 ? 0.468 4.508 18.219 1 82.31 132 GLY B CA 1
ATOM 3302 C C . GLY B 1 132 ? -0.234 5.75 18.734 1 82.31 132 GLY B C 1
ATOM 3303 O O . GLY B 1 132 ? -1.448 5.898 18.578 1 82.31 132 GLY B O 1
ATOM 3304 N N . ASP B 1 133 ? 0.654 6.629 19.234 1 89 133 ASP B N 1
ATOM 3305 C CA . ASP B 1 133 ? 0.107 7.824 19.875 1 89 133 ASP B CA 1
ATOM 3306 C C . ASP B 1 133 ? 0.108 9.008 18.906 1 89 133 ASP B C 1
ATOM 3308 O O . ASP B 1 133 ? -0.674 9.945 19.062 1 89 133 ASP B O 1
ATOM 3312 N N . THR B 1 134 ? 1.009 8.93 17.953 1 92.38 134 THR B N 1
ATOM 3313 C CA . THR B 1 134 ? 1.153 10.086 17.062 1 92.38 134 THR B CA 1
ATOM 3314 C C . THR B 1 134 ? 1.109 9.656 15.602 1 92.38 134 THR B C 1
ATOM 3316 O O . THR B 1 134 ? 1.317 8.477 15.289 1 92.38 134 THR B O 1
ATOM 3319 N N . LEU B 1 135 ? 0.839 10.625 14.82 1 94.75 135 LEU B N 1
ATOM 3320 C CA . LEU B 1 135 ? 0.835 10.383 13.383 1 94.75 135 LEU B CA 1
ATOM 3321 C C . LEU B 1 135 ? 2.205 9.906 12.906 1 94.75 135 LEU B C 1
ATOM 3323 O O . LEU B 1 135 ? 2.299 9.008 12.07 1 94.75 135 LEU B O 1
ATOM 3327 N N . ALA B 1 136 ? 3.252 10.492 13.422 1 94.69 136 ALA B N 1
ATOM 3328 C CA . ALA B 1 136 ? 4.617 10.102 13.078 1 94.69 136 ALA B CA 1
ATOM 3329 C C . ALA B 1 136 ? 4.848 8.617 13.359 1 94.69 136 ALA B C 1
ATOM 3331 O O . ALA B 1 136 ? 5.367 7.891 12.508 1 94.69 136 ALA B O 1
ATOM 3332 N N . GLN B 1 137 ? 4.426 8.188 14.508 1 92.56 137 GLN B N 1
ATOM 3333 C CA . GLN B 1 137 ? 4.621 6.801 14.906 1 92.56 137 GLN B CA 1
ATOM 3334 C C . GLN B 1 137 ? 3.865 5.852 13.977 1 92.56 137 GLN B C 1
ATOM 3336 O O . GLN B 1 137 ? 4.387 4.801 13.594 1 92.56 137 GLN B O 1
ATOM 3341 N N . ALA B 1 138 ? 2.688 6.199 13.672 1 93.25 138 ALA B N 1
ATOM 3342 C CA . ALA B 1 138 ? 1.885 5.367 12.781 1 93.25 138 ALA B CA 1
ATOM 3343 C C . ALA B 1 138 ? 2.545 5.242 11.414 1 93.25 138 ALA B C 1
ATOM 3345 O O . ALA B 1 138 ? 2.635 4.141 10.859 1 93.25 138 ALA B O 1
ATOM 3346 N N . LEU B 1 139 ? 3.014 6.324 10.883 1 95.38 139 LEU B N 1
ATOM 3347 C CA . LEU B 1 139 ? 3.639 6.34 9.562 1 95.38 139 LEU B CA 1
ATOM 3348 C C . LEU B 1 139 ? 4.977 5.605 9.594 1 95.38 139 LEU B C 1
ATOM 3350 O O . LEU B 1 139 ? 5.312 4.883 8.648 1 95.38 139 LEU B O 1
ATOM 3354 N N . GLU B 1 140 ? 5.754 5.797 10.672 1 94 140 GLU B N 1
ATOM 3355 C CA . GLU B 1 140 ? 7.016 5.078 10.82 1 94 140 GLU B CA 1
ATOM 3356 C C . GLU B 1 140 ? 6.797 3.566 10.797 1 94 140 GLU B C 1
ATOM 3358 O O . GLU B 1 140 ? 7.539 2.836 10.133 1 94 140 GLU B O 1
ATOM 3363 N N . ALA B 1 141 ? 5.805 3.156 11.477 1 89.75 141 ALA B N 1
ATOM 3364 C CA . ALA B 1 141 ? 5.496 1.73 11.523 1 89.75 141 ALA B CA 1
ATOM 3365 C C . ALA B 1 141 ? 5.137 1.197 10.141 1 89.75 141 ALA B C 1
ATOM 3367 O O . ALA B 1 141 ? 5.578 0.114 9.75 1 89.75 141 ALA B O 1
ATOM 3368 N N . TYR B 1 142 ? 4.375 1.933 9.438 1 89.56 142 TYR B N 1
ATOM 3369 C CA . TYR B 1 142 ? 3.986 1.544 8.086 1 89.56 142 TYR B CA 1
ATOM 3370 C C . TYR B 1 142 ? 5.211 1.36 7.195 1 89.56 142 TYR B C 1
ATOM 3372 O O . TYR B 1 142 ? 5.367 0.318 6.555 1 89.56 142 TYR B O 1
ATOM 3380 N N . PHE B 1 143 ? 6.102 2.297 7.152 1 89.88 143 PHE B N 1
ATOM 3381 C CA . PHE B 1 143 ? 7.25 2.24 6.254 1 89.88 143 PHE B CA 1
ATOM 3382 C C . PHE B 1 143 ? 8.227 1.157 6.691 1 89.88 143 PHE B C 1
ATOM 3384 O O . PHE B 1 143 ? 8.836 0.49 5.855 1 89.88 143 PHE B O 1
ATOM 3391 N N . THR B 1 144 ? 8.312 1.031 7.941 1 85.5 144 THR B N 1
ATOM 3392 C CA . THR B 1 144 ? 9.211 -0.002 8.445 1 85.5 144 THR B CA 1
ATOM 3393 C C . THR B 1 144 ? 8.664 -1.393 8.141 1 85.5 144 THR B C 1
ATOM 3395 O O . THR B 1 144 ? 9.398 -2.264 7.66 1 85.5 144 THR B O 1
ATOM 3398 N N . ARG B 1 145 ? 7.426 -1.601 8.297 1 82.12 145 ARG B N 1
ATOM 3399 C CA . ARG B 1 145 ? 6.855 -2.943 8.219 1 82.12 145 ARG B CA 1
ATOM 3400 C C . ARG B 1 145 ? 6.355 -3.244 6.809 1 82.12 145 ARG B C 1
ATOM 3402 O O . ARG B 1 145 ? 6.625 -4.316 6.262 1 82.12 145 ARG B O 1
ATOM 3409 N N . SER B 1 146 ? 5.633 -2.365 6.238 1 81.81 146 SER B N 1
ATOM 3410 C CA . SER B 1 146 ? 4.969 -2.617 4.965 1 81.81 146 SER B CA 1
ATOM 3411 C C . SER B 1 146 ? 5.91 -2.363 3.793 1 81.81 146 SER B C 1
ATOM 3413 O O . SER B 1 146 ? 5.895 -3.102 2.807 1 81.81 146 SER B O 1
ATOM 3415 N N . GLU B 1 147 ? 6.746 -1.358 3.928 1 79.25 147 GLU B N 1
ATOM 3416 C CA . GLU B 1 147 ? 7.629 -0.994 2.822 1 79.25 147 GLU B CA 1
ATOM 3417 C C . GLU B 1 147 ? 9.047 -1.489 3.068 1 79.25 147 GLU B C 1
ATOM 3419 O O . GLU B 1 147 ? 9.898 -1.413 2.18 1 79.25 147 GLU B O 1
ATOM 3424 N N . GLN B 1 148 ? 9.336 -2.006 4.238 1 79.81 148 GLN B N 1
ATOM 3425 C CA . GLN B 1 148 ? 10.656 -2.473 4.645 1 79.81 148 GLN B CA 1
ATOM 3426 C C . GLN B 1 148 ? 11.703 -1.377 4.477 1 79.81 148 GLN B C 1
ATOM 3428 O O . GLN B 1 148 ? 12.82 -1.64 4.012 1 79.81 148 GLN B O 1
ATOM 3433 N N . LEU B 1 149 ? 11.312 -0.22 4.762 1 84.25 149 LEU B N 1
ATOM 3434 C CA . LEU B 1 149 ? 12.156 0.964 4.695 1 84.25 149 LEU B CA 1
ATOM 3435 C C . LEU B 1 149 ? 12.195 1.682 6.039 1 84.25 149 LEU B C 1
ATOM 3437 O O . LEU B 1 149 ? 11.344 2.525 6.324 1 84.25 149 LEU B O 1
ATOM 3441 N N . PRO B 1 150 ? 13.195 1.378 6.852 1 88.31 150 PRO B N 1
ATOM 3442 C CA . PRO B 1 150 ? 13.273 2.119 8.109 1 88.31 150 PRO B CA 1
ATOM 3443 C C . PRO B 1 150 ? 13.18 3.629 7.914 1 88.31 150 PRO B C 1
ATOM 3445 O O . PRO B 1 150 ? 13.945 4.207 7.141 1 88.31 150 PRO B O 1
ATOM 3448 N N . THR B 1 151 ? 12.211 4.23 8.594 1 92.06 151 THR B N 1
ATOM 3449 C CA . THR B 1 151 ? 11.875 5.641 8.422 1 92.06 151 THR B CA 1
ATOM 3450 C C . THR B 1 151 ? 11.602 6.293 9.773 1 92.06 151 THR B C 1
ATOM 3452 O O . THR B 1 151 ? 10.984 5.688 10.648 1 92.06 151 THR B O 1
ATOM 3455 N N . ARG B 1 152 ? 12.141 7.457 9.961 1 94.06 152 ARG B N 1
ATOM 3456 C CA . ARG B 1 152 ? 11.836 8.297 11.109 1 94.06 152 ARG B CA 1
ATOM 3457 C C . ARG B 1 152 ? 11.195 9.609 10.68 1 94.06 152 ARG B C 1
ATOM 3459 O O . ARG B 1 152 ? 11.602 10.203 9.68 1 94.06 152 ARG B O 1
ATOM 3466 N N . LEU B 1 153 ? 10.211 9.984 11.5 1 95.69 153 LEU B N 1
ATOM 3467 C CA . LEU B 1 153 ? 9.516 11.234 11.227 1 95.69 153 LEU B CA 1
ATOM 3468 C C . LEU B 1 153 ? 9.453 12.109 12.477 1 95.69 153 LEU B C 1
ATOM 3470 O O . LEU B 1 153 ? 9.234 11.602 13.578 1 95.69 153 LEU B O 1
ATOM 3474 N N . TRP B 1 154 ? 9.703 13.328 12.328 1 95.19 154 TRP B N 1
ATOM 3475 C CA . TRP B 1 154 ? 9.445 14.375 13.312 1 95.19 154 TRP B CA 1
ATOM 3476 C C . TRP B 1 154 ? 8.492 15.422 12.75 1 95.19 154 TRP B C 1
ATOM 3478 O O . TRP B 1 154 ? 8.812 16.109 11.781 1 95.19 154 TRP B O 1
ATOM 3488 N N . LEU B 1 155 ? 7.316 15.516 13.359 1 96.62 155 LEU B N 1
ATOM 3489 C CA . LEU B 1 155 ? 6.266 16.391 12.852 1 96.62 155 LEU B CA 1
ATOM 3490 C C . LEU B 1 155 ? 5.77 17.328 13.953 1 96.62 155 LEU B C 1
ATOM 3492 O O . LEU B 1 155 ? 5.633 16.922 15.109 1 96.62 155 LEU B O 1
ATOM 3496 N N . THR B 1 156 ? 5.504 18.531 13.539 1 94.81 156 THR B N 1
ATOM 3497 C CA . THR B 1 156 ? 4.918 19.469 14.477 1 94.81 156 THR B CA 1
ATOM 3498 C C . THR B 1 156 ? 4.078 20.516 13.742 1 94.81 156 THR B C 1
ATOM 3500 O O . THR B 1 156 ? 4.305 20.781 12.562 1 94.81 156 THR B O 1
ATOM 3503 N N . ALA B 1 157 ? 3.131 20.969 14.477 1 95.75 157 ALA B N 1
ATOM 3504 C CA . ALA B 1 157 ? 2.289 22.031 13.938 1 95.75 157 ALA B CA 1
ATOM 3505 C C . ALA B 1 157 ? 1.708 22.891 15.047 1 95.75 157 ALA B C 1
ATOM 3507 O O . ALA B 1 157 ? 1.385 22.391 16.125 1 95.75 157 ALA B O 1
ATOM 3508 N N . ASN B 1 158 ? 1.652 24.156 14.797 1 92.81 158 ASN B N 1
ATOM 3509 C CA . ASN B 1 158 ? 0.91 25.109 15.617 1 92.81 158 ASN B CA 1
ATOM 3510 C C . ASN B 1 158 ? 0.069 26.047 14.758 1 92.81 158 ASN B C 1
ATOM 3512 O O . ASN B 1 158 ? -0.183 25.781 13.586 1 92.81 158 ASN B O 1
ATOM 3516 N N . ALA B 1 159 ? -0.443 27.094 15.336 1 93.38 159 ALA B N 1
ATOM 3517 C CA . ALA B 1 159 ? -1.365 27.984 14.633 1 93.38 159 ALA B CA 1
ATOM 3518 C C . ALA B 1 159 ? -0.642 28.781 13.547 1 93.38 159 ALA B C 1
ATOM 3520 O O . ALA B 1 159 ? -1.274 29.312 12.633 1 93.38 159 ALA B O 1
ATOM 3521 N N . HIS B 1 160 ? 0.625 28.812 13.625 1 92.94 160 HIS B N 1
ATOM 3522 C CA . HIS B 1 160 ? 1.339 29.719 12.727 1 92.94 160 HIS B CA 1
ATOM 3523 C C . HIS B 1 160 ? 2.189 28.938 11.734 1 92.94 160 HIS B C 1
ATOM 3525 O O . HIS B 1 160 ? 2.352 29.359 10.586 1 92.94 160 HIS B O 1
ATOM 3531 N N . THR B 1 161 ? 2.742 27.844 12.234 1 94.25 161 THR B N 1
ATOM 3532 C CA . THR B 1 161 ? 3.73 27.141 11.438 1 94.25 161 THR B CA 1
ATOM 3533 C C . THR B 1 161 ? 3.557 25.625 11.57 1 94.25 161 THR B C 1
ATOM 3535 O O . THR B 1 161 ? 3.15 25.141 12.633 1 94.25 161 THR B O 1
ATOM 3538 N N . THR B 1 162 ? 3.777 24.891 10.5 1 96.12 162 THR B N 1
ATOM 3539 C CA . THR B 1 162 ? 3.992 23.438 10.562 1 96.12 162 THR B CA 1
ATOM 3540 C C . THR B 1 162 ? 5.328 23.062 9.93 1 96.12 162 THR B C 1
ATOM 3542 O O . THR B 1 162 ? 5.77 23.703 8.969 1 96.12 162 THR B O 1
ATOM 3545 N N . ALA B 1 163 ? 6.004 22.125 10.531 1 96.44 163 ALA B N 1
ATOM 3546 C CA . ALA B 1 163 ? 7.348 21.719 10.117 1 96.44 163 ALA B CA 1
ATOM 3547 C C . ALA B 1 163 ? 7.594 20.25 10.383 1 96.44 163 ALA B C 1
ATOM 3549 O O . ALA B 1 163 ? 6.898 19.625 11.203 1 96.44 163 ALA B O 1
ATOM 3550 N N . GLY B 1 164 ? 8.539 19.719 9.672 1 97.44 164 GLY B N 1
ATOM 3551 C CA . GLY B 1 164 ? 8.852 18.312 9.867 1 97.44 164 GLY B CA 1
ATOM 3552 C C . GLY B 1 164 ? 10.18 17.891 9.266 1 97.44 164 GLY B C 1
ATOM 3553 O O . GLY B 1 164 ? 10.789 18.656 8.508 1 97.44 164 GLY B O 1
ATOM 3554 N N . LEU B 1 165 ? 10.617 16.75 9.703 1 96.81 165 LEU B N 1
ATOM 3555 C CA . LEU B 1 165 ? 11.852 16.109 9.242 1 96.81 165 LEU B CA 1
ATOM 3556 C C . LEU B 1 165 ? 11.648 14.617 9.055 1 96.81 165 LEU B C 1
ATOM 3558 O O . LEU B 1 165 ? 11.031 13.953 9.891 1 96.81 165 LEU B O 1
ATOM 3562 N N . LEU B 1 166 ? 12.094 14.117 7.898 1 96.81 166 LEU B N 1
ATOM 3563 C CA . LEU B 1 166 ? 12.039 12.695 7.582 1 96.81 166 LEU B CA 1
ATOM 3564 C C . LEU B 1 166 ? 13.43 12.141 7.309 1 96.81 166 LEU B C 1
ATOM 3566 O O . LEU B 1 166 ? 14.234 12.781 6.625 1 96.81 166 LEU B O 1
ATOM 3570 N N . LEU B 1 167 ? 13.781 11.039 7.98 1 94.44 167 LEU B N 1
ATOM 3571 C CA . LEU B 1 167 ? 14.961 10.242 7.66 1 94.44 167 LEU B CA 1
ATOM 3572 C C . LEU B 1 167 ? 14.555 8.867 7.141 1 94.44 167 LEU B C 1
ATOM 3574 O O . LEU B 1 167 ? 13.648 8.234 7.684 1 94.44 167 LEU B O 1
ATOM 3578 N N . GLN B 1 168 ? 15.219 8.461 6.117 1 91.06 168 GLN B N 1
ATOM 3579 C CA . GLN B 1 168 ? 14.945 7.137 5.574 1 91.06 168 GLN B CA 1
ATOM 3580 C C . GLN B 1 168 ? 16.234 6.441 5.145 1 91.06 168 GLN B C 1
ATOM 3582 O O . GLN B 1 168 ? 17.062 7.027 4.441 1 91.06 168 GLN B O 1
ATOM 3587 N N . ARG B 1 169 ? 16.328 5.262 5.652 1 86.81 169 ARG B N 1
ATOM 3588 C CA . ARG B 1 169 ? 17.5 4.465 5.309 1 86.81 169 ARG B CA 1
ATOM 3589 C C . ARG B 1 169 ? 17.469 4.051 3.84 1 86.81 169 ARG B C 1
ATOM 3591 O O . ARG B 1 169 ? 16.438 3.617 3.334 1 86.81 169 ARG B O 1
ATOM 3598 N N . LEU B 1 170 ? 18.641 4.281 3.191 1 78.12 170 LEU B N 1
ATOM 3599 C CA . LEU B 1 170 ? 18.734 3.814 1.812 1 78.12 170 LEU B CA 1
ATOM 3600 C C . LEU B 1 170 ? 18.922 2.305 1.76 1 78.12 170 LEU B C 1
ATOM 3602 O O . LEU B 1 170 ? 19.609 1.732 2.621 1 78.12 170 LEU B O 1
ATOM 3606 N N . PRO B 1 171 ? 18.203 1.669 0.846 1 64.38 171 PRO B N 1
ATOM 3607 C CA . PRO B 1 171 ? 18.406 0.224 0.717 1 64.38 171 PRO B CA 1
ATOM 3608 C C . PRO B 1 171 ? 19.844 -0.138 0.374 1 64.38 171 PRO B C 1
ATOM 3610 O O . PRO B 1 171 ? 20.438 0.467 -0.521 1 64.38 171 PRO B O 1
ATOM 3613 N N . HIS B 1 172 ? 20.672 -0.589 1.389 1 59.41 172 HIS B N 1
ATOM 3614 C CA . HIS B 1 172 ? 22.031 -0.998 1.079 1 59.41 172 HIS B CA 1
ATOM 3615 C C . HIS B 1 172 ? 22.312 -2.4 1.605 1 59.41 172 HIS B C 1
ATOM 3617 O O . HIS B 1 172 ? 21.75 -2.812 2.623 1 59.41 172 HIS B O 1
ATOM 3623 N N . GLU B 1 173 ? 22.812 -3.262 0.641 1 52.94 173 GLU B N 1
ATOM 3624 C CA . GLU B 1 173 ? 23.203 -4.621 1 1 52.94 173 GLU B CA 1
ATOM 3625 C C . GLU B 1 173 ? 23.859 -4.664 2.375 1 52.94 173 GLU B C 1
ATOM 3627 O O . GLU B 1 173 ? 23.609 -5.578 3.162 1 52.94 173 GLU B O 1
ATOM 3632 N N . ASN B 1 174 ? 24.875 -3.863 2.518 1 52.19 174 ASN B N 1
ATOM 3633 C CA . ASN B 1 174 ? 25.688 -3.924 3.723 1 52.19 174 ASN B CA 1
ATOM 3634 C C . ASN B 1 174 ? 25.281 -2.852 4.73 1 52.19 174 ASN B C 1
ATOM 3636 O O . ASN B 1 174 ? 26.141 -2.24 5.371 1 52.19 174 ASN B O 1
ATOM 3640 N N . ALA B 1 175 ? 23.984 -2.676 4.609 1 53.16 175 ALA B N 1
ATOM 3641 C CA . ALA B 1 175 ? 23.609 -1.544 5.445 1 53.16 175 ALA B CA 1
ATOM 3642 C C . ALA B 1 175 ? 24.031 -1.766 6.895 1 53.16 175 ALA B C 1
ATOM 3644 O O . ALA B 1 175 ? 23.75 -2.82 7.473 1 53.16 175 ALA B O 1
ATOM 3645 N N . ASP B 1 176 ? 25.016 -1.08 7.262 1 61.09 176 ASP B N 1
ATOM 3646 C CA . ASP B 1 176 ? 25.453 -1.034 8.656 1 61.09 176 ASP B CA 1
ATOM 3647 C C . ASP B 1 176 ? 24.359 -0.45 9.555 1 61.09 176 ASP B C 1
ATOM 3649 O O . ASP B 1 176 ? 24.094 0.752 9.508 1 61.09 176 ASP B O 1
ATOM 3653 N N . ASP B 1 177 ? 23.688 -1.229 10.203 1 77.81 177 ASP B N 1
ATOM 3654 C CA . ASP B 1 177 ? 22.625 -0.91 11.148 1 77.81 177 ASP B CA 1
ATOM 3655 C C . ASP B 1 177 ? 23.094 0.141 12.156 1 77.81 177 ASP B C 1
ATOM 3657 O O . ASP B 1 177 ? 22.281 0.926 12.656 1 77.81 177 ASP B O 1
ATOM 3661 N N . GLU B 1 178 ? 24.359 0.302 12.148 1 81.38 178 GLU B N 1
ATOM 3662 C CA . GLU B 1 178 ? 24.875 1.209 13.172 1 81.38 178 GLU B CA 1
ATOM 3663 C C . GLU B 1 178 ? 24.703 2.666 12.758 1 81.38 178 GLU B C 1
ATOM 3665 O O . GLU B 1 178 ? 24.359 3.518 13.578 1 81.38 178 GLU B O 1
ATOM 3670 N N . ASN B 1 179 ? 24.953 2.949 11.516 1 83.62 179 ASN B N 1
ATOM 3671 C CA . ASN B 1 179 ? 24.828 4.316 11.023 1 83.62 179 ASN B CA 1
ATOM 3672 C C . ASN B 1 179 ? 23.375 4.793 11.078 1 83.62 179 ASN B C 1
ATOM 3674 O O . ASN B 1 179 ? 23.109 5.93 11.469 1 83.62 179 ASN B O 1
ATOM 3678 N N . TRP B 1 180 ? 22.484 3.969 10.766 1 87.81 180 TRP B N 1
ATOM 3679 C CA . TRP B 1 180 ? 21.062 4.289 10.844 1 87.81 180 TRP B CA 1
ATOM 3680 C C . TRP B 1 180 ? 20.656 4.559 12.289 1 87.81 180 TRP B C 1
ATOM 3682 O O . TRP B 1 180 ? 19.953 5.531 12.562 1 87.81 180 TRP B O 1
ATOM 3692 N N . GLN B 1 181 ? 21.141 3.723 13.133 1 88.94 181 GLN B N 1
ATOM 3693 C CA . GLN B 1 181 ? 20.797 3.873 14.539 1 88.94 181 GLN B CA 1
ATOM 3694 C C . GLN B 1 181 ? 21.312 5.199 15.094 1 88.94 181 GLN B C 1
ATOM 3696 O O . GLN B 1 181 ? 20.609 5.879 15.844 1 88.94 181 GLN B O 1
ATOM 3701 N N . ARG B 1 182 ? 22.469 5.5 14.719 1 90.56 182 ARG B N 1
ATOM 3702 C CA . ARG B 1 182 ? 23.062 6.758 15.18 1 90.56 182 ARG B CA 1
ATOM 3703 C C . ARG B 1 182 ? 22.25 7.953 14.68 1 90.56 182 ARG B C 1
ATOM 3705 O O . ARG B 1 182 ? 21.906 8.844 15.453 1 90.56 182 ARG B O 1
ATOM 3712 N N . ALA B 1 183 ? 21.969 8.016 13.391 1 92.06 183 ALA B N 1
ATOM 3713 C CA . ALA B 1 183 ? 21.156 9.094 12.828 1 92.06 183 ALA B CA 1
ATOM 3714 C C . ALA B 1 183 ? 19.812 9.195 13.531 1 92.06 183 ALA B C 1
ATOM 3716 O O . ALA B 1 183 ? 19.328 10.297 13.812 1 92.06 183 ALA B O 1
ATOM 3717 N N . SER B 1 184 ? 19.266 8.016 13.773 1 92 184 SER B N 1
ATOM 3718 C CA . SER B 1 184 ? 17.984 7.969 14.453 1 92 184 SER B CA 1
ATOM 3719 C C . SER B 1 184 ? 18.078 8.531 15.867 1 92 184 SER B C 1
ATOM 3721 O O . SER B 1 184 ? 17.188 9.266 16.312 1 92 184 SER B O 1
ATOM 3723 N N . LEU B 1 185 ? 19.109 8.195 16.547 1 91.12 185 LEU B N 1
ATOM 3724 C CA . LEU B 1 185 ? 19.312 8.688 17.906 1 91.12 185 LEU B CA 1
ATOM 3725 C C . LEU B 1 185 ? 19.5 10.203 17.922 1 91.12 185 LEU B C 1
ATOM 3727 O O . LEU B 1 185 ? 18.984 10.891 18.797 1 91.12 185 LEU B O 1
ATOM 3731 N N . LEU B 1 186 ? 20.266 10.703 17 1 92.31 186 LEU B N 1
ATOM 3732 C CA . LEU B 1 186 ? 20.469 12.148 16.906 1 92.31 186 LEU B CA 1
ATOM 3733 C C . LEU B 1 186 ? 19.141 12.859 16.656 1 92.31 186 LEU B C 1
ATOM 3735 O O . LEU B 1 186 ? 18.891 13.914 17.25 1 92.31 186 LEU B O 1
ATOM 3739 N N . LEU B 1 187 ? 18.328 12.297 15.852 1 93.12 187 LEU B N 1
ATOM 3740 C CA . LEU B 1 187 ? 17.016 12.891 15.562 1 93.12 187 LEU B CA 1
ATOM 3741 C C . LEU B 1 187 ? 16.172 12.977 16.828 1 93.12 187 LEU B C 1
ATOM 3743 O O . LEU B 1 187 ? 15.391 13.914 17 1 93.12 187 LEU B O 1
ATOM 3747 N N . ASN B 1 188 ? 16.359 12.008 17.719 1 92.25 188 ASN B N 1
ATOM 3748 C CA . ASN B 1 188 ? 15.609 11.984 18.969 1 92.25 188 ASN B CA 1
ATOM 3749 C C . ASN B 1 188 ? 15.93 13.188 19.828 1 92.25 188 ASN B C 1
ATOM 3751 O O . ASN B 1 188 ? 15.195 13.492 20.781 1 92.25 188 ASN B O 1
ATOM 3755 N N . THR B 1 189 ? 17 13.859 19.531 1 92.75 189 THR B N 1
ATOM 3756 C CA . THR B 1 189 ? 17.391 15.008 20.344 1 92.75 189 THR B CA 1
ATOM 3757 C C . THR B 1 189 ? 16.75 16.281 19.812 1 92.75 189 THR B C 1
ATOM 3759 O O . THR B 1 189 ? 16.828 17.328 20.453 1 92.75 189 THR B O 1
ATOM 3762 N N . LEU B 1 190 ? 16.156 16.203 18.688 1 94.81 190 LEU B N 1
ATOM 3763 C CA . LEU B 1 190 ? 15.523 17.359 18.078 1 94.81 190 LEU B CA 1
ATOM 3764 C C . LEU B 1 190 ? 14.336 17.844 18.906 1 94.81 190 LEU B C 1
ATOM 3766 O O . LEU B 1 190 ? 13.531 17.031 19.375 1 94.81 190 LEU B O 1
ATOM 3770 N N . THR B 1 191 ? 14.305 19.141 19.094 1 92.88 191 THR B N 1
ATOM 3771 C CA . THR B 1 191 ? 13.164 19.719 19.797 1 92.88 191 THR B CA 1
ATOM 3772 C C . THR B 1 191 ? 12.211 20.406 18.828 1 92.88 191 THR B C 1
ATOM 3774 O O . THR B 1 191 ? 12.609 20.75 17.703 1 92.88 191 THR B O 1
ATOM 3777 N N . THR B 1 192 ? 11.062 20.625 19.344 1 93 192 THR B N 1
ATOM 3778 C CA . THR B 1 192 ? 10.055 21.312 18.531 1 93 192 THR B CA 1
ATOM 3779 C C . THR B 1 192 ? 10.516 22.719 18.188 1 93 192 THR B C 1
ATOM 3781 O O . THR B 1 192 ? 10.398 23.141 17.031 1 93 192 THR B O 1
ATOM 3784 N N . ASP B 1 193 ? 11.039 23.391 19.141 1 93 193 ASP B N 1
ATOM 3785 C CA . ASP B 1 193 ? 11.477 24.766 18.938 1 93 193 ASP B CA 1
ATOM 3786 C C . ASP B 1 193 ? 12.586 24.844 17.875 1 93 193 ASP B C 1
ATOM 3788 O O . ASP B 1 193 ? 12.594 25.75 17.047 1 93 193 ASP B O 1
ATOM 3792 N N . GLU B 1 194 ? 13.492 23.922 17.969 1 92.19 194 GLU B N 1
ATOM 3793 C CA . GLU B 1 194 ? 14.562 23.891 16.984 1 92.19 194 GLU B CA 1
ATOM 3794 C C . GLU B 1 194 ? 14.023 23.672 15.578 1 92.19 194 GLU B C 1
ATOM 3796 O O . GLU B 1 194 ? 14.453 24.328 14.625 1 92.19 194 GLU B O 1
ATOM 3801 N N . LEU B 1 195 ? 13.086 22.781 15.461 1 93.38 195 LEU B N 1
ATOM 3802 C CA . LEU B 1 195 ? 12.516 22.453 14.156 1 93.38 195 LEU B CA 1
ATOM 3803 C C . LEU B 1 195 ? 11.758 23.641 13.578 1 93.38 195 LEU B C 1
ATOM 3805 O O . LEU B 1 195 ? 11.812 23.891 12.367 1 93.38 195 LEU B O 1
ATOM 3809 N N . VAL B 1 196 ? 11.125 24.406 14.438 1 91.81 196 VAL B N 1
ATOM 3810 C CA . VAL B 1 196 ? 10.281 25.5 13.992 1 91.81 196 VAL B CA 1
ATOM 3811 C C . VAL B 1 196 ? 11.133 26.75 13.758 1 91.81 196 VAL B C 1
ATOM 3813 O O . VAL B 1 196 ? 10.906 27.484 12.797 1 91.81 196 VAL B O 1
ATOM 3816 N N . ASP B 1 197 ? 12.18 26.922 14.5 1 91.56 197 ASP B N 1
ATOM 3817 C CA . ASP B 1 197 ? 12.828 28.234 14.547 1 91.56 197 ASP B CA 1
ATOM 3818 C C . ASP B 1 197 ? 14.117 28.219 13.719 1 91.56 197 ASP B C 1
ATOM 3820 O O . ASP B 1 197 ? 14.555 29.281 13.242 1 91.56 197 ASP B O 1
ATOM 3824 N N . LEU B 1 198 ? 14.734 27.094 13.594 1 91.31 198 LEU B N 1
ATOM 3825 C CA . LEU B 1 198 ? 16.031 27.078 12.938 1 91.31 198 LEU B CA 1
ATOM 3826 C C . LEU B 1 198 ? 15.883 26.859 11.438 1 91.31 198 LEU B C 1
ATOM 3828 O O . LEU B 1 198 ? 14.977 26.156 10.992 1 91.31 198 LEU B O 1
ATOM 3832 N N . GLU B 1 199 ? 16.828 27.422 10.719 1 92.25 199 GLU B N 1
ATOM 3833 C CA . GLU B 1 199 ? 16.938 27.141 9.289 1 92.25 199 GLU B CA 1
ATOM 3834 C C . GLU B 1 199 ? 17.438 25.719 9.039 1 92.25 199 GLU B C 1
ATOM 3836 O O . GLU B 1 199 ? 18.141 25.141 9.875 1 92.25 199 GLU B O 1
ATOM 3841 N N . ALA B 1 200 ? 17.094 25.266 7.855 1 93.12 200 ALA B N 1
ATOM 3842 C CA . ALA B 1 200 ? 17.422 23.875 7.516 1 93.12 200 ALA B CA 1
ATOM 3843 C C . ALA B 1 200 ? 18.922 23.609 7.66 1 93.12 200 ALA B C 1
ATOM 3845 O O . ALA B 1 200 ? 19.328 22.641 8.281 1 93.12 200 ALA B O 1
ATOM 3846 N N . GLU B 1 201 ? 19.719 24.469 7.066 1 93.12 201 GLU B N 1
ATOM 3847 C CA . GLU B 1 201 ? 21.172 24.281 7.062 1 93.12 201 GLU B CA 1
ATOM 3848 C C . GLU B 1 201 ? 21.719 24.203 8.484 1 93.12 201 GLU B C 1
ATOM 3850 O O . GLU B 1 201 ? 22.516 23.312 8.805 1 93.12 201 GLU B O 1
ATOM 3855 N N . THR B 1 202 ? 21.312 25.141 9.281 1 94.25 202 THR B N 1
ATOM 3856 C CA . THR B 1 202 ? 21.766 25.203 10.672 1 94.25 202 THR B CA 1
ATOM 3857 C C . THR B 1 202 ? 21.312 23.969 11.445 1 94.25 202 THR B C 1
ATOM 3859 O O . THR B 1 202 ? 22.125 23.344 12.141 1 94.25 202 THR B O 1
ATOM 3862 N N . LEU B 1 203 ? 20.078 23.609 11.344 1 94.56 203 LEU B N 1
ATOM 3863 C CA . LEU B 1 203 ? 19.5 22.484 12.078 1 94.56 203 LEU B CA 1
ATOM 3864 C C . LEU B 1 203 ? 20.203 21.188 11.695 1 94.56 203 LEU B C 1
ATOM 3866 O O . LEU B 1 203 ? 20.609 20.406 12.57 1 94.56 203 LEU B O 1
ATOM 3870 N N . LEU B 1 204 ? 20.391 20.938 10.414 1 94.94 204 LEU B N 1
ATOM 3871 C CA . LEU B 1 204 ? 20.938 19.688 9.922 1 94.94 204 LEU B CA 1
ATOM 3872 C C . LEU B 1 204 ? 22.406 19.562 10.297 1 94.94 204 LEU B C 1
ATOM 3874 O O . LEU B 1 204 ? 22.875 18.453 10.609 1 94.94 204 LEU B O 1
ATOM 3878 N N . TYR B 1 205 ? 23.094 20.672 10.266 1 93.31 205 TYR B N 1
ATOM 3879 C CA . TYR B 1 205 ? 24.484 20.641 10.688 1 93.31 205 TYR B CA 1
ATOM 3880 C C . TYR B 1 205 ? 24.594 20.328 12.18 1 93.31 205 TYR B C 1
ATOM 3882 O O . TYR B 1 205 ? 25.453 19.531 12.586 1 93.31 205 TYR B O 1
ATOM 3890 N N . ARG B 1 206 ? 23.766 20.938 12.961 1 94.25 206 ARG B N 1
ATOM 3891 C CA . ARG B 1 206 ? 23.781 20.703 14.406 1 94.25 206 ARG B CA 1
ATOM 3892 C C . ARG B 1 206 ? 23.484 19.234 14.727 1 94.25 206 ARG B C 1
ATOM 3894 O O . ARG B 1 206 ? 24.125 18.656 15.602 1 94.25 206 ARG B O 1
ATOM 3901 N N . LEU B 1 207 ? 22.562 18.656 13.984 1 93.75 207 LEU B N 1
ATOM 3902 C CA . LEU B 1 207 ? 22.125 17.297 14.281 1 93.75 207 LEU B CA 1
ATOM 3903 C C . LEU B 1 207 ? 23.094 16.281 13.719 1 93.75 207 LEU B C 1
ATOM 3905 O O . LEU B 1 207 ? 23.375 15.258 14.352 1 93.75 207 LEU B O 1
ATOM 3909 N N . PHE B 1 208 ? 23.656 16.625 12.508 1 95.06 208 PHE B N 1
ATOM 3910 C CA . PHE B 1 208 ? 24.25 15.523 11.758 1 95.06 208 PHE B CA 1
ATOM 3911 C C . PHE B 1 208 ? 25.641 15.898 11.266 1 95.06 208 PHE B C 1
ATOM 3913 O O . PHE B 1 208 ? 26.109 15.375 10.242 1 95.06 208 PHE B O 1
ATOM 3920 N N . HIS B 1 209 ? 26.359 16.766 11.836 1 91.88 209 HIS B N 1
ATOM 3921 C CA . HIS B 1 209 ? 27.625 17.25 11.312 1 91.88 209 HIS B CA 1
ATOM 3922 C C . HIS B 1 209 ? 28.609 16.109 11.102 1 91.88 209 HIS B C 1
ATOM 3924 O O . HIS B 1 209 ? 29.359 16.094 10.117 1 91.88 209 HIS B O 1
ATOM 3930 N N . GLU B 1 210 ? 28.547 15.07 11.93 1 89.94 210 GLU B N 1
ATOM 3931 C CA . GLU B 1 210 ? 29.484 13.945 11.82 1 89.94 210 GLU B CA 1
ATOM 3932 C C . GLU B 1 210 ? 29.109 13.023 10.664 1 89.94 210 GLU B C 1
ATOM 3934 O O . GLU B 1 210 ? 29.906 12.188 10.25 1 89.94 210 GLU B O 1
ATOM 3939 N N . GLU B 1 211 ? 27.922 13.227 10.156 1 90 211 GLU B N 1
ATOM 3940 C CA . GLU B 1 211 ? 27.453 12.352 9.086 1 90 211 GLU B CA 1
ATOM 3941 C C . GLU B 1 211 ? 27.625 13 7.719 1 90 211 GLU B C 1
ATOM 3943 O O . GLU B 1 211 ? 27.188 12.461 6.703 1 90 211 GLU B O 1
ATOM 3948 N N . GLU B 1 212 ? 28.219 14.188 7.668 1 89.5 212 GLU B N 1
ATOM 3949 C CA . GLU B 1 212 ? 28.5 14.914 6.434 1 89.5 212 GLU B CA 1
ATOM 3950 C C . GLU B 1 212 ? 27.234 15.172 5.629 1 89.5 212 GLU B C 1
ATOM 3952 O O . GLU B 1 212 ? 27.109 14.695 4.5 1 89.5 212 GLU B O 1
ATOM 3957 N N . PRO B 1 213 ? 26.359 15.961 6.16 1 93.31 213 PRO B N 1
ATOM 3958 C CA . PRO B 1 213 ? 25.109 16.25 5.453 1 93.31 213 PRO B CA 1
ATOM 3959 C C . PRO B 1 213 ? 25.328 17.078 4.188 1 93.31 213 PRO B C 1
ATOM 3961 O O . PRO B 1 213 ? 26.094 18.047 4.203 1 93.31 213 PRO B O 1
ATOM 3964 N N . ARG B 1 214 ? 24.797 16.578 3.096 1 94.31 214 ARG B N 1
ATOM 3965 C CA . ARG B 1 214 ? 24.734 17.328 1.845 1 94.31 214 ARG B CA 1
ATOM 3966 C C . ARG B 1 214 ? 23.328 17.844 1.587 1 94.31 214 ARG B C 1
ATOM 3968 O O . ARG B 1 214 ? 22.406 17.062 1.372 1 94.31 214 ARG B O 1
ATOM 3975 N N . LEU B 1 215 ? 23.188 19.125 1.635 1 94.25 215 LEU B N 1
ATOM 3976 C CA . LEU B 1 215 ? 21.906 19.781 1.449 1 94.25 215 LEU B CA 1
ATOM 3977 C C . LEU B 1 215 ? 21.703 20.188 -0.007 1 94.25 215 LEU B C 1
ATOM 3979 O O . LEU B 1 215 ? 22.609 20.75 -0.627 1 94.25 215 LEU B O 1
ATOM 3983 N N . PHE B 1 216 ? 20.547 19.859 -0.607 1 94.19 216 PHE B N 1
ATOM 3984 C CA . PHE B 1 216 ? 20.203 20.203 -1.983 1 94.19 216 PHE B CA 1
ATOM 3985 C C . PHE B 1 216 ? 19.453 21.531 -2.041 1 94.19 216 PHE B C 1
ATOM 3987 O O . PHE B 1 216 ? 19.188 22.141 -1.005 1 94.19 216 PHE B O 1
ATOM 3994 N N . ASP B 1 217 ? 19.141 21.953 -3.281 1 93.06 217 ASP B N 1
ATOM 3995 C CA . ASP B 1 217 ? 18.484 23.234 -3.475 1 93.06 217 ASP B CA 1
ATOM 3996 C C . ASP B 1 217 ? 17.062 23.203 -2.906 1 93.06 217 ASP B C 1
ATOM 3998 O O . ASP B 1 217 ? 16.406 22.156 -2.92 1 93.06 217 ASP B O 1
ATOM 4002 N N . PRO B 1 218 ? 16.688 24.359 -2.385 1 93.94 218 PRO B N 1
ATOM 4003 C CA . PRO B 1 218 ? 15.328 24.438 -1.844 1 93.94 218 PRO B CA 1
ATOM 4004 C C . PRO B 1 218 ? 14.258 24.312 -2.922 1 93.94 218 PRO B C 1
ATOM 4006 O O . PRO B 1 218 ? 14.461 24.734 -4.059 1 93.94 218 PRO B O 1
ATOM 4009 N N . SER B 1 219 ? 13.156 23.703 -2.561 1 94.56 219 SER B N 1
ATOM 4010 C CA . SER B 1 219 ? 11.953 23.609 -3.389 1 94.56 219 SER B CA 1
ATOM 4011 C C . SER B 1 219 ? 10.789 24.359 -2.75 1 94.56 219 SER B C 1
ATOM 4013 O O . SER B 1 219 ? 10.398 24.062 -1.617 1 94.56 219 SER B O 1
ATOM 4015 N N . PRO B 1 220 ? 10.234 25.312 -3.486 1 94.88 220 PRO B N 1
ATOM 4016 C CA . PRO B 1 220 ? 9.102 26.047 -2.9 1 94.88 220 PRO B CA 1
ATOM 4017 C C . PRO B 1 220 ? 7.852 25.172 -2.76 1 94.88 220 PRO B C 1
ATOM 4019 O O . PRO B 1 220 ? 7.598 24.312 -3.6 1 94.88 220 PRO B O 1
ATOM 4022 N N . ILE B 1 221 ? 7.141 25.391 -1.71 1 96 221 ILE B N 1
ATOM 4023 C CA . ILE B 1 221 ? 5.836 24.781 -1.459 1 96 221 ILE B CA 1
ATOM 4024 C C . ILE B 1 221 ? 4.77 25.875 -1.379 1 96 221 ILE B C 1
ATOM 4026 O O . ILE B 1 221 ? 4.988 26.922 -0.762 1 96 221 ILE B O 1
ATOM 4030 N N . HIS B 1 222 ? 3.682 25.656 -2.023 1 94.88 222 HIS B N 1
ATOM 4031 C CA . HIS B 1 222 ? 2.625 26.656 -1.934 1 94.88 222 HIS B CA 1
ATOM 4032 C C . HIS B 1 222 ? 1.246 26.016 -1.943 1 94.88 222 HIS B C 1
ATOM 4034 O O . HIS B 1 222 ? 1.073 24.922 -2.492 1 94.88 222 HIS B O 1
ATOM 4040 N N . PHE B 1 223 ? 0.336 26.688 -1.371 1 93.69 223 PHE B N 1
ATOM 4041 C CA . PHE B 1 223 ? -1.057 26.25 -1.413 1 93.69 223 PHE B CA 1
ATOM 4042 C C . PHE B 1 223 ? -1.628 26.406 -2.816 1 93.69 223 PHE B C 1
ATOM 4044 O O . PHE B 1 223 ? -1.385 27.422 -3.486 1 93.69 223 PHE B O 1
ATOM 4051 N N . HIS B 1 224 ? -2.311 25.297 -3.256 1 91.75 224 HIS B N 1
ATOM 4052 C CA . HIS B 1 224 ? -2.986 25.391 -4.547 1 91.75 224 HIS B CA 1
ATOM 4053 C C . HIS B 1 224 ? -4.223 24.484 -4.578 1 91.75 224 HIS B C 1
ATOM 4055 O O . HIS B 1 224 ? -4.172 23.344 -4.141 1 91.75 224 HIS B O 1
ATOM 4061 N N . CYS B 1 225 ? -5.359 25.047 -4.984 1 89.25 225 CYS B N 1
ATOM 4062 C CA . CYS B 1 225 ? -6.574 24.281 -5.23 1 89.25 225 CYS B CA 1
ATOM 4063 C C . CYS B 1 225 ? -6.898 24.234 -6.719 1 89.25 225 CYS B C 1
ATOM 4065 O O . CYS B 1 225 ? -6.891 25.266 -7.395 1 89.25 225 CYS B O 1
ATOM 4067 N N . ASP B 1 226 ? -7.234 23.047 -7.234 1 84.94 226 ASP B N 1
ATOM 4068 C CA . ASP B 1 226 ? -7.492 22.922 -8.664 1 84.94 226 ASP B CA 1
ATOM 4069 C C . ASP B 1 226 ? -8.992 22.891 -8.953 1 84.94 226 ASP B C 1
ATOM 4071 O O . ASP B 1 226 ? -9.414 22.391 -9.992 1 84.94 226 ASP B O 1
ATOM 4075 N N . CYS B 1 227 ? -9.742 23.406 -8.07 1 87.06 227 CYS B N 1
ATOM 4076 C CA . CYS B 1 227 ? -11.18 23.484 -8.328 1 87.06 227 CYS B CA 1
ATOM 4077 C C . CYS B 1 227 ? -11.477 24.406 -9.508 1 87.06 227 CYS B C 1
ATOM 4079 O O . CYS B 1 227 ? -10.734 25.344 -9.766 1 87.06 227 CYS B O 1
ATOM 4081 N N . SER B 1 228 ? -12.484 23.969 -10.297 1 89.44 228 SER B N 1
ATOM 4082 C CA . SER B 1 228 ? -12.891 24.75 -11.453 1 89.44 228 SER B CA 1
ATOM 4083 C C . SER B 1 228 ? -14.391 24.609 -11.719 1 89.44 228 SER B C 1
ATOM 4085 O O . SER B 1 228 ? -15.039 23.719 -11.172 1 89.44 228 SER B O 1
ATOM 4087 N N . LEU B 1 229 ? -14.852 25.562 -12.531 1 89.88 229 LEU B N 1
ATOM 4088 C CA . LEU B 1 229 ? -16.25 25.469 -12.922 1 89.88 229 LEU B CA 1
ATOM 4089 C C . LEU B 1 229 ? -16.547 24.156 -13.641 1 89.88 229 LEU B C 1
ATOM 4091 O O . LEU B 1 229 ? -17.578 23.531 -13.406 1 89.88 229 LEU B O 1
ATOM 4095 N N . GLU B 1 230 ? -15.594 23.719 -14.414 1 88.62 230 GLU B N 1
ATOM 4096 C CA . GLU B 1 230 ? -15.742 22.453 -15.148 1 88.62 230 GLU B CA 1
ATOM 4097 C C . GLU B 1 230 ? -15.914 21.281 -14.195 1 88.62 230 GLU B C 1
ATOM 4099 O O . GLU B 1 230 ? -16.766 20.422 -14.406 1 88.62 230 GLU B O 1
ATOM 4104 N N . ARG B 1 231 ? -15.086 21.297 -13.133 1 86.56 231 ARG B N 1
ATOM 4105 C CA . ARG B 1 231 ? -15.164 20.203 -12.164 1 86.56 231 ARG B CA 1
ATOM 4106 C C . ARG B 1 231 ? -16.484 20.25 -11.391 1 86.56 231 ARG B C 1
ATOM 4108 O O . ARG B 1 231 ? -17.062 19.203 -11.094 1 86.56 231 ARG B O 1
ATOM 4115 N N . VAL B 1 232 ? -16.922 21.406 -11.117 1 86.25 232 VAL B N 1
ATOM 4116 C CA . VAL B 1 232 ? -18.188 21.594 -10.414 1 86.25 232 VAL B CA 1
ATOM 4117 C C . VAL B 1 232 ? -19.328 21.125 -11.297 1 86.25 232 VAL B C 1
ATOM 4119 O O . VAL B 1 232 ? -20.266 20.453 -10.82 1 86.25 232 VAL B O 1
ATOM 4122 N N . GLU B 1 233 ? -19.25 21.438 -12.539 1 89.81 233 GLU B N 1
ATOM 4123 C CA . GLU B 1 233 ? -20.281 21 -13.492 1 89.81 233 GLU B CA 1
ATOM 4124 C C . GLU B 1 233 ? -20.359 19.469 -13.555 1 89.81 233 GLU B C 1
ATOM 4126 O O . GLU B 1 233 ? -21.453 18.906 -13.57 1 89.81 233 GLU B O 1
ATOM 4131 N N . LYS B 1 234 ? -19.25 18.875 -13.539 1 88.69 234 LYS B N 1
ATOM 4132 C CA . LYS B 1 234 ? -19.219 17.422 -13.57 1 88.69 234 LYS B CA 1
ATOM 4133 C C . LYS B 1 234 ? -19.859 16.828 -12.312 1 88.69 234 LYS B C 1
ATOM 4135 O O . LYS B 1 234 ? -20.547 15.812 -12.375 1 88.69 234 LYS B O 1
ATOM 4140 N N . LEU B 1 235 ? -19.578 17.484 -11.266 1 86.88 235 LEU B N 1
ATOM 4141 C CA . LEU B 1 235 ? -20.188 17.062 -10.008 1 86.88 235 LEU B CA 1
ATOM 4142 C C . LEU B 1 235 ? -21.703 17.172 -10.062 1 86.88 235 LEU B C 1
ATOM 4144 O O . LEU B 1 235 ? -22.422 16.234 -9.672 1 86.88 235 LEU B O 1
ATOM 4148 N N . VAL B 1 236 ? -22.219 18.234 -10.586 1 89.06 236 VAL B N 1
ATOM 4149 C CA . VAL B 1 236 ? -23.656 18.469 -10.688 1 89.06 236 VAL B CA 1
ATOM 4150 C C . VAL B 1 236 ? -24.266 17.438 -11.648 1 89.06 236 VAL B C 1
ATOM 4152 O O . VAL B 1 236 ? -25.359 16.922 -11.391 1 89.06 236 VAL B O 1
ATOM 4155 N N . GLN B 1 237 ? -23.516 17.078 -12.656 1 90.81 237 GLN B N 1
ATOM 4156 C CA . GLN B 1 237 ? -23.984 16.062 -13.602 1 90.81 237 GLN B CA 1
ATOM 4157 C C . GLN B 1 237 ? -24.125 14.711 -12.922 1 90.81 237 GLN B C 1
ATOM 4159 O O . GLN B 1 237 ? -25.078 13.977 -13.188 1 90.81 237 GLN B O 1
ATOM 4164 N N . SER B 1 238 ? -23.203 14.539 -12.055 1 88.25 238 SER B N 1
ATOM 4165 C CA . SER B 1 238 ? -23.219 13.242 -11.391 1 88.25 238 SER B CA 1
ATOM 4166 C C . SER B 1 238 ? -24.406 13.109 -10.453 1 88.25 238 SER B C 1
ATOM 4168 O O . SER B 1 238 ? -24.844 12 -10.141 1 88.25 238 SER B O 1
ATOM 4170 N N . LEU B 1 239 ? -25.016 14.133 -10.039 1 87.19 239 LEU B N 1
ATOM 4171 C CA . LEU B 1 239 ? -26.188 14.125 -9.172 1 87.19 239 LEU B CA 1
ATOM 4172 C C . LEU B 1 239 ? -27.422 13.664 -9.938 1 87.19 239 LEU B C 1
ATOM 4174 O O . LEU B 1 239 ? -28.375 13.156 -9.336 1 87.19 239 LEU B O 1
ATOM 4178 N N . GLY B 1 240 ? -27.375 13.82 -11.188 1 90 240 GLY B N 1
ATOM 4179 C CA . GLY B 1 240 ? -28.547 13.547 -12.016 1 90 240 GLY B CA 1
ATOM 4180 C C . GLY B 1 240 ? -29.406 14.773 -12.258 1 90 240 GLY B C 1
ATOM 4181 O O . GLY B 1 240 ? -29.469 15.672 -11.414 1 90 240 GLY B O 1
ATOM 4182 N N . GLN B 1 241 ? -30.125 14.711 -13.359 1 90.56 241 GLN B N 1
ATOM 4183 C CA . GLN B 1 241 ? -30.922 15.867 -13.781 1 90.56 241 GLN B CA 1
ATOM 4184 C C . GLN B 1 241 ? -32.062 16.125 -12.82 1 90.56 241 GLN B C 1
ATOM 4186 O O . GLN B 1 241 ? -32.344 17.281 -12.484 1 90.56 241 GLN B O 1
ATOM 4191 N N . ASP B 1 242 ? -32.656 15.117 -12.359 1 92.94 242 ASP B N 1
ATOM 4192 C CA . ASP B 1 242 ? -33.781 15.266 -11.469 1 92.94 242 ASP B CA 1
ATOM 4193 C C . ASP B 1 242 ? -33.375 15.953 -10.164 1 92.94 242 ASP B C 1
ATOM 4195 O O . ASP B 1 242 ? -34.062 16.875 -9.711 1 92.94 242 ASP B O 1
ATOM 4199 N N . GLU B 1 243 ? -32.312 15.492 -9.688 1 92 243 GLU B N 1
ATOM 4200 C CA . GLU B 1 243 ? -31.828 16.062 -8.438 1 92 243 GLU B CA 1
ATOM 4201 C C . GLU B 1 243 ? -31.422 17.516 -8.617 1 92 243 GLU B C 1
ATOM 4203 O O . GLU B 1 243 ? -31.75 18.375 -7.797 1 92 243 GLU B O 1
ATOM 4208 N N . ALA B 1 244 ? -30.859 17.828 -9.688 1 92.25 244 ALA B N 1
ATOM 4209 C CA . ALA B 1 244 ? -30.406 19.188 -9.961 1 92.25 244 ALA B CA 1
ATOM 4210 C C . ALA B 1 244 ? -31.594 20.141 -10.133 1 92.25 244 ALA B C 1
ATOM 4212 O O . ALA B 1 244 ? -31.578 21.25 -9.602 1 92.25 244 ALA B O 1
ATOM 4213 N N . THR B 1 245 ? -32.594 19.641 -10.805 1 91 245 THR B N 1
ATOM 4214 C CA . THR B 1 245 ? -33.781 20.438 -11.039 1 91 245 THR B CA 1
ATOM 4215 C C . THR B 1 245 ? -34.5 20.719 -9.734 1 91 245 THR B C 1
ATOM 4217 O O . THR B 1 245 ? -35 21.828 -9.516 1 91 245 THR B O 1
ATOM 4220 N N . THR B 1 246 ? -34.5 19.703 -8.945 1 93.44 246 THR B N 1
ATOM 4221 C CA . THR B 1 246 ? -35.156 19.859 -7.645 1 93.44 246 THR B CA 1
ATOM 4222 C C . THR B 1 246 ? -34.469 20.938 -6.824 1 93.44 246 THR B C 1
ATOM 4224 O O . THR B 1 246 ? -35.125 21.797 -6.23 1 93.44 246 THR B O 1
ATOM 4227 N N . ILE B 1 247 ? -33.156 20.953 -6.828 1 90.81 247 ILE B N 1
ATOM 4228 C CA . ILE B 1 247 ? -32.406 21.953 -6.098 1 90.81 247 ILE B CA 1
ATOM 4229 C C . ILE B 1 247 ? -32.688 23.344 -6.668 1 90.81 247 ILE B C 1
ATOM 4231 O O . ILE B 1 247 ? -32.875 24.297 -5.914 1 90.81 247 ILE B O 1
ATOM 4235 N N . LEU B 1 248 ? -32.875 23.438 -7.934 1 91.81 248 LEU B N 1
ATOM 4236 C CA . LEU B 1 248 ? -33.125 24.703 -8.602 1 91.81 248 LEU B CA 1
ATOM 4237 C C . LEU B 1 248 ? -34.5 25.234 -8.266 1 91.81 248 LEU B C 1
ATOM 4239 O O . LEU B 1 248 ? -34.688 26.438 -8.07 1 91.81 248 LEU B O 1
ATOM 4243 N N . GLU B 1 249 ? -35.375 24.359 -8.281 1 92.5 249 GLU B N 1
ATOM 4244 C CA . GLU B 1 249 ? -36.75 24.75 -7.965 1 92.5 249 GLU B CA 1
ATOM 4245 C C . GLU B 1 249 ? -36.875 25.25 -6.527 1 92.5 249 GLU B C 1
ATOM 4247 O O . GLU B 1 249 ? -37.594 26.219 -6.258 1 92.5 249 GLU B O 1
ATOM 4252 N N . GLU B 1 250 ? -36.125 24.625 -5.707 1 92.56 250 GLU B N 1
ATOM 4253 C CA . GLU B 1 250 ? -36.219 24.938 -4.285 1 92.56 250 GLU B CA 1
ATOM 4254 C C . GLU B 1 250 ? -35.375 26.141 -3.922 1 92.56 250 GLU B C 1
ATOM 4256 O O . GLU B 1 250 ? -35.781 26.969 -3.1 1 92.56 250 GLU B O 1
ATOM 4261 N N . GLN B 1 251 ? -34.25 26.297 -4.551 1 91.94 251 GLN B N 1
ATOM 4262 C CA . GLN B 1 251 ? -33.281 27.281 -4.082 1 91.94 251 GLN B CA 1
ATOM 4263 C C . GLN B 1 251 ? -33 28.328 -5.156 1 91.94 251 GLN B C 1
ATOM 4265 O O . GLN B 1 251 ? -32.344 29.344 -4.887 1 91.94 251 GLN B O 1
ATOM 4270 N N . GLY B 1 252 ? -33.5 28.031 -6.379 1 91.94 252 GLY B N 1
ATOM 4271 C CA . GLY B 1 252 ? -33.344 28.984 -7.473 1 91.94 252 GLY B CA 1
ATOM 4272 C C . GLY B 1 252 ? -31.984 28.859 -8.156 1 91.94 252 GLY B C 1
ATOM 4273 O O . GLY B 1 252 ? -31.797 29.344 -9.273 1 91.94 252 GLY B O 1
ATOM 4274 N N . LYS B 1 253 ? -30.969 28.391 -7.379 1 92.88 253 LYS B N 1
ATOM 4275 C CA . LYS B 1 253 ? -29.609 28.188 -7.895 1 92.88 253 LYS B CA 1
ATOM 4276 C C . LYS B 1 253 ? -28.906 27.031 -7.18 1 92.88 253 LYS B C 1
ATOM 4278 O O . LYS B 1 253 ? -29.375 26.578 -6.129 1 92.88 253 LYS B O 1
ATOM 4283 N N . ILE B 1 254 ? -27.938 26.516 -7.895 1 92 254 ILE B N 1
ATOM 4284 C CA . ILE B 1 254 ? -27.047 25.547 -7.254 1 92 254 ILE B CA 1
ATOM 4285 C C . ILE B 1 254 ? -25.75 26.234 -6.848 1 92 254 ILE B C 1
ATOM 4287 O O . ILE B 1 254 ? -25.016 26.75 -7.699 1 92 254 ILE B O 1
ATOM 4291 N N . GLN B 1 255 ? -25.516 26.328 -5.602 1 91.88 255 GLN B N 1
ATOM 4292 C CA . GLN B 1 255 ? -24.281 26.906 -5.09 1 91.88 255 GLN B CA 1
ATOM 4293 C C . GLN B 1 255 ? -23.391 25.859 -4.441 1 91.88 255 GLN B C 1
ATOM 4295 O O . GLN B 1 255 ? -23.844 25.109 -3.561 1 91.88 255 GLN B O 1
ATOM 4300 N N . ILE B 1 256 ? -22.203 25.797 -4.953 1 89.19 256 ILE B N 1
ATOM 4301 C CA . ILE B 1 256 ? -21.234 24.828 -4.426 1 89.19 256 ILE B CA 1
ATOM 4302 C C . ILE B 1 256 ? -19.984 25.562 -3.934 1 89.19 256 ILE B C 1
ATOM 4304 O O . ILE B 1 256 ? -19.422 26.391 -4.652 1 89.19 256 ILE B O 1
ATOM 4308 N N . THR B 1 257 ? -19.562 25.406 -2.715 1 89.5 257 THR B N 1
ATOM 4309 C CA . THR B 1 257 ? -18.359 25.984 -2.137 1 89.5 257 THR B CA 1
ATOM 4310 C C . THR B 1 257 ? -17.281 24.922 -1.97 1 89.5 257 THR B C 1
ATOM 4312 O O . THR B 1 257 ? -17.516 23.875 -1.367 1 89.5 257 THR B O 1
ATOM 4315 N N . CYS B 1 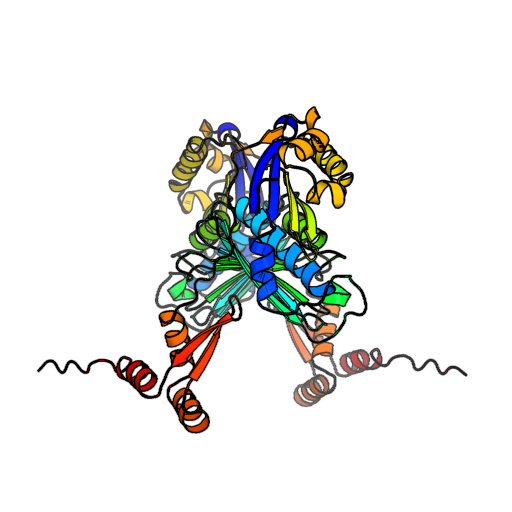258 ? -16.141 25.188 -2.525 1 88.31 258 CYS B N 1
ATOM 4316 C CA . CYS B 1 258 ? -15.039 24.25 -2.416 1 88.31 258 CYS B CA 1
ATOM 4317 C C . CYS B 1 258 ? -14.578 24.109 -0.968 1 88.31 258 CYS B C 1
ATOM 4319 O O . CYS B 1 258 ? -14.273 25.109 -0.312 1 88.31 258 CYS B O 1
ATOM 4321 N N . GLU B 1 259 ? -14.422 22.938 -0.549 1 82.25 259 GLU B N 1
ATOM 4322 C CA . GLU B 1 259 ? -14.078 22.703 0.852 1 82.25 259 GLU B CA 1
ATOM 4323 C C . GLU B 1 259 ? -12.594 22.922 1.095 1 82.25 259 GLU B C 1
ATOM 4325 O O . GLU B 1 259 ? -12.156 23.031 2.242 1 82.25 259 GLU B O 1
ATOM 4330 N N . PHE B 1 260 ? -11.852 23.062 0.012 1 83.56 260 PHE B N 1
ATOM 4331 C CA . PHE B 1 260 ? -10.406 23.25 0.164 1 83.56 260 PHE B CA 1
ATOM 4332 C C . PHE B 1 260 ? -10.047 24.719 0.2 1 83.56 260 PHE B C 1
ATOM 4334 O O . PHE B 1 260 ? -9.195 25.141 0.992 1 83.56 260 PHE B O 1
ATOM 4341 N N . CYS B 1 261 ? -10.688 25.5 -0.747 1 87.5 261 CYS B N 1
ATOM 4342 C CA . CYS B 1 261 ? -10.219 26.875 -0.902 1 87.5 261 CYS B CA 1
ATOM 4343 C C . CYS B 1 261 ? -11.344 27.859 -0.635 1 87.5 261 CYS B C 1
ATOM 4345 O O . CYS B 1 261 ? -11.125 29.078 -0.643 1 87.5 261 CYS B O 1
ATOM 4347 N N . ASN B 1 262 ? -12.5 27.391 -0.47 1 86.75 262 ASN B N 1
ATOM 4348 C CA . ASN B 1 262 ? -13.68 28.172 -0.128 1 86.75 262 ASN B CA 1
ATOM 4349 C C . ASN B 1 262 ? -14.172 29 -1.316 1 86.75 262 ASN B C 1
ATOM 4351 O O . ASN B 1 262 ? -15.008 29.891 -1.157 1 86.75 262 ASN B O 1
ATOM 4355 N N . ALA B 1 263 ? -13.633 28.688 -2.514 1 85.38 263 ALA B N 1
ATOM 4356 C CA . ALA B 1 263 ? -14.211 29.312 -3.703 1 85.38 263 ALA B CA 1
ATOM 4357 C C . ALA B 1 263 ? -15.664 28.875 -3.895 1 85.38 263 ALA B C 1
ATOM 4359 O O . ALA B 1 263 ? -16 27.719 -3.664 1 85.38 263 ALA B O 1
ATOM 4360 N N . SER B 1 264 ? -16.531 29.797 -4.285 1 91.88 264 SER B N 1
ATOM 4361 C CA . SER B 1 264 ? -17.953 29.516 -4.5 1 91.88 264 SER B CA 1
ATOM 4362 C C . SER B 1 264 ? -18.297 29.547 -5.98 1 91.88 264 SER B C 1
ATOM 4364 O O . SER B 1 264 ? -17.906 30.469 -6.699 1 91.88 264 SER B O 1
ATOM 4366 N N . TYR B 1 265 ? -18.953 28.516 -6.375 1 90.19 265 TYR B N 1
ATOM 4367 C CA . TYR B 1 265 ? -19.453 28.406 -7.742 1 90.19 265 TYR B CA 1
ATOM 4368 C C . TYR B 1 265 ? -20.984 28.375 -7.766 1 90.19 265 TYR B C 1
ATOM 4370 O O . TYR B 1 265 ? -21.609 27.719 -6.922 1 90.19 265 TYR B O 1
ATOM 4378 N N . THR B 1 266 ? -21.516 29.141 -8.688 1 93.88 266 THR B N 1
ATOM 4379 C CA . THR B 1 266 ? -22.969 29.203 -8.805 1 93.88 266 THR B CA 1
ATOM 4380 C C . THR B 1 266 ? -23.406 28.797 -10.211 1 93.88 266 THR B C 1
ATOM 4382 O O . THR B 1 266 ? -22.828 29.25 -11.203 1 93.88 266 THR B O 1
ATOM 4385 N N . LEU B 1 267 ? -24.406 27.922 -10.227 1 91.75 267 LEU B N 1
ATOM 4386 C CA . LEU B 1 267 ? -25.078 27.547 -11.469 1 91.75 267 LEU B CA 1
ATOM 4387 C C . LEU B 1 267 ? -26.547 27.906 -11.43 1 91.75 267 LEU B C 1
ATOM 4389 O O . LEU B 1 267 ? -27.266 27.516 -10.5 1 91.75 267 LEU B O 1
ATOM 4393 N N . ASP B 1 268 ? -26.891 28.625 -12.5 1 92.81 268 ASP B N 1
ATOM 4394 C CA . ASP B 1 268 ? -28.297 28.969 -12.578 1 92.81 268 ASP B CA 1
ATOM 4395 C C . ASP B 1 268 ? -29.062 27.984 -13.461 1 92.81 268 ASP B C 1
ATOM 4397 O O . ASP B 1 268 ? -28.5 26.969 -13.883 1 92.81 268 ASP B O 1
ATOM 4401 N N . ALA B 1 269 ? -30.375 28.281 -13.57 1 91.31 269 ALA B N 1
ATOM 4402 C CA . ALA B 1 269 ? -31.234 27.375 -14.312 1 91.31 269 ALA B CA 1
ATOM 4403 C C . ALA B 1 269 ? -30.734 27.172 -15.734 1 91.31 269 ALA B C 1
ATOM 4405 O O . ALA B 1 269 ? -30.797 26.062 -16.281 1 91.31 269 ALA B O 1
ATOM 4406 N N . ILE B 1 270 ? -30.203 28.156 -16.312 1 91.5 270 ILE B N 1
ATOM 4407 C CA . ILE B 1 270 ? -29.719 28.109 -17.688 1 91.5 270 ILE B CA 1
ATOM 4408 C C . ILE B 1 270 ? -28.484 27.219 -17.75 1 91.5 270 ILE B C 1
ATOM 4410 O O . ILE B 1 270 ? -28.359 26.375 -18.641 1 91.5 270 ILE B O 1
ATOM 4414 N N . ASP B 1 271 ? -27.609 27.391 -16.828 1 91.88 271 ASP B N 1
ATOM 4415 C CA . ASP B 1 271 ? -26.391 26.594 -16.75 1 91.88 271 ASP B CA 1
ATOM 4416 C C . ASP B 1 271 ? -26.719 25.109 -16.656 1 91.88 271 ASP B C 1
ATOM 4418 O O . ASP B 1 271 ? -26.141 24.297 -17.375 1 91.88 271 ASP B O 1
ATOM 4422 N N . VAL B 1 272 ? -27.656 24.828 -15.828 1 91.56 272 VAL B N 1
ATOM 4423 C CA . VAL B 1 272 ? -28.016 23.438 -15.547 1 91.56 272 VAL B CA 1
ATOM 4424 C C . VAL B 1 272 ? -28.688 22.812 -16.766 1 91.56 272 VAL B C 1
ATOM 4426 O O . VAL B 1 272 ? -28.422 21.656 -17.109 1 91.56 272 VAL B O 1
ATOM 4429 N N . GLU B 1 273 ? -29.516 23.547 -17.344 1 88.44 273 GLU B N 1
ATOM 4430 C CA . GLU B 1 273 ? -30.156 23.062 -18.562 1 88.44 273 GLU B CA 1
ATOM 4431 C C . GLU B 1 273 ? -29.109 22.719 -19.625 1 88.44 273 GLU B C 1
ATOM 4433 O O . GLU B 1 273 ? -29.234 21.688 -20.297 1 88.44 273 GLU B O 1
ATOM 4438 N N . GLN B 1 274 ? -28.141 23.484 -19.75 1 90.62 274 GLN B N 1
ATOM 4439 C CA . GLN B 1 274 ? -27.094 23.281 -20.734 1 90.62 274 GLN B CA 1
ATOM 4440 C C . GLN B 1 274 ? -26.281 22.031 -20.422 1 90.62 274 GLN B C 1
ATOM 4442 O O . GLN B 1 274 ? -25.844 21.312 -21.328 1 90.62 274 GLN B O 1
ATOM 4447 N N . LEU B 1 275 ? -26.031 21.797 -19.141 1 89.38 275 LEU B N 1
ATOM 4448 C CA . LEU B 1 275 ? -25.25 20.656 -18.672 1 89.38 275 LEU B CA 1
ATOM 4449 C C . LEU B 1 275 ? -25.875 19.344 -19.125 1 89.38 275 LEU B C 1
ATOM 4451 O O . LEU B 1 275 ? -25.172 18.391 -19.469 1 89.38 275 LEU B O 1
ATOM 4455 N N . TYR B 1 276 ? -27.188 19.328 -19.078 1 86.12 276 TYR B N 1
ATOM 4456 C CA . TYR B 1 276 ? -27.875 18.078 -19.344 1 86.12 276 TYR B CA 1
ATOM 4457 C C . TYR B 1 276 ? -28.344 18.016 -20.797 1 86.12 276 TYR B C 1
ATOM 4459 O O . TYR B 1 276 ? -28.75 16.953 -21.281 1 86.12 276 TYR B O 1
ATOM 4467 N N . ARG B 1 277 ? -28.406 19 -21.531 1 78.5 277 ARG B N 1
ATOM 4468 C CA . ARG B 1 277 ? -28.672 18.953 -22.969 1 78.5 277 ARG B CA 1
ATOM 4469 C C . ARG B 1 277 ? -27.516 18.312 -23.719 1 78.5 277 ARG B C 1
ATOM 4471 O O . ARG B 1 277 ? -27.719 17.562 -24.672 1 78.5 277 ARG B O 1
ATOM 4478 N N . GLU B 1 278 ? -26.312 18.625 -23.328 1 62.41 278 GLU B N 1
ATOM 4479 C CA . GLU B 1 278 ? -25.125 18.141 -24 1 62.41 278 GLU B CA 1
ATOM 4480 C C . GLU B 1 278 ? -24.906 16.641 -23.766 1 62.41 278 GLU B C 1
ATOM 4482 O O . GLU B 1 278 ? -24.203 15.977 -24.531 1 62.41 278 GLU B O 1
ATOM 4487 N N . THR B 1 279 ? -25.406 16.141 -22.719 1 56.28 279 THR B N 1
ATOM 4488 C CA . THR B 1 279 ? -25.203 14.711 -22.484 1 56.28 279 THR B CA 1
ATOM 4489 C C . THR B 1 279 ? -26.109 13.883 -23.391 1 56.28 279 THR B C 1
ATOM 4491 O O . THR B 1 279 ? -26.062 12.648 -23.375 1 56.28 279 THR B O 1
ATOM 4494 N N . VAL B 1 280 ? -27.234 14.336 -24.156 1 45.84 280 VAL B N 1
ATOM 4495 C CA . VAL B 1 280 ? -28.016 13.547 -25.109 1 45.84 280 VAL B CA 1
ATOM 4496 C C . VAL B 1 280 ? -27.141 13.203 -26.312 1 45.84 280 VAL B C 1
ATOM 4498 O O . VAL B 1 280 ? -26.516 14.086 -26.922 1 45.84 280 VAL B O 1
ATOM 4501 N N . PRO B 1 281 ? -26.734 11.922 -26.562 1 45.84 281 PRO B N 1
ATOM 4502 C CA . PRO B 1 281 ? -26.109 11.516 -27.812 1 45.84 281 PRO B CA 1
ATOM 4503 C C . PRO B 1 281 ? -26.734 12.195 -29.031 1 45.84 281 PRO B C 1
ATOM 4505 O O . PRO B 1 281 ? -27.953 12.406 -29.062 1 45.84 281 PRO B O 1
ATOM 4508 N N . GLY B 1 282 ? -26.078 13.18 -29.578 1 38.62 282 GLY B N 1
ATOM 4509 C CA . GLY B 1 282 ? -26.531 13.602 -30.906 1 38.62 282 GLY B CA 1
ATOM 4510 C C . GLY B 1 282 ? -26.969 12.453 -31.781 1 38.62 282 GLY B C 1
ATOM 4511 O O . GLY B 1 282 ? -26.266 11.453 -31.906 1 38.62 282 GLY B O 1
ATOM 4512 N N . SER B 1 283 ? -28.297 12.141 -31.828 1 36.41 283 SER B N 1
ATOM 4513 C CA . SER B 1 283 ? -28.906 11.383 -32.938 1 36.41 283 SER B CA 1
ATOM 4514 C C . SER B 1 283 ? -28.391 11.859 -34.281 1 36.41 283 SER B C 1
ATOM 4516 O O . SER B 1 283 ? -28.766 12.922 -34.75 1 36.41 283 SER B O 1
ATOM 4518 N N . ASP B 1 284 ? -27.109 12.008 -34.5 1 34.03 284 ASP B N 1
ATOM 4519 C CA . ASP B 1 284 ? -26.766 12.062 -35.938 1 34.03 284 ASP B CA 1
ATOM 4520 C C . ASP B 1 284 ? -27.438 10.922 -36.688 1 34.03 284 ASP B C 1
ATOM 4522 O O . ASP B 1 284 ? -27.109 9.75 -36.469 1 34.03 284 ASP B O 1
ATOM 4526 N N . SER B 1 285 ? -28.797 11.07 -36.938 1 26.19 285 SER B N 1
ATOM 4527 C CA . SER B 1 285 ? -29.453 10.5 -38.125 1 26.19 285 SER B CA 1
ATOM 4528 C C . SER B 1 285 ? -28.641 10.766 -39.375 1 26.19 285 SER B C 1
ATOM 4530 O O . SER B 1 285 ? -28.5 11.922 -39.812 1 26.19 285 SER B O 1
ATOM 4532 N N . VAL B 1 286 ? -27.547 10.102 -39.594 1 29.8 286 VAL B N 1
ATOM 4533 C CA . VAL B 1 286 ? -27.219 9.812 -40.969 1 29.8 286 VAL B CA 1
ATOM 4534 C C . VAL B 1 286 ? -28.453 9.273 -41.688 1 29.8 286 VAL B C 1
ATOM 4536 O O . VAL B 1 286 ? -29.031 8.266 -41.281 1 29.8 286 VAL B O 1
ATOM 4539 N N . HIS B 1 287 ? -29.094 10.164 -42.406 1 23.92 287 HIS B N 1
ATOM 4540 C CA . HIS B 1 287 ? -29.672 9.711 -43.656 1 23.92 287 HIS B CA 1
ATOM 4541 C C . HIS B 1 287 ? -28.656 8.938 -44.5 1 23.92 287 HIS B C 1
ATOM 4543 O O . HIS B 1 287 ? -27.453 9.25 -44.469 1 23.92 287 HIS B O 1
#

pLDDT: mean 88.82, std 12.1, range [23.56, 98.31]

Radius of gyration: 27.47 Å; Cα contacts (8 Å, |Δi|>4): 1162; chains: 2; bounding box: 66×63×91 Å

Sequence (574 aa):
MAVDTLRRFMLERAQVRGEWVHLDTSWQEMLGRADYPLFVKQVLGEALTAAVLLSATIKHSGSLILQIRGEGPIHLLVVQATPQGTVRGLAQWSREPSDTTLSGVFGDAQMAITLEAPNRRERYQSLIPLEGDTLAQALEAYFTRSEQLPTRLWLTANAHTTAGLLLQRLPHENADDENWQRASLLLNTLTTDELVDLEAETLLYRLFHEEEPRLFDPSPIHFHCDCSLERVEKLVQSLGQDEATTILEEQGKIQITCEFCNASYTLDAIDVEQLYRETVPGSDSVHMAVDTLRRFMLERAQVRGEWVHLDTSWQEMLGRADYPLFVKQVLGEALTAAVLLSATIKHSGSLILQIRGEGPIHLLVVQATPQGTVRGLAQWSREPSDTTLSGVFGDAQMAITLEAPNRRERYQSLIPLEGDTLAQALEAYFTRSEQLPTRLWLTANAHTTAGLLLQRLPHENADDENWQRASLLLNTLTTDELVDLEAETLLYRLFHEEEPRLFDPSPIHFHCDCSLERVEKLVQSLGQDEATTILEEQGKIQITCEFCNASYTLDAIDVEQLYRETVPGSDSVH

Solvent-accessible surface area (backbone atoms only — not comparable to full-atom values): 30018 Å² total; per-residue (Å²): 119,84,74,14,31,35,34,43,32,34,26,61,77,42,46,29,40,34,34,37,38,37,30,29,65,36,47,45,58,43,49,68,62,50,90,67,52,68,73,50,37,27,55,51,28,26,47,43,37,47,31,45,51,53,32,70,74,46,91,56,82,24,37,30,33,41,34,38,42,28,74,27,20,36,36,35,37,40,25,38,15,34,66,86,27,36,30,48,41,45,72,43,70,82,53,81,52,88,42,89,35,44,51,35,31,21,34,73,45,46,29,35,44,32,44,29,36,78,81,63,73,52,48,40,36,35,40,37,61,72,44,67,58,41,71,42,52,23,52,24,48,44,31,34,64,76,65,67,32,54,41,47,56,47,66,36,34,51,94,61,42,26,22,32,39,38,41,32,53,51,52,46,98,76,58,56,65,60,40,49,50,48,54,52,55,42,55,69,68,62,47,70,64,54,61,69,71,44,46,68,69,61,46,49,43,73,60,32,53,92,30,52,65,46,76,53,74,75,40,67,42,39,61,54,76,86,80,45,71,68,58,50,50,51,53,51,57,70,62,32,70,67,54,48,50,51,44,28,72,74,62,59,39,46,76,49,63,40,81,55,71,58,51,74,46,78,38,42,67,66,54,52,51,53,61,59,57,68,70,53,75,77,77,74,71,81,123,119,84,73,14,31,36,33,44,33,33,27,62,76,41,45,28,39,33,36,37,39,36,30,30,64,36,48,46,58,44,48,68,63,49,89,68,52,69,76,51,37,28,54,51,29,26,46,42,37,48,31,46,53,53,34,70,72,48,92,55,83,24,35,30,33,42,34,38,41,27,74,28,21,36,37,35,36,40,26,38,16,33,68,84,25,37,30,47,41,45,72,44,70,81,54,82,51,89,41,89,34,43,53,35,31,21,34,73,46,44,30,34,44,31,44,30,35,78,80,63,74,53,49,40,35,34,40,37,62,73,44,66,59,41,71,42,53,23,51,25,49,44,31,35,63,75,65,66,33,55,40,47,58,45,66,38,35,50,94,62,41,25,22,34,39,37,41,33,53,50,52,46,97,76,58,56,66,60,41,50,48,49,56,51,54,42,55,70,68,61,48,71,65,52,61,69,70,44,47,68,70,61,48,50,44,73,59,32,53,93,30,53,66,45,75,53,75,75,40,65,43,39,61,54,75,87,79,45,71,67,57,50,49,51,52,51,58,70,62,31,70,66,53,49,49,52,45,28,74,74,64,59,39,47,76,50,63,42,81,56,72,57,52,74,45,78,39,43,67,66,54,51,51,52,61,60,56,67,68,52,75,78,76,74,72,75,126

InterPro domains:
  IPR000397 Heat shock protein Hsp33 [MF_00117] (3-279)
  IPR000397 Heat shock protein Hsp33 [PF01430] (4-267)
  IPR000397 Heat shock protein Hsp33 [PIRSF005261] (4-277)
  IPR000397 Heat shock protein Hsp33 [PTHR30111] (4-280)
  IPR000397 Heat shock protein Hsp33 [cd00498] (8-268)
  IPR016153 Heat shock protein Hsp33, N-terminal [G3DSA:3.55.30.10] (1-168)
  IPR016153 Heat shock protein Hsp33, N-terminal [SSF64397] (4-227)
  IPR016154 Heat shock protein Hsp33, C-terminal [G3DSA:3.90.1280.10] (221-279)
  IPR016154 Heat shock protein Hsp33, C-terminal [SSF118352] (220-278)
  IPR023212 Heat shock protein Hsp33, helix hairpin bin domain superfamily [G3DSA:1.10.287.480] (169-220)

Organism: NCBI:txid111769

Secondary structure (DSSP, 8-state):
--SSEEEEEEETTTTEEEEEEEESHHHHHHHTTS---HHHHHHHHHHHHHHHHHHHHS--SSEEEEEEEESSSEEEEEEEE-TTSEEEEEEEE-S--SSSSHHHHHSSEEEEEEEE-TTSS-EEEEEEE--SSSHHHHHHHHHHHTS---EEEEEEE-SS-EEEEEEEE---TT--HHHHHHHHHHHTT--HHHHHHS-HHHHHHHHHGGG-EEEEEEEE-EE-----HHHHHHHHHHH-HHHHHHHHHHHSSEEEE-TTT--EEEE-HHHHHHHHHTTS-------/--SSEEEEEEETTTTEEEEEEEESHHHHHHHTTS---HHHHHHHHHHHHHHHHHHHHS--SSEEEEEEEESSSEEEEEEEE-TTSEEEEEEEE-S--SSSSHHHHHSSEEEEEEEE-TTSS-EEEEEEE--SSSHHHHHHHHHHHTS---EEEEEEE-SS-EEEEEEEE---TT--HHHHHHHHHHHTT--HHHHHHS-HHHHHHHHHGGG-EEEEEEEE-EE-----HHHHHHHHHHH-HHHHHHHHHHHSSEEEE-TTT--EEEE-HHHHHHHHHTTS-------

Foldseek 3Di:
DPEFWKWWKALAQQQKTKMKTKHFQQLLLQCVLDVDDWLCQKQQLQVQQVLARVQCVDDAQFKKKKWKAADAQWGIKIKIAGPLQAIWIDTDGDDDFPDSFPCRHGPQMKMKIKTAHPVRPDIDMDIFGPDDGGPQVRVQCCCCPVVVKRKGKDWTGGNGMTIMMMMIHDDDPPNDPVSVVQLVVLVVVDDPCCSHPPDPVVSCCVSRVVSPMDMDDMRHHHYDDPDDPVVVLVVLVVCPLVNNVVCCVVPVWDWDADSTNRDIDIDGPVNSVVSVVVVPPPPPPPD/DPEFWKWWKALAQQQKTKMKTKHFPQLLLQCVLDVDDWLCQKQQLQVQQVLARVQCVDPAQFKKKKWKAADAQWGIKIKIAGPLQAIWIDTDGDDDFPDSFPCRHGPQMKMKIWTAHPVRPDIDIDIFGPDDGGPQVRVQCCCCPVVVKRKGKDWTGGNGMTIMMMMIHDDDPPNDPVSVVQLVVLVVVDDPCCSHPPDPVVSCCVSRVVSPMDMDDMRHHHYDDPDDPVVVLVVLVVCPLVNNVVCCVVPVWDWDADSTNRDIDIDGPVNSVVSVVVVPPPPPPPD

Nearest PDB structures (foldseek):
  3m7m-assembly1_X  TM=9.234E-01  e=9.245E-25  Escherichia coli K-12
  1vq0-assembly1_B  TM=8.573E-01  e=3.441E-23  Thermotoga maritima
  1vzy-assembly1_A  TM=8.084E-01  e=3.441E-23  Bacillus subtilis subsp. subtilis str. 168
  1hw7-assembly1_A-2  TM=6.797E-01  e=4.675E-23  Escherichia coli
  1i7f-assembly1_A-2  TM=7.034E-01  e=4.802E-22  Escherichia coli